Protein AF-A0A7S3ZZT5-F1 (afdb_monomer)

Solvent-accessible surface area (backbone atoms only — not comparable to full-atom values): 34268 Å² total; per-residue (Å²): 136,79,76,76,59,70,71,59,56,53,52,50,50,55,51,52,53,51,51,52,53,51,50,53,51,52,52,48,52,54,51,48,53,50,51,52,53,50,51,51,50,52,51,52,51,52,53,50,54,53,49,53,51,50,51,53,50,50,53,52,49,53,57,46,52,54,50,54,53,52,53,62,70,68,55,78,78,81,82,88,80,75,92,74,93,72,87,63,85,66,54,63,61,50,50,55,54,49,61,65,67,55,72,74,91,80,62,78,71,78,20,50,30,20,62,45,53,37,62,96,58,35,47,70,57,49,55,51,49,42,52,56,36,44,78,70,46,35,43,58,41,50,87,76,75,55,99,51,94,40,81,64,45,54,51,46,45,56,66,25,18,47,30,40,32,40,47,47,34,56,66,28,60,77,33,72,63,46,49,48,52,52,56,48,37,62,66,63,69,44,53,64,47,37,34,28,50,59,48,81,88,44,92,33,37,49,62,65,68,59,53,54,70,55,34,55,82,88,57,43,59,57,64,81,79,31,74,68,42,70,44,43,92,51,68,71,54,39,50,56,45,51,53,50,52,49,64,76,40,44,90,63,62,63,78,88,57,77,79,54,56,68,64,82,79,69,53,56,65,62,53,53,50,59,42,55,76,47,44,40,29,37,43,37,34,42,42,45,78,61,25,33,33,35,33,41,40,32,39,37,80,86,66,44,69,44,63,45,83,58,42,76,43,88,41,44,68,60,54,54,89,82,55,58,70,69,63,51,51,53,52,52,50,50,50,42,50,35,49,48,51,49,49,53,54,52,57,72,66,53,57,98,86,60,54,67,74,78,24,46,77,23,37,41,35,41,31,31,67,61,65,70,73,43,52,73,68,46,38,66,73,35,43,48,60,38,51,53,48,52,49,53,55,49,55,71,74,47,63,91,84,57,45,81,44,79,47,78,44,51,58,34,54,40,22,46,21,23,42,49,27,45,50,59,47,35,63,71,78,32,62,92,63,68,65,57,32,38,40,33,32,51,64,58,28,37,28,32,24,32,75,28,79,94,80,54,63,68,51,39,28,50,21,72,49,38,45,67,61,27,24,55,31,38,72,68,74,34,51,67,59,40,51,50,52,44,48,66,38,36,52,72,54,44,41,66,59,22,58,53,54,71,69,52,64,64,93,82,45,61,52,28,34,36,28,19,64,48,42,31,51,30,34,40,76,30,67,59,45,59,97,83,56,77,79,54,75,37,44,36,62,78,56,38,48,61,36,36,50,50,38,46,72,36,84,87,46,56,38,61,50,25,33,48,26,46,51,49,50,51,53,48,54,58,39,56,41,96,62,46,78,58,31,30,36,28,59,46,60,78,41,64,54,96,81,34,61,37,60,68,31,36,70,47,11,50,49,52,53,49,50,51,55,50,49,58,61,47,63,52,61,76,75,115

Mean predicted aligned error: 19.05 Å

Sequence (624 aa):
MDTPPEDVADALLKLTHRVEIMQRKQEQHHGEQRREMEELRRAVENLTDENHLLRRRLEKADGLVKRTRAQVAAAEPPSPSKPREVPSSQTHHETITQLLKSSPETLKLEHAFFLSHFQREASDICAVIDLQMKIRGYSCWYDQESMHITQLGMLEGIRTSAVFMLILTKGVFERAWCVFEVRAAMRLGKPIQLLHEADAAHASYAPLNDIIASAPADVQAIFDDNESLPFRRKVYEQQALLDRVLVGNADHLSPEDESMQEDVLADRAKAMTVYRAGSTATLYIDLGTGQMAFKLLALGADGSLVYEDLLTCPFNLVDRPARQSSELEEVEANIRQATTTAKERIDATLANGDSFEDRFAGVRCGATQWYRDFSEHEVATKAEPALAWLRNTVMRVLPASAKWNFEVLSGQEEASLEWISVKHAMAIEFAAEPPIAALAGGKGSVQTSMDGAGGHGAHHLSARVALKEGIALVETDEIEGWRTACTASITAPFGPLREQLQKHSRDSSPIRIICSAGFFYVAVAAGVVERKDAPRYLSYETDVRPKIQALVDDEGAKPMDRANGVRFLRCLDFIVSEDASGVALLFAREWKVSGKVYRVTWSTGAFLQYLAGRYYSLAGEDAV

Organism: NCBI:txid35677

Radius of gyration: 31.37 Å; Cα contacts (8 Å, |Δi|>4): 868; chains: 1; bounding box: 71×110×83 Å

Nearest PDB structures (foldseek):
  8ifm-assembly1_F  TM=7.079E-01  e=3.753E-04  Thermoflavifilum thermophilum
  4dcu-assembly1_A  TM=2.802E-01  e=1.792E-03  Bacillus subtilis
  3fni-assembly1_A  TM=4.957E-01  e=1.354E-01  Nostoc sp. PCC 7120 = FACHB-418
  2hjg-assembly1_A  TM=2.826E-01  e=2.185E-02  Bacillus subtilis
  8v9l-assembly1_z  TM=2.720E-01  e=2.164E-01  Mycolicibacterium smegmatis MC2 155

Structure (mmCIF, N/CA/C/O backbone):
data_AF-A0A7S3ZZT5-F1
#
_entry.id   AF-A0A7S3ZZT5-F1
#
loop_
_atom_site.group_PDB
_atom_site.id
_atom_site.type_symbol
_atom_site.label_atom_id
_atom_site.label_alt_id
_atom_site.label_comp_id
_atom_site.label_asym_id
_atom_site.label_entity_id
_atom_site.label_seq_id
_atom_site.pdbx_PDB_ins_code
_atom_site.Cartn_x
_atom_site.Cartn_y
_atom_site.Cartn_z
_atom_site.occupancy
_atom_site.B_iso_or_equiv
_atom_site.auth_seq_id
_atom_site.auth_comp_id
_atom_site.auth_asym_id
_atom_site.auth_atom_id
_atom_site.pdbx_PDB_model_num
ATOM 1 N N . MET A 1 1 ? 1.475 84.120 6.238 1.00 42.84 1 MET A N 1
ATOM 2 C CA . MET A 1 1 ? 2.402 83.007 5.939 1.00 42.84 1 MET A CA 1
ATOM 3 C C . MET A 1 1 ? 2.079 81.986 6.996 1.00 42.84 1 MET A C 1
ATOM 5 O O . MET A 1 1 ? 2.639 82.050 8.081 1.00 42.84 1 MET A O 1
ATOM 9 N N . ASP A 1 2 ? 1.067 81.174 6.722 1.00 45.31 2 ASP A N 1
ATOM 10 C CA . ASP A 1 2 ? 0.450 80.351 7.753 1.00 45.31 2 ASP A CA 1
ATOM 11 C C . ASP A 1 2 ? 1.093 78.976 7.679 1.00 45.31 2 ASP A C 1
ATOM 13 O O . ASP A 1 2 ? 0.983 78.264 6.681 1.00 45.31 2 ASP A O 1
ATOM 17 N N . THR A 1 3 ? 1.865 78.668 8.715 1.00 50.78 3 THR A N 1
ATOM 18 C CA . THR A 1 3 ? 2.439 77.351 8.956 1.00 50.78 3 THR A CA 1
ATOM 19 C C . THR A 1 3 ? 1.318 76.312 8.927 1.00 50.78 3 THR A C 1
ATOM 21 O O . THR A 1 3 ? 0.305 76.510 9.604 1.00 50.78 3 THR A O 1
ATOM 24 N N . PRO A 1 4 ? 1.456 75.227 8.143 1.00 50.81 4 PRO A N 1
ATOM 25 C CA . PRO A 1 4 ? 0.429 74.201 8.091 1.00 50.81 4 PRO A CA 1
ATOM 26 C C . PRO A 1 4 ? 0.250 73.583 9.489 1.00 50.81 4 PRO A C 1
ATOM 28 O O . PRO A 1 4 ? 1.240 73.448 10.214 1.00 50.81 4 PRO A O 1
ATOM 31 N N . PRO A 1 5 ? -0.988 73.236 9.886 1.00 54.50 5 PRO A N 1
ATOM 32 C CA . PRO A 1 5 ? -1.266 72.663 11.199 1.00 54.50 5 PRO A CA 1
ATOM 33 C C . PRO A 1 5 ? -0.413 71.408 11.436 1.00 54.50 5 PRO A C 1
ATOM 35 O O . PRO A 1 5 ? -0.224 70.614 10.513 1.00 54.50 5 PRO A O 1
ATOM 38 N N . GLU A 1 6 ? 0.105 71.252 12.659 1.00 55.28 6 GLU A N 1
ATOM 39 C CA . GLU A 1 6 ? 1.069 70.213 13.081 1.00 55.28 6 GLU A CA 1
ATOM 40 C C . GLU A 1 6 ? 0.705 68.794 12.601 1.00 55.28 6 GLU A C 1
ATOM 42 O O . GLU A 1 6 ? 1.581 68.038 12.178 1.00 55.28 6 GLU A O 1
ATOM 47 N N . ASP A 1 7 ? -0.589 68.469 12.542 1.00 53.66 7 ASP A N 1
ATOM 48 C CA . ASP A 1 7 ? -1.103 67.175 12.073 1.00 53.66 7 ASP A CA 1
ATOM 49 C C . ASP A 1 7 ? -0.854 66.896 10.579 1.00 53.66 7 ASP A C 1
ATOM 51 O O . ASP A 1 7 ? -0.686 65.746 10.168 1.00 53.66 7 ASP A O 1
ATOM 55 N N . VAL A 1 8 ? -0.799 67.933 9.738 1.00 51.59 8 VAL A N 1
ATOM 56 C CA . VAL A 1 8 ? -0.557 67.786 8.292 1.00 51.59 8 VAL A CA 1
ATOM 57 C C . VAL A 1 8 ? 0.933 67.579 8.013 1.00 51.59 8 VAL A C 1
ATOM 59 O O . VAL A 1 8 ? 1.295 66.809 7.120 1.00 51.59 8 VAL A O 1
ATOM 62 N N . ALA A 1 9 ? 1.803 68.218 8.798 1.00 52.84 9 ALA A N 1
ATOM 63 C CA . ALA A 1 9 ? 3.250 68.052 8.695 1.00 52.84 9 ALA A CA 1
ATOM 64 C C . ALA A 1 9 ? 3.695 66.640 9.124 1.00 52.84 9 ALA A C 1
ATOM 66 O O . ALA A 1 9 ? 4.500 66.015 8.431 1.00 52.84 9 ALA A O 1
ATOM 67 N N . ASP A 1 10 ? 3.117 66.100 10.202 1.00 58.84 10 ASP A N 1
ATOM 68 C CA . ASP A 1 10 ? 3.395 64.736 10.670 1.00 58.84 10 ASP A CA 1
ATOM 69 C C . ASP A 1 10 ? 2.852 63.664 9.702 1.00 58.84 10 ASP A C 1
ATOM 71 O O . ASP A 1 10 ? 3.524 62.671 9.400 1.00 58.84 10 ASP A O 1
ATOM 75 N N . ALA A 1 11 ? 1.671 63.894 9.115 1.00 51.97 11 ALA A N 1
ATOM 76 C CA . ALA A 1 11 ? 1.116 63.016 8.085 1.00 51.97 11 ALA A CA 1
ATOM 77 C C . ALA A 1 11 ? 1.982 62.980 6.811 1.00 51.97 11 ALA A C 1
ATOM 79 O O . ALA A 1 11 ? 2.225 61.903 6.257 1.00 51.97 11 ALA A O 1
ATOM 80 N N . LEU A 1 12 ? 2.497 64.133 6.366 1.00 51.03 12 LEU A N 1
ATOM 81 C CA . LEU A 1 12 ? 3.408 64.224 5.220 1.00 51.03 12 LEU A CA 1
ATOM 82 C C . LEU A 1 12 ? 4.753 63.542 5.497 1.00 51.03 12 LEU A C 1
ATOM 84 O O . LEU A 1 12 ? 5.273 62.845 4.621 1.00 51.03 12 LEU A O 1
ATOM 88 N N . LEU A 1 13 ? 5.291 63.663 6.713 1.00 63.47 13 LEU A N 1
ATOM 89 C CA . LEU A 1 13 ? 6.539 63.004 7.107 1.00 63.47 13 LEU A CA 1
ATOM 90 C C . LEU A 1 13 ? 6.391 61.472 7.111 1.00 63.47 13 LEU A C 1
ATOM 92 O O . LEU A 1 13 ? 7.226 60.760 6.548 1.00 63.47 13 LEU A O 1
ATOM 96 N N . LYS A 1 14 ? 5.282 60.956 7.657 1.00 58.16 14 LYS A N 1
ATOM 97 C CA . LYS A 1 14 ? 4.956 59.518 7.650 1.00 58.16 14 LYS A CA 1
ATOM 98 C C . LYS A 1 14 ? 4.740 58.968 6.240 1.00 58.16 14 LYS A C 1
ATOM 100 O O . LYS A 1 14 ? 5.147 57.839 5.955 1.00 58.16 14 LYS A O 1
ATOM 105 N N . LEU A 1 15 ? 4.120 59.745 5.351 1.00 51.12 15 LEU A N 1
ATOM 106 C CA . LEU A 1 15 ? 3.918 59.348 3.957 1.00 51.12 15 LEU A CA 1
ATOM 107 C C . LEU A 1 15 ? 5.249 59.292 3.196 1.00 51.12 15 LEU A C 1
ATOM 109 O O . LEU A 1 15 ? 5.518 58.309 2.510 1.00 51.12 15 LEU A O 1
ATOM 113 N N . THR A 1 16 ? 6.106 60.297 3.387 1.00 56.44 16 THR A N 1
ATOM 114 C CA . THR A 1 16 ? 7.439 60.363 2.766 1.00 56.44 16 THR A CA 1
ATOM 115 C C . THR A 1 16 ? 8.298 59.176 3.204 1.00 56.44 16 THR A C 1
ATOM 117 O O . THR A 1 16 ? 8.862 58.476 2.365 1.00 56.44 16 THR A O 1
ATOM 120 N N . HIS A 1 17 ? 8.281 58.843 4.498 1.00 62.19 17 HIS A N 1
ATOM 121 C CA . HIS A 1 17 ? 8.998 57.683 5.024 1.00 62.19 17 HIS A CA 1
ATOM 122 C C . HIS A 1 17 ? 8.476 56.345 4.463 1.00 62.19 17 HIS A C 1
ATOM 124 O O . HIS A 1 17 ? 9.258 55.449 4.143 1.00 62.19 17 HIS A O 1
ATOM 130 N N . ARG A 1 18 ? 7.154 56.195 4.275 1.00 52.50 18 ARG A N 1
ATOM 131 C CA . ARG A 1 18 ? 6.574 54.995 3.638 1.00 52.50 18 ARG A CA 1
ATOM 132 C C . ARG A 1 18 ? 6.951 54.878 2.162 1.00 52.50 18 ARG A C 1
ATOM 134 O O . ARG A 1 18 ? 7.195 53.764 1.706 1.00 52.50 18 ARG A O 1
ATOM 141 N N . VAL A 1 19 ? 7.011 55.990 1.430 1.00 49.34 19 VAL A N 1
ATOM 142 C CA . VAL A 1 19 ? 7.441 56.007 0.023 1.00 49.34 19 VAL A CA 1
ATOM 143 C C . VAL A 1 19 ? 8.917 55.622 -0.099 1.00 49.34 19 VAL A C 1
ATOM 145 O O . VAL A 1 19 ? 9.238 54.768 -0.920 1.00 49.34 19 VAL A O 1
ATOM 148 N N . GLU A 1 20 ? 9.790 56.131 0.773 1.00 60.22 20 GLU A N 1
ATOM 149 C CA . GLU A 1 20 ? 11.209 55.743 0.807 1.00 60.22 20 GLU A CA 1
ATOM 150 C C . GLU A 1 20 ? 11.406 54.256 1.138 1.00 60.22 20 GLU A C 1
ATOM 152 O O . GLU A 1 20 ? 12.236 53.585 0.525 1.00 60.22 20 GLU A O 1
ATOM 157 N N . ILE A 1 21 ? 10.623 53.703 2.072 1.00 59.56 21 ILE A N 1
ATOM 158 C CA . ILE A 1 21 ? 10.663 52.266 2.389 1.00 59.56 21 ILE A CA 1
ATOM 159 C C . ILE A 1 21 ? 10.200 51.429 1.191 1.00 59.56 21 ILE A C 1
ATOM 161 O O . ILE A 1 21 ? 10.802 50.394 0.903 1.00 59.56 21 ILE A O 1
ATOM 165 N N . MET A 1 22 ? 9.146 51.851 0.486 1.00 48.72 22 MET A N 1
ATOM 166 C CA . MET A 1 22 ? 8.673 51.144 -0.708 1.00 48.72 22 MET A CA 1
ATOM 167 C C . MET A 1 22 ? 9.692 51.212 -1.848 1.00 48.72 22 MET A C 1
ATOM 169 O O . MET A 1 22 ? 9.959 50.184 -2.464 1.00 48.72 22 MET A O 1
ATOM 173 N N . GLN A 1 23 ? 10.319 52.369 -2.072 1.00 51.91 23 GLN A N 1
ATOM 174 C CA . GLN A 1 23 ? 11.377 52.529 -3.073 1.00 51.91 23 GLN A CA 1
ATOM 175 C C . GLN A 1 23 ? 12.600 51.665 -2.744 1.00 51.91 23 GLN A C 1
ATOM 177 O O . GLN A 1 23 ? 13.058 50.923 -3.608 1.00 51.91 23 GLN A O 1
ATOM 182 N N . ARG A 1 24 ? 13.054 51.630 -1.482 1.00 64.31 24 ARG A N 1
ATOM 183 C CA . ARG A 1 24 ? 14.158 50.749 -1.051 1.00 64.31 24 ARG A CA 1
ATOM 184 C C . ARG A 1 24 ? 13.832 49.262 -1.204 1.00 64.31 24 ARG A C 1
ATOM 186 O O . ARG A 1 24 ? 14.702 48.488 -1.593 1.00 64.31 24 ARG A O 1
ATOM 193 N N . LYS A 1 25 ? 12.588 48.851 -0.930 1.00 59.41 25 LYS A N 1
ATOM 194 C CA . LYS A 1 25 ? 12.135 47.466 -1.151 1.00 59.41 25 LYS A CA 1
ATOM 195 C C . LYS A 1 25 ? 12.079 47.111 -2.638 1.00 59.41 25 LYS A C 1
ATOM 197 O O . LYS A 1 25 ? 12.451 46.003 -3.008 1.00 59.41 25 LYS A O 1
ATOM 202 N N . GLN A 1 26 ? 11.655 48.045 -3.486 1.00 53.81 26 GLN A N 1
ATOM 203 C CA . GLN A 1 26 ? 11.609 47.853 -4.934 1.00 53.81 26 GLN A CA 1
ATOM 204 C C . GLN A 1 26 ? 13.021 47.800 -5.546 1.00 53.81 26 GLN A C 1
ATOM 206 O O . GLN A 1 26 ? 13.287 46.973 -6.414 1.00 53.81 26 GLN A O 1
ATOM 211 N N . GLU A 1 27 ? 13.954 48.610 -5.041 1.00 63.62 27 GLU A N 1
ATOM 212 C CA . GLU A 1 27 ? 15.374 48.567 -5.408 1.00 63.62 27 GLU A CA 1
ATOM 213 C C . GLU A 1 27 ? 16.066 47.281 -4.933 1.00 63.62 27 GLU A C 1
ATOM 215 O O . GLU A 1 27 ? 16.831 46.693 -5.698 1.00 63.62 27 GLU A O 1
ATOM 220 N N . GLN A 1 28 ? 15.764 46.794 -3.721 1.00 67.00 28 GLN A N 1
ATOM 221 C CA . GLN A 1 28 ? 16.240 45.487 -3.247 1.00 67.00 28 GLN A CA 1
ATOM 222 C C . GLN A 1 28 ? 15.719 44.346 -4.121 1.00 67.00 28 GLN A C 1
ATOM 224 O O . GLN A 1 28 ? 16.513 43.509 -4.543 1.00 67.00 28 GLN A O 1
ATOM 229 N N . HIS A 1 29 ? 14.429 44.351 -4.463 1.00 60.91 29 HIS A N 1
ATOM 230 C CA . HIS A 1 29 ? 13.834 43.311 -5.301 1.00 60.91 29 HIS A CA 1
ATOM 231 C C . HIS A 1 29 ? 14.417 43.308 -6.723 1.00 60.91 29 HIS A C 1
ATOM 233 O O . HIS A 1 29 ? 14.752 42.256 -7.263 1.00 60.91 29 HIS A O 1
ATOM 239 N N . HIS A 1 30 ? 14.643 44.487 -7.314 1.00 60.47 30 HIS A N 1
ATOM 240 C CA . HIS A 1 30 ? 15.351 44.591 -8.593 1.00 60.47 30 HIS A CA 1
ATOM 241 C C . HIS A 1 30 ? 16.836 44.206 -8.494 1.00 60.47 30 HIS A C 1
ATOM 243 O O . HIS A 1 30 ? 17.403 43.718 -9.473 1.00 60.47 30 HIS A O 1
ATOM 249 N N . GLY A 1 31 ? 17.480 44.416 -7.344 1.00 69.00 31 GLY A N 1
ATOM 250 C CA . GLY A 1 31 ? 18.845 43.963 -7.076 1.00 69.00 31 GLY A CA 1
ATOM 251 C C . GLY A 1 31 ? 18.955 42.439 -6.963 1.00 69.00 31 GLY A C 1
ATOM 252 O O . GLY A 1 31 ? 19.887 41.856 -7.516 1.00 69.00 31 GLY A O 1
ATOM 253 N N . GLU A 1 32 ? 17.989 41.796 -6.305 1.00 60.44 32 GLU A N 1
ATOM 254 C CA . GLU A 1 32 ? 17.879 40.335 -6.204 1.00 60.44 32 GLU A CA 1
ATOM 255 C C . GLU A 1 32 ? 17.601 39.702 -7.568 1.00 60.44 32 GLU A C 1
ATOM 257 O O . GLU A 1 32 ? 18.348 38.817 -7.976 1.00 60.44 32 GLU A O 1
ATOM 262 N N . GLN A 1 33 ? 16.648 40.237 -8.340 1.00 48.59 33 GLN A N 1
ATOM 263 C CA . GLN A 1 33 ? 16.372 39.764 -9.703 1.00 48.59 33 GLN A CA 1
ATOM 264 C C . GLN A 1 33 ? 17.587 39.889 -10.631 1.00 48.59 33 GLN A C 1
ATOM 266 O O . GLN A 1 33 ? 17.819 39.017 -11.464 1.00 48.59 33 GLN A O 1
ATOM 271 N N . ARG A 1 34 ? 18.395 40.953 -10.501 1.00 58.19 34 ARG A N 1
ATOM 272 C CA . ARG A 1 34 ? 19.645 41.070 -11.273 1.00 58.19 34 ARG A CA 1
ATOM 273 C C . ARG A 1 34 ? 20.680 40.034 -10.850 1.00 58.19 34 ARG A C 1
ATOM 275 O O . ARG A 1 34 ? 21.333 39.481 -11.724 1.00 58.19 34 ARG A O 1
ATOM 282 N N . ARG A 1 35 ? 20.827 39.753 -9.549 1.00 62.12 35 ARG A N 1
ATOM 283 C CA . ARG A 1 35 ? 21.736 38.699 -9.062 1.00 62.12 35 ARG A CA 1
ATOM 284 C C . ARG A 1 35 ? 21.306 37.317 -9.544 1.00 62.12 35 ARG A C 1
ATOM 286 O O . ARG A 1 35 ? 22.146 36.580 -10.041 1.00 62.12 35 ARG A O 1
ATOM 293 N N . GLU A 1 36 ? 20.016 37.015 -9.473 1.00 52.34 36 GLU A N 1
ATOM 294 C CA . GLU A 1 36 ? 19.449 35.746 -9.933 1.00 52.34 36 GLU A CA 1
ATOM 295 C C . GLU A 1 36 ? 19.611 35.574 -11.454 1.00 52.34 36 GLU A C 1
ATOM 297 O O . GLU A 1 36 ? 20.016 34.516 -11.930 1.00 52.34 36 GLU A O 1
ATOM 302 N N . MET A 1 37 ? 19.410 36.645 -12.230 1.00 45.31 37 MET A N 1
ATOM 303 C CA . MET A 1 37 ? 19.631 36.644 -13.681 1.00 45.31 37 MET A CA 1
ATOM 304 C C . MET A 1 37 ? 21.119 36.494 -14.054 1.00 45.31 37 MET A C 1
ATOM 306 O O . MET A 1 37 ? 21.443 35.847 -15.049 1.00 45.31 37 MET A O 1
ATOM 310 N N . GLU A 1 38 ? 22.035 37.051 -13.256 1.00 56.03 38 GLU A N 1
ATOM 311 C CA . GLU A 1 38 ? 23.487 36.891 -13.421 1.00 56.03 38 GLU A CA 1
ATOM 312 C C . GLU A 1 38 ? 23.948 35.462 -13.066 1.00 56.03 38 GLU A C 1
ATOM 314 O O . GLU A 1 38 ? 24.792 34.891 -13.759 1.00 56.03 38 GLU A O 1
ATOM 319 N N . GLU A 1 39 ? 23.367 34.852 -12.026 1.00 57.34 39 GLU A N 1
ATOM 320 C CA . GLU A 1 39 ? 23.602 33.451 -11.652 1.00 57.34 39 GLU A CA 1
ATOM 321 C C . GLU A 1 39 ? 23.080 32.483 -12.720 1.00 57.34 39 GLU A C 1
ATOM 323 O O . GLU A 1 39 ? 23.811 31.581 -13.136 1.00 57.34 39 GLU A O 1
ATOM 328 N N . LEU A 1 40 ? 21.874 32.722 -13.245 1.00 46.31 40 LEU A N 1
ATOM 329 C CA . LEU A 1 40 ? 21.320 31.987 -14.386 1.00 46.31 40 LEU A CA 1
ATOM 330 C C . LEU A 1 40 ? 22.203 32.124 -15.630 1.00 46.31 40 LEU A C 1
ATOM 332 O O . LEU A 1 40 ? 22.470 31.132 -16.306 1.00 46.31 40 LEU A O 1
ATOM 336 N N . ARG A 1 41 ? 22.718 33.324 -15.918 1.00 50.56 41 ARG A N 1
ATOM 337 C CA . ARG A 1 41 ? 23.620 33.548 -17.054 1.00 50.56 41 ARG A CA 1
ATOM 338 C C . ARG A 1 41 ? 24.938 32.780 -16.906 1.00 50.56 41 ARG A C 1
ATOM 340 O O . ARG A 1 41 ? 25.372 32.153 -17.869 1.00 50.56 41 ARG A O 1
ATOM 347 N N . ARG A 1 42 ? 25.528 32.752 -15.703 1.00 52.69 42 ARG A N 1
ATOM 348 C CA . ARG A 1 42 ? 26.721 31.933 -15.403 1.00 52.69 42 ARG A CA 1
ATOM 349 C C . ARG A 1 42 ? 26.440 30.434 -15.507 1.00 52.69 42 ARG A C 1
ATOM 351 O O . ARG A 1 42 ? 27.278 29.693 -16.010 1.00 52.69 42 ARG A O 1
ATOM 358 N N . ALA A 1 43 ? 25.267 29.979 -15.065 1.00 43.69 43 ALA A N 1
ATOM 359 C CA . ALA A 1 43 ? 24.861 28.582 -15.204 1.00 43.69 43 ALA A CA 1
ATOM 360 C C . ALA A 1 43 ? 24.705 28.176 -16.683 1.00 43.69 43 ALA A C 1
ATOM 362 O O . ALA A 1 43 ? 25.147 27.097 -17.074 1.00 43.69 43 ALA A O 1
ATOM 363 N N . VAL A 1 44 ? 24.149 29.059 -17.519 1.00 43.22 44 VAL A N 1
ATOM 364 C CA . VAL A 1 44 ? 24.020 28.846 -18.971 1.00 43.22 44 VAL A CA 1
ATOM 365 C C . VAL A 1 44 ? 25.384 28.826 -19.671 1.00 43.22 44 VAL A C 1
ATOM 367 O O . VAL A 1 44 ? 25.607 27.974 -20.533 1.00 43.22 44 VAL A O 1
ATOM 370 N N . GLU A 1 45 ? 26.321 29.701 -19.294 1.00 47.53 45 GLU A N 1
ATOM 371 C CA . GLU A 1 45 ? 27.699 29.669 -19.814 1.00 47.53 45 GLU A CA 1
ATOM 372 C C . GLU A 1 45 ? 28.410 28.356 -19.445 1.00 47.53 45 GLU A C 1
ATOM 374 O O . GLU A 1 45 ? 28.943 27.686 -20.330 1.00 47.53 45 GLU A O 1
ATOM 379 N N . ASN A 1 46 ? 28.297 27.899 -18.191 1.00 51.09 46 ASN A N 1
ATOM 380 C CA . ASN A 1 46 ? 28.869 26.620 -17.752 1.00 51.09 46 ASN A CA 1
ATOM 381 C C . ASN A 1 46 ? 28.293 25.414 -18.523 1.00 51.09 46 ASN A C 1
ATOM 383 O O . ASN A 1 46 ? 29.040 24.530 -18.941 1.00 51.09 46 ASN A O 1
ATOM 387 N N . LEU A 1 47 ? 26.976 25.389 -18.766 1.00 42.25 47 LEU A N 1
ATOM 388 C CA . LEU A 1 47 ? 26.316 24.338 -19.559 1.00 42.25 47 LEU A CA 1
ATOM 389 C C . LEU A 1 47 ? 26.726 24.364 -21.039 1.00 42.25 47 LEU A C 1
ATOM 391 O O . LEU A 1 47 ? 26.732 23.328 -21.713 1.00 42.25 47 LEU A O 1
ATOM 395 N N . THR A 1 48 ? 27.068 25.542 -21.561 1.00 47.72 48 THR A N 1
ATOM 396 C CA . THR A 1 48 ? 27.555 25.712 -22.936 1.00 47.72 48 THR A CA 1
ATOM 397 C C . THR A 1 48 ? 28.983 25.178 -23.070 1.00 47.72 48 THR A C 1
ATOM 399 O O . THR A 1 48 ? 29.283 24.448 -24.020 1.00 47.72 48 THR A O 1
ATOM 402 N N . ASP A 1 49 ? 29.838 25.441 -22.081 1.00 54.88 49 ASP A N 1
ATOM 403 C CA . ASP A 1 49 ? 31.202 24.909 -22.016 1.00 54.88 49 ASP A CA 1
ATOM 404 C C . ASP A 1 49 ? 31.227 23.382 -21.845 1.00 54.88 49 ASP A C 1
ATOM 406 O O . ASP A 1 49 ? 32.000 22.685 -22.515 1.00 54.88 49 ASP A O 1
ATOM 410 N N . GLU A 1 50 ? 30.331 22.834 -21.021 1.00 51.97 50 GLU A N 1
ATOM 411 C CA . GLU A 1 50 ? 30.192 21.389 -20.824 1.00 51.97 50 GLU A CA 1
ATOM 412 C C . GLU A 1 50 ? 29.695 20.685 -22.101 1.00 51.97 50 GLU A C 1
ATOM 414 O O . GLU A 1 50 ? 30.242 19.653 -22.509 1.00 51.97 50 GLU A O 1
ATOM 419 N N . ASN A 1 51 ? 28.753 21.298 -22.828 1.00 45.81 51 ASN A N 1
ATOM 420 C CA . ASN A 1 51 ? 28.331 20.829 -24.151 1.00 45.81 51 ASN A CA 1
ATOM 421 C C . ASN A 1 51 ? 29.466 20.869 -25.186 1.00 45.81 51 ASN A C 1
ATOM 423 O O . ASN A 1 51 ? 29.620 19.935 -25.982 1.00 45.81 51 ASN A O 1
ATOM 427 N N . HIS A 1 52 ? 30.298 21.914 -25.179 1.00 59.22 52 HIS A N 1
ATOM 428 C CA . HIS A 1 52 ? 31.477 21.976 -26.043 1.00 59.22 52 HIS A CA 1
ATOM 429 C C . HIS A 1 52 ? 32.501 20.884 -25.706 1.00 59.22 52 HIS A C 1
ATOM 431 O O . HIS A 1 52 ? 33.118 20.32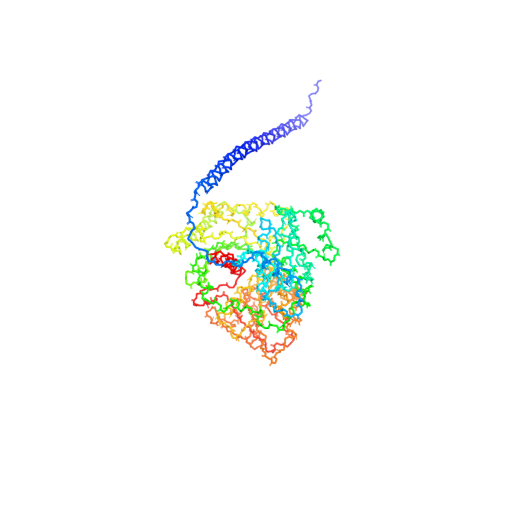1 -26.619 1.00 59.22 52 HIS A O 1
ATOM 437 N N . LEU A 1 53 ? 32.665 20.537 -24.427 1.00 57.50 53 LEU A N 1
ATOM 438 C CA . LEU A 1 53 ? 33.537 19.446 -23.992 1.00 57.50 53 LEU A CA 1
ATOM 439 C C . LEU A 1 53 ? 33.001 18.075 -24.438 1.00 57.50 53 LEU A C 1
ATOM 441 O O . LEU A 1 53 ? 33.774 17.248 -24.934 1.00 57.50 53 LEU A O 1
ATOM 445 N N . LEU A 1 54 ? 31.689 17.851 -24.323 1.00 49.75 54 LEU A N 1
ATOM 446 C CA . LEU A 1 54 ? 31.022 16.630 -24.783 1.00 49.75 54 LEU A CA 1
ATOM 447 C C . LEU A 1 54 ? 31.144 16.447 -26.299 1.00 49.75 54 LEU A C 1
ATOM 449 O O . LEU A 1 54 ? 31.494 15.354 -26.748 1.00 49.75 54 LEU A O 1
ATOM 453 N N . ARG A 1 55 ? 30.973 17.515 -27.092 1.00 53.72 55 ARG A N 1
ATOM 454 C CA . ARG A 1 55 ? 31.181 17.464 -28.552 1.00 53.72 55 ARG A CA 1
ATOM 455 C C . ARG A 1 55 ? 32.612 17.067 -28.923 1.00 53.72 55 ARG A C 1
ATOM 457 O O . ARG A 1 55 ? 32.794 16.173 -29.744 1.00 53.72 55 ARG A O 1
ATOM 464 N N . ARG A 1 56 ? 33.629 17.622 -28.249 1.00 65.75 56 ARG A N 1
ATOM 465 C CA . ARG A 1 56 ? 35.036 17.220 -28.467 1.00 65.75 56 ARG A CA 1
ATOM 466 C C . ARG A 1 56 ? 35.310 15.768 -28.060 1.00 65.75 56 ARG A C 1
ATOM 468 O O . ARG A 1 56 ? 36.153 15.111 -28.671 1.00 65.75 56 ARG A O 1
ATOM 475 N N . ARG A 1 57 ? 34.642 15.256 -27.018 1.00 60.44 57 ARG A N 1
ATOM 476 C CA . ARG A 1 57 ? 34.746 13.842 -26.609 1.00 60.44 57 ARG A CA 1
ATOM 477 C C . ARG A 1 57 ? 34.109 12.916 -27.646 1.00 60.44 57 ARG A C 1
ATOM 479 O O . ARG A 1 57 ? 34.722 11.906 -27.984 1.00 60.44 57 ARG A O 1
ATOM 486 N N . LEU A 1 58 ? 32.955 13.294 -28.197 1.00 55.00 58 LEU A N 1
ATOM 487 C CA . L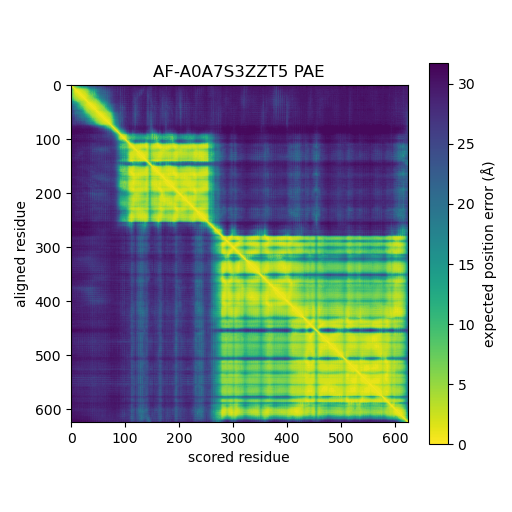EU A 1 58 ? 32.289 12.563 -29.278 1.00 55.00 58 LEU A CA 1
ATOM 488 C C . LEU A 1 58 ? 33.131 12.527 -30.560 1.00 55.00 58 LEU A C 1
ATOM 490 O O . LEU A 1 58 ? 33.300 11.462 -31.143 1.00 55.00 58 LEU A O 1
ATOM 494 N N . GLU A 1 59 ? 33.736 13.648 -30.959 1.00 67.56 59 GLU A N 1
ATOM 495 C CA . GLU A 1 59 ? 34.638 13.701 -32.122 1.00 67.56 59 GLU A CA 1
ATOM 496 C C . GLU A 1 59 ? 35.888 12.829 -31.928 1.00 67.56 59 GLU A C 1
ATOM 498 O O . GLU A 1 59 ? 36.324 12.133 -32.849 1.00 67.56 59 GLU A O 1
ATOM 503 N N . LYS A 1 60 ? 36.454 12.809 -30.712 1.00 67.94 60 LYS A N 1
ATOM 504 C CA . LYS A 1 60 ? 37.564 11.904 -30.375 1.00 67.94 60 LYS A CA 1
ATOM 505 C C . LYS A 1 60 ? 37.148 10.434 -30.427 1.00 67.94 60 LYS A C 1
ATOM 507 O O . LYS A 1 60 ? 37.937 9.622 -30.909 1.00 67.94 60 LYS A O 1
ATOM 512 N N . ALA A 1 61 ? 35.948 10.100 -29.950 1.00 57.47 61 ALA A N 1
ATOM 513 C CA . ALA A 1 61 ? 35.411 8.743 -29.989 1.00 57.47 61 ALA A CA 1
ATOM 514 C C . ALA A 1 61 ? 35.151 8.282 -31.433 1.00 57.47 61 ALA A C 1
ATOM 516 O O . ALA A 1 61 ? 35.595 7.200 -31.809 1.00 57.47 61 ALA A O 1
ATOM 517 N N . ASP A 1 62 ? 34.557 9.130 -32.277 1.00 61.41 62 ASP A N 1
ATOM 518 C CA . ASP A 1 62 ? 34.340 8.838 -33.702 1.00 61.41 62 ASP A CA 1
ATOM 519 C C . ASP A 1 62 ? 35.672 8.662 -34.457 1.00 61.41 62 ASP A C 1
ATOM 521 O O . ASP A 1 62 ? 35.852 7.735 -35.251 1.00 61.41 62 ASP A O 1
ATOM 525 N N . GLY A 1 63 ? 36.677 9.482 -34.132 1.00 72.12 63 GLY A N 1
ATOM 526 C CA . GLY A 1 63 ? 38.041 9.319 -34.637 1.00 72.12 63 GLY A CA 1
ATOM 527 C C . GLY A 1 63 ? 38.752 8.052 -34.139 1.00 72.12 63 GLY A C 1
ATOM 528 O O . GLY A 1 63 ? 39.674 7.567 -34.800 1.00 72.12 63 GLY A O 1
ATOM 529 N N . LEU A 1 64 ? 38.363 7.506 -32.982 1.00 64.62 64 LEU A N 1
ATOM 530 C CA . LEU A 1 64 ? 38.868 6.228 -32.474 1.00 64.62 64 LEU A CA 1
ATOM 531 C C . LEU A 1 64 ? 38.211 5.066 -33.227 1.00 64.62 64 LEU A C 1
ATOM 533 O O . LEU A 1 64 ? 38.918 4.227 -33.775 1.00 64.62 64 LEU A O 1
ATOM 537 N N . VAL A 1 65 ? 36.883 5.097 -33.369 1.00 62.19 65 VAL A N 1
ATOM 538 C CA . VAL A 1 65 ? 36.097 4.097 -34.106 1.00 62.19 65 VAL A CA 1
ATOM 539 C C . VAL A 1 65 ? 36.546 4.003 -35.564 1.00 62.19 65 VAL A C 1
ATOM 541 O O . VAL A 1 65 ? 36.763 2.903 -36.069 1.00 62.19 65 VAL A O 1
ATOM 544 N N . LYS A 1 66 ? 36.774 5.136 -36.242 1.00 72.12 66 LYS A N 1
ATOM 545 C CA . LYS A 1 66 ? 37.295 5.152 -37.621 1.00 72.12 66 LYS A CA 1
ATOM 546 C C . LYS A 1 66 ? 38.689 4.531 -37.734 1.00 72.12 66 LYS A C 1
ATOM 548 O O . LYS A 1 66 ? 38.951 3.815 -38.698 1.00 72.12 66 LYS A O 1
ATOM 553 N N . ARG A 1 67 ? 39.567 4.749 -36.746 1.00 67.81 67 ARG A N 1
ATOM 554 C CA . ARG A 1 67 ? 40.908 4.139 -36.706 1.00 67.81 67 ARG A CA 1
ATOM 555 C C . ARG A 1 67 ? 40.851 2.640 -36.440 1.00 67.81 67 ARG A C 1
ATOM 557 O O . ARG A 1 67 ? 41.520 1.893 -37.145 1.00 67.81 67 ARG A O 1
ATOM 564 N N . THR A 1 68 ? 40.013 2.196 -35.508 1.00 60.19 68 THR A N 1
ATOM 565 C CA . THR A 1 68 ? 39.795 0.770 -35.236 1.00 60.19 68 THR A CA 1
ATOM 566 C C . THR A 1 68 ? 39.214 0.066 -36.461 1.00 60.19 68 THR A C 1
ATOM 568 O O . THR A 1 68 ? 39.692 -0.993 -36.850 1.00 60.19 68 THR A O 1
ATOM 571 N N . ARG A 1 69 ? 38.252 0.690 -37.152 1.00 58.06 69 ARG A N 1
ATOM 572 C CA . ARG A 1 69 ? 37.647 0.140 -38.373 1.00 58.06 69 ARG A CA 1
ATOM 573 C C . ARG A 1 69 ? 38.639 0.061 -39.539 1.00 58.06 69 ARG A C 1
ATOM 575 O O . ARG A 1 69 ? 38.614 -0.912 -40.284 1.00 58.06 69 ARG A O 1
ATOM 582 N N . ALA A 1 70 ? 39.543 1.034 -39.664 1.00 61.41 70 ALA A N 1
ATOM 583 C CA . ALA A 1 70 ? 40.630 1.000 -40.643 1.00 61.41 70 ALA A CA 1
ATOM 584 C C . ALA A 1 70 ? 41.700 -0.057 -40.305 1.00 61.41 70 ALA A C 1
ATOM 586 O O . ALA A 1 70 ? 42.217 -0.704 -41.209 1.00 61.41 70 ALA A O 1
ATOM 587 N N . GLN A 1 71 ? 42.000 -0.279 -39.020 1.00 59.06 71 GLN A N 1
ATOM 588 C CA . GLN A 1 71 ? 42.919 -1.336 -38.575 1.00 59.06 71 GLN A CA 1
ATOM 589 C C . GLN A 1 71 ? 42.344 -2.740 -38.789 1.00 59.06 71 GLN A C 1
ATOM 591 O O . GLN A 1 71 ? 43.071 -3.633 -39.209 1.00 59.06 71 GLN A O 1
ATOM 596 N N . VAL A 1 72 ? 41.039 -2.921 -38.572 1.00 57.56 72 VAL A N 1
ATOM 597 C CA . VAL A 1 72 ? 40.335 -4.181 -38.864 1.00 57.56 72 VAL A CA 1
ATOM 598 C C . VAL A 1 72 ? 40.263 -4.443 -40.373 1.00 57.56 72 VAL A C 1
ATOM 600 O O . VAL A 1 72 ? 40.372 -5.587 -40.794 1.00 57.56 72 VAL A O 1
ATOM 603 N N . ALA A 1 73 ? 40.149 -3.399 -41.200 1.00 53.38 73 ALA A N 1
ATOM 604 C CA . ALA A 1 73 ? 40.161 -3.526 -42.660 1.00 53.38 73 ALA A CA 1
ATOM 605 C C . ALA A 1 73 ? 41.562 -3.774 -43.262 1.00 53.38 73 ALA A C 1
ATOM 607 O O . ALA A 1 73 ? 41.656 -4.251 -44.389 1.00 53.38 73 ALA A O 1
ATOM 608 N N . ALA A 1 74 ? 42.639 -3.449 -42.535 1.00 52.28 74 ALA A N 1
ATOM 609 C CA . ALA A 1 74 ? 44.026 -3.619 -42.980 1.00 52.28 74 ALA A CA 1
ATOM 610 C C . ALA A 1 74 ? 44.673 -4.943 -42.524 1.00 52.28 74 ALA A C 1
ATOM 612 O O . ALA A 1 74 ? 45.803 -5.234 -42.914 1.00 52.28 74 ALA A O 1
ATOM 613 N N . ALA A 1 75 ? 43.986 -5.740 -41.702 1.00 44.25 75 ALA A N 1
ATOM 614 C CA . ALA A 1 75 ? 44.435 -7.078 -41.336 1.00 44.25 75 ALA A CA 1
ATOM 615 C C . ALA A 1 75 ? 44.054 -8.070 -42.450 1.00 44.25 75 ALA A C 1
ATOM 617 O O . ALA A 1 75 ? 42.878 -8.381 -42.636 1.00 44.25 75 ALA A O 1
ATOM 618 N N . GLU A 1 76 ? 45.043 -8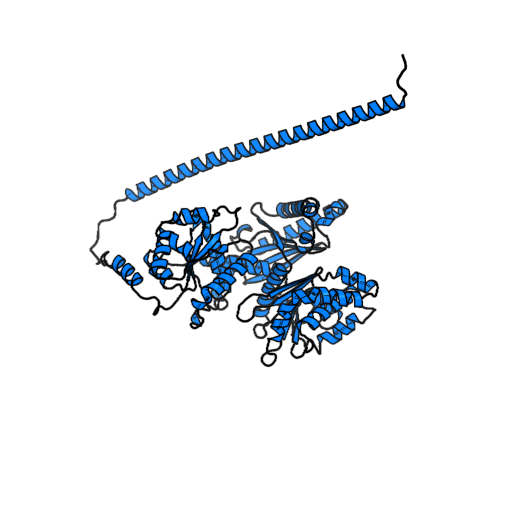.545 -43.212 1.00 41.81 76 GLU A N 1
ATOM 619 C CA . GLU A 1 76 ? 44.839 -9.589 -44.223 1.00 41.81 76 GLU A CA 1
ATOM 620 C C . GLU A 1 76 ? 44.285 -10.880 -43.585 1.00 41.81 76 GLU A C 1
ATOM 622 O O . GLU A 1 76 ? 44.787 -11.322 -42.545 1.00 41.81 76 GLU A O 1
ATOM 627 N N . PRO A 1 77 ? 43.270 -11.520 -44.193 1.00 47.22 77 PRO A N 1
ATOM 628 C CA . PRO A 1 77 ? 42.755 -12.795 -43.716 1.00 47.22 77 PRO A CA 1
ATOM 629 C C . PRO A 1 77 ? 43.747 -13.938 -44.012 1.00 47.22 77 PRO A C 1
ATOM 631 O O . PRO A 1 77 ? 44.365 -13.959 -45.080 1.00 47.22 77 PRO A O 1
ATOM 634 N N . PRO A 1 78 ? 43.887 -14.936 -43.119 1.00 36.38 78 PRO A N 1
ATOM 635 C CA . PRO A 1 78 ? 44.674 -16.130 -43.407 1.00 36.38 78 PRO A CA 1
ATOM 636 C C . PRO A 1 78 ? 44.065 -16.931 -44.573 1.00 36.38 78 PRO A C 1
ATOM 638 O O . PRO A 1 78 ? 42.847 -17.058 -44.702 1.00 36.38 78 PRO A O 1
ATOM 641 N N . SER A 1 79 ? 44.942 -17.472 -45.425 1.00 35.25 79 SER A N 1
ATOM 642 C CA . SER A 1 79 ? 44.606 -18.249 -46.629 1.00 35.25 79 SER A CA 1
ATOM 643 C C . SER A 1 79 ? 43.713 -19.477 -46.360 1.00 35.25 79 SER A C 1
ATOM 645 O O . SER A 1 79 ? 43.794 -20.081 -45.289 1.00 35.25 79 SER A O 1
ATOM 647 N N . PRO A 1 80 ? 42.892 -19.897 -47.346 1.00 37.44 80 PRO A N 1
ATOM 648 C CA . PRO A 1 80 ? 41.789 -20.828 -47.141 1.00 37.44 80 PRO A CA 1
ATOM 649 C C . PRO A 1 80 ? 42.253 -22.289 -47.122 1.00 37.44 80 PRO A C 1
ATOM 651 O O . PRO A 1 80 ? 42.823 -22.799 -48.089 1.00 37.44 80 PRO A O 1
ATOM 654 N N . SER A 1 81 ? 41.934 -23.011 -46.050 1.00 33.97 81 SER A N 1
ATOM 655 C CA . SER A 1 81 ? 41.962 -24.472 -46.019 1.00 33.97 81 SER A CA 1
ATOM 656 C C . SER A 1 81 ? 40.572 -25.026 -46.366 1.00 33.97 81 SER A C 1
ATOM 658 O O . SER A 1 81 ? 39.627 -24.837 -45.619 1.00 33.97 81 SER A O 1
ATOM 660 N N . LYS A 1 82 ? 40.502 -25.689 -47.533 1.00 33.28 82 LYS A N 1
ATOM 661 C CA . LYS A 1 82 ? 39.475 -26.594 -48.109 1.00 33.28 82 LYS A CA 1
ATOM 662 C C . LYS A 1 82 ? 37.970 -26.300 -47.873 1.00 33.28 82 LYS A C 1
ATOM 664 O O . LYS A 1 82 ? 37.525 -26.148 -46.741 1.00 33.28 82 LYS A O 1
ATOM 669 N N . PRO A 1 83 ? 37.137 -26.368 -48.933 1.00 34.62 83 PRO A N 1
ATOM 670 C CA . PRO A 1 83 ? 35.714 -26.088 -48.822 1.00 34.62 83 PRO A CA 1
ATOM 671 C C . PRO A 1 83 ? 35.014 -27.191 -48.026 1.00 34.62 83 PRO A C 1
ATOM 673 O O . PRO A 1 83 ? 35.031 -28.360 -48.410 1.00 34.62 83 PRO A O 1
ATOM 676 N N . ARG A 1 84 ? 34.384 -26.794 -46.921 1.00 34.50 84 ARG A N 1
ATOM 677 C CA . ARG A 1 84 ? 33.291 -27.534 -46.297 1.00 34.50 84 ARG A CA 1
ATOM 678 C C . ARG A 1 84 ? 32.010 -26.880 -46.807 1.00 34.50 84 ARG A C 1
ATOM 680 O O . ARG A 1 84 ? 31.866 -25.667 -46.694 1.00 34.50 84 ARG A O 1
ATOM 687 N N . GLU A 1 85 ? 31.164 -27.667 -47.458 1.00 32.47 85 GLU A N 1
ATOM 688 C CA . GLU A 1 85 ? 29.924 -27.222 -48.095 1.00 32.47 85 GLU A CA 1
ATOM 689 C C . GLU A 1 85 ? 29.060 -26.401 -47.125 1.00 32.47 85 GLU A C 1
ATOM 691 O O . GLU A 1 85 ? 28.711 -26.869 -46.041 1.00 32.47 85 GLU A O 1
ATOM 696 N N . VAL A 1 86 ? 28.726 -25.171 -47.524 1.00 33.75 86 VAL A N 1
ATOM 697 C CA . VAL A 1 86 ? 27.722 -24.320 -46.874 1.00 33.75 86 VAL A CA 1
ATOM 698 C C . VAL A 1 86 ? 26.521 -24.243 -47.824 1.00 33.75 86 VAL A C 1
ATOM 700 O O . VAL A 1 86 ? 26.730 -23.948 -49.005 1.00 33.75 86 VAL A O 1
ATOM 703 N N . PRO A 1 87 ? 25.282 -24.505 -47.367 1.00 32.47 87 PRO A N 1
ATOM 704 C CA . PRO A 1 87 ? 24.097 -24.401 -48.212 1.00 32.47 87 PRO A CA 1
ATOM 705 C C . PRO A 1 87 ? 23.878 -22.961 -48.698 1.00 32.47 87 PRO A C 1
ATOM 707 O O . PRO A 1 87 ? 24.067 -21.995 -47.962 1.00 32.47 87 PRO A O 1
ATOM 710 N N . SER A 1 88 ? 23.477 -22.842 -49.961 1.00 34.72 88 SER A N 1
ATOM 711 C CA . SER A 1 88 ? 23.286 -21.614 -50.736 1.00 34.72 88 SER A CA 1
ATOM 712 C C . SER A 1 88 ? 22.299 -20.609 -50.129 1.00 34.72 88 SER A C 1
ATOM 714 O O . SER A 1 88 ? 21.232 -20.991 -49.656 1.00 34.72 88 SER A O 1
ATOM 716 N N . SER A 1 89 ? 22.573 -19.315 -50.320 1.00 39.03 89 SER A N 1
ATOM 717 C CA . SER A 1 89 ? 21.725 -18.144 -50.014 1.00 39.03 89 SER A CA 1
ATOM 718 C C . SER A 1 89 ? 20.302 -18.144 -50.610 1.00 39.03 89 SER A C 1
ATOM 720 O O . SER A 1 89 ? 19.525 -17.237 -50.320 1.00 39.03 89 SER A O 1
ATOM 722 N N . GLN A 1 90 ? 19.933 -19.151 -51.408 1.00 37.03 90 GLN A N 1
ATOM 723 C CA . GLN A 1 90 ? 18.565 -19.373 -51.888 1.00 37.03 90 GLN A CA 1
ATOM 724 C C . GLN A 1 90 ? 17.614 -19.849 -50.773 1.00 37.03 90 GLN A C 1
ATOM 726 O O . GLN A 1 90 ? 16.446 -19.468 -50.779 1.00 37.03 90 GLN A O 1
ATOM 731 N N . THR A 1 91 ? 18.110 -20.559 -49.752 1.00 44.72 91 THR A N 1
ATOM 732 C CA . THR A 1 91 ? 17.262 -21.145 -48.697 1.00 44.72 91 THR A CA 1
ATOM 733 C C . THR A 1 91 ? 16.631 -20.101 -47.770 1.00 44.72 91 THR A C 1
ATOM 735 O O . THR A 1 91 ? 15.476 -20.241 -47.396 1.00 44.72 91 THR A O 1
ATOM 738 N N . HIS A 1 92 ? 17.325 -19.007 -47.431 1.00 40.00 92 HIS A N 1
ATOM 739 C CA . HIS A 1 92 ? 16.796 -17.992 -46.502 1.00 40.00 92 HIS A CA 1
ATOM 740 C C . HIS A 1 92 ? 15.573 -17.238 -47.048 1.00 40.00 92 HIS A C 1
ATOM 742 O O . HIS A 1 92 ? 14.617 -16.991 -46.312 1.00 40.00 92 HIS A O 1
ATOM 748 N N . HIS A 1 93 ? 15.585 -16.861 -48.330 1.00 43.84 93 HIS A N 1
ATOM 749 C CA . HIS A 1 93 ? 14.463 -16.143 -48.943 1.00 43.84 93 HIS A CA 1
ATOM 750 C C . HIS A 1 93 ? 13.255 -17.065 -49.163 1.00 43.84 93 HIS A C 1
ATOM 752 O O . HIS A 1 93 ? 12.110 -16.643 -48.980 1.00 43.84 93 HIS A O 1
ATOM 758 N N . GLU A 1 94 ? 13.508 -18.333 -49.494 1.00 44.50 94 GLU A N 1
ATOM 759 C CA . GLU A 1 94 ? 12.481 -19.370 -49.604 1.00 44.50 94 GLU A CA 1
ATOM 760 C C . GLU A 1 94 ? 11.830 -19.659 -48.245 1.00 44.50 94 GLU A C 1
ATOM 762 O O . GLU A 1 94 ? 10.603 -19.660 -48.172 1.00 44.50 94 GLU A O 1
ATOM 767 N N . THR A 1 95 ? 12.607 -19.764 -47.158 1.00 47.25 95 THR A N 1
ATOM 768 C CA . THR A 1 95 ? 12.087 -19.958 -45.791 1.00 47.25 95 THR A CA 1
ATOM 769 C C . THR A 1 95 ? 11.216 -18.788 -45.325 1.00 47.25 95 THR A C 1
ATOM 771 O O . THR A 1 95 ? 10.110 -19.010 -44.840 1.00 47.25 95 THR A O 1
ATOM 774 N N . ILE A 1 96 ? 11.647 -17.534 -45.529 1.00 42.47 96 ILE A N 1
ATOM 775 C CA . ILE A 1 96 ? 10.829 -16.343 -45.209 1.00 42.47 96 ILE A CA 1
ATOM 776 C C . ILE A 1 96 ? 9.524 -16.353 -46.015 1.00 42.47 96 ILE A C 1
ATOM 778 O O . ILE A 1 96 ? 8.446 -16.089 -45.484 1.00 42.47 96 ILE A O 1
ATOM 782 N N . THR A 1 97 ? 9.611 -16.684 -47.305 1.00 52.00 97 THR A N 1
ATOM 783 C CA . THR A 1 97 ? 8.442 -16.756 -48.189 1.00 52.00 97 THR A CA 1
ATOM 784 C C . THR A 1 97 ? 7.493 -17.885 -47.786 1.00 52.00 97 THR A C 1
ATOM 786 O O . THR A 1 97 ? 6.283 -17.744 -47.935 1.00 52.00 97 THR A O 1
ATOM 789 N N . GLN A 1 98 ? 8.017 -19.000 -47.280 1.00 56.41 98 GLN A N 1
ATOM 790 C CA . GLN A 1 98 ? 7.235 -20.142 -46.819 1.00 56.41 98 GLN A CA 1
ATOM 791 C C . GLN A 1 98 ? 6.526 -19.848 -45.489 1.00 56.41 98 GLN A C 1
ATOM 793 O O . GLN A 1 98 ? 5.344 -20.161 -45.368 1.00 56.41 98 GLN A O 1
ATOM 798 N N . LEU A 1 99 ? 7.192 -19.167 -44.547 1.00 53.09 99 LEU A N 1
ATOM 799 C CA . LEU A 1 99 ? 6.599 -18.718 -43.277 1.00 53.09 99 LEU A CA 1
ATOM 800 C C . LEU A 1 99 ? 5.463 -17.708 -43.486 1.00 53.09 99 LEU A C 1
ATOM 802 O O . LEU A 1 99 ? 4.430 -17.796 -42.832 1.00 53.09 99 LEU A O 1
ATOM 806 N N . LEU A 1 100 ? 5.609 -16.794 -44.451 1.00 51.84 100 LEU A N 1
ATOM 807 C CA . LEU A 1 100 ? 4.551 -15.845 -44.826 1.00 51.84 100 LEU A CA 1
ATOM 808 C C . LEU A 1 100 ? 3.369 -16.495 -45.570 1.00 51.84 100 LEU A C 1
ATOM 810 O O . LEU A 1 100 ? 2.329 -15.860 -45.714 1.00 51.84 100 LEU A O 1
ATOM 814 N N . LYS A 1 101 ? 3.524 -17.725 -46.082 1.00 50.06 101 LYS A N 1
ATOM 815 C CA . LYS A 1 101 ? 2.487 -18.457 -46.835 1.00 50.06 101 LYS A CA 1
ATOM 816 C C . LYS A 1 101 ? 1.735 -19.501 -46.000 1.00 50.06 101 LYS A C 1
ATOM 818 O O . LYS A 1 101 ? 0.712 -19.996 -46.468 1.00 50.06 101 LYS A O 1
ATOM 823 N N . SER A 1 102 ? 2.225 -19.875 -44.816 1.00 53.28 102 SER A N 1
ATOM 824 C CA . SER A 1 102 ? 1.547 -20.833 -43.930 1.00 53.28 102 SER A CA 1
ATOM 825 C C . SER A 1 102 ? 0.393 -20.172 -43.167 1.00 53.28 102 SER A C 1
ATOM 827 O O . SER A 1 102 ? 0.592 -19.111 -42.582 1.00 53.28 102 SER A O 1
ATOM 829 N N . SER A 1 103 ? -0.789 -20.801 -43.159 1.00 49.47 103 SER A N 1
ATOM 830 C CA . SER A 1 103 ? -1.987 -20.286 -42.473 1.00 49.47 103 SER A CA 1
ATOM 831 C C . SER A 1 103 ? -1.818 -20.289 -40.939 1.00 49.47 103 SER A C 1
ATOM 833 O O . SER A 1 103 ? -1.262 -21.258 -40.412 1.00 49.47 103 SER A O 1
ATOM 835 N N . PRO A 1 104 ? -2.302 -19.263 -40.208 1.00 51.47 104 PRO A N 1
ATOM 836 C CA . PRO A 1 104 ? -2.205 -19.181 -38.745 1.00 51.47 104 PRO A CA 1
ATOM 837 C C . PRO A 1 104 ? -3.005 -20.254 -37.980 1.00 51.47 104 PRO A 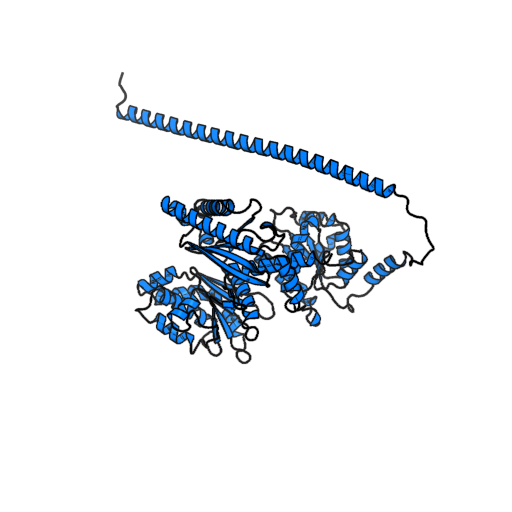C 1
ATOM 839 O O . PRO A 1 104 ? -2.727 -20.488 -36.811 1.00 51.47 104 PRO A O 1
ATOM 842 N N . GLU A 1 105 ? -3.950 -20.947 -38.621 1.00 47.34 105 GLU A N 1
ATOM 843 C CA . GLU A 1 105 ? -4.916 -21.849 -37.961 1.00 47.34 105 GLU A CA 1
ATOM 844 C C . GLU A 1 105 ? -4.335 -23.181 -37.432 1.00 47.34 105 GLU A C 1
ATOM 846 O O . GLU A 1 105 ? -5.020 -23.906 -36.718 1.00 47.34 105 GLU A O 1
ATOM 851 N N . THR A 1 106 ? -3.083 -23.529 -37.753 1.00 43.84 106 THR A N 1
ATOM 852 C CA . THR A 1 106 ? -2.436 -24.790 -37.312 1.00 43.84 106 THR A CA 1
ATOM 853 C C . THR A 1 106 ? -1.193 -24.572 -36.444 1.00 43.84 106 THR A C 1
ATOM 855 O O . THR A 1 106 ? -0.344 -25.458 -36.337 1.00 43.84 106 THR A O 1
ATOM 858 N N . LEU A 1 107 ? -1.028 -23.372 -35.888 1.00 54.91 107 LEU A N 1
ATOM 859 C CA . LEU A 1 107 ? 0.184 -22.951 -35.192 1.00 54.91 107 LEU A CA 1
ATOM 860 C C . LEU A 1 107 ? 0.031 -23.020 -33.676 1.00 54.91 107 LEU A C 1
ATOM 862 O O . LEU A 1 107 ? -0.896 -22.446 -33.117 1.00 54.91 107 LEU A O 1
ATOM 866 N N . LYS A 1 108 ? 0.985 -23.686 -33.018 1.00 66.25 108 LYS A N 1
ATOM 867 C CA . LYS A 1 108 ? 1.120 -23.628 -31.565 1.00 66.25 108 LYS A CA 1
ATOM 868 C C . LYS A 1 108 ? 1.580 -22.221 -31.184 1.00 66.25 108 LYS A C 1
ATOM 870 O O . LYS A 1 108 ? 2.641 -21.788 -31.632 1.00 66.25 108 LYS A O 1
ATOM 875 N N . LEU A 1 109 ? 0.763 -21.515 -30.412 1.00 76.00 109 LEU A N 1
ATOM 876 C CA . LEU A 1 109 ? 1.099 -20.193 -29.897 1.00 76.00 109 LEU A CA 1
ATOM 877 C C . LEU A 1 109 ? 2.089 -20.351 -28.739 1.00 76.00 109 LEU A C 1
ATOM 879 O O . LEU A 1 109 ? 1.894 -21.179 -27.854 1.00 76.00 109 LEU A O 1
ATOM 883 N N . GLU A 1 110 ? 3.168 -19.576 -28.768 1.00 76.56 110 GLU A N 1
ATOM 884 C CA . GLU A 1 110 ? 4.196 -19.576 -27.714 1.00 76.56 110 GLU A CA 1
ATOM 885 C C . GLU A 1 110 ? 4.094 -18.319 -26.843 1.00 76.56 110 GLU A C 1
ATOM 887 O O . GLU A 1 110 ? 4.413 -18.345 -25.653 1.00 76.56 110 GLU A O 1
ATOM 892 N N . HIS A 1 111 ? 3.591 -17.226 -27.425 1.00 80.06 111 HIS A N 1
ATOM 893 C CA . HIS A 1 111 ? 3.480 -15.933 -26.765 1.00 80.06 111 HIS A CA 1
ATOM 894 C C . HIS A 1 111 ? 2.082 -15.340 -26.936 1.00 80.06 111 HIS A C 1
ATOM 896 O O . HIS A 1 111 ? 1.473 -15.433 -28.000 1.00 80.06 111 HIS A O 1
ATOM 902 N N . ALA A 1 112 ? 1.580 -14.669 -25.906 1.00 84.25 112 ALA A N 1
ATOM 903 C CA . ALA A 1 112 ? 0.347 -13.894 -25.989 1.00 84.25 112 ALA A CA 1
ATOM 904 C C . ALA A 1 112 ? 0.541 -12.634 -26.848 1.00 84.25 112 ALA A C 1
ATOM 906 O O . ALA A 1 112 ? -0.268 -12.347 -27.728 1.00 84.25 112 ALA A O 1
ATOM 907 N N . PHE A 1 113 ? 1.647 -11.913 -26.649 1.00 90.88 113 PHE A N 1
ATOM 908 C CA . PHE A 1 113 ? 1.919 -10.656 -27.351 1.00 90.88 113 PHE A CA 1
ATOM 909 C C . PHE A 1 113 ? 3.302 -10.638 -28.000 1.00 90.88 113 PHE A C 1
ATOM 911 O O . PHE A 1 113 ? 4.250 -11.168 -27.435 1.00 90.88 113 PHE A O 1
ATOM 918 N N . PHE A 1 114 ? 3.437 -9.982 -29.151 1.00 92.12 114 PHE A N 1
ATOM 919 C CA . PHE A 1 114 ? 4.717 -9.548 -29.719 1.00 92.12 114 PHE A CA 1
ATOM 920 C C . PHE A 1 114 ? 4.889 -8.048 -29.471 1.00 92.12 114 PHE A C 1
ATOM 922 O O . PHE A 1 114 ? 4.017 -7.283 -29.879 1.00 92.12 114 PHE A O 1
ATOM 929 N N . LEU A 1 115 ? 5.981 -7.607 -28.839 1.00 92.50 115 LEU A N 1
ATOM 930 C CA . LEU A 1 115 ? 6.197 -6.190 -28.510 1.00 92.50 115 LEU A CA 1
ATOM 931 C C . LEU A 1 115 ? 7.109 -5.487 -29.534 1.00 92.50 115 LEU A C 1
ATOM 933 O O . LEU A 1 115 ? 8.334 -5.462 -29.391 1.00 92.50 115 LEU A O 1
ATOM 937 N N . SER A 1 116 ? 6.508 -4.853 -30.544 1.00 91.00 116 SER A N 1
ATOM 938 C CA . SER A 1 116 ? 7.222 -4.026 -31.528 1.00 91.00 116 SER A CA 1
ATOM 939 C C . SER A 1 116 ? 7.400 -2.596 -31.019 1.00 91.00 116 SER A C 1
ATOM 941 O O . SER A 1 116 ? 6.432 -1.922 -30.652 1.00 91.00 116 SER A O 1
ATOM 943 N N . HIS A 1 117 ? 8.643 -2.112 -30.984 1.00 88.81 117 HIS A N 1
ATOM 944 C CA . HIS A 1 117 ? 8.955 -0.811 -30.395 1.00 88.81 117 HIS A CA 1
ATOM 945 C C . HIS A 1 117 ? 10.253 -0.200 -30.928 1.00 88.81 117 HIS A C 1
ATOM 947 O O . HIS A 1 117 ? 11.165 -0.889 -31.386 1.00 88.81 117 HIS A O 1
ATOM 953 N N . PHE A 1 118 ? 10.380 1.124 -30.804 1.00 82.75 118 PHE A N 1
ATOM 954 C CA . PHE A 1 118 ? 11.659 1.789 -31.021 1.00 82.75 118 PHE A CA 1
ATOM 955 C C . PHE A 1 118 ? 12.511 1.725 -29.749 1.00 82.75 118 PHE A C 1
ATOM 957 O O . PHE A 1 118 ? 12.323 2.512 -28.824 1.00 82.75 118 PHE A O 1
ATOM 964 N N . GLN A 1 119 ? 13.491 0.819 -29.741 1.00 69.69 119 GLN A N 1
ATOM 965 C CA . GLN A 1 119 ? 14.351 0.502 -28.594 1.00 69.69 119 GLN A CA 1
ATOM 966 C C . GLN A 1 119 ? 14.822 1.725 -27.791 1.00 69.69 119 GLN A C 1
ATOM 968 O O . GLN A 1 119 ? 14.624 1.794 -26.582 1.00 69.69 119 GLN A O 1
ATOM 973 N N . ARG A 1 120 ? 15.384 2.747 -28.443 1.00 71.00 120 ARG A N 1
ATOM 974 C CA . ARG A 1 120 ? 15.906 3.934 -27.743 1.00 71.00 120 ARG A CA 1
ATOM 975 C C . ARG A 1 120 ? 14.841 4.699 -26.943 1.00 71.00 120 ARG A C 1
ATOM 977 O O . ARG A 1 120 ? 15.180 5.312 -25.939 1.00 71.00 120 ARG A O 1
ATOM 984 N N . GLU A 1 121 ? 13.600 4.702 -27.410 1.00 74.38 121 GLU A N 1
ATOM 985 C CA . GLU A 1 121 ? 12.545 5.599 -26.926 1.00 74.38 121 GLU A CA 1
ATOM 986 C C . GLU A 1 121 ? 11.434 4.861 -26.154 1.00 74.38 121 GLU A C 1
ATOM 988 O O . GLU A 1 121 ? 10.601 5.511 -25.526 1.00 74.38 121 GLU A O 1
ATOM 993 N N . ALA A 1 122 ? 11.391 3.523 -26.223 1.00 77.69 122 ALA A N 1
ATOM 994 C CA . ALA A 1 122 ? 10.290 2.713 -25.692 1.00 77.69 122 ALA A CA 1
ATOM 995 C C . ALA A 1 122 ? 10.710 1.392 -25.011 1.00 77.69 122 ALA A C 1
ATOM 997 O O . ALA A 1 122 ? 9.833 0.592 -24.680 1.00 77.69 122 ALA A O 1
ATOM 998 N N . SER A 1 123 ? 12.011 1.132 -24.801 1.00 70.31 123 SER A N 1
ATOM 999 C CA . SER A 1 123 ? 12.456 -0.091 -24.091 1.00 70.31 123 SER A CA 1
ATOM 1000 C C . SER A 1 123 ? 11.895 -0.165 -22.668 1.00 70.31 123 SER A C 1
ATOM 1002 O O . SER A 1 123 ? 11.498 -1.226 -22.201 1.00 70.31 123 SER A O 1
ATOM 1004 N N . ASP A 1 124 ? 11.826 0.975 -21.981 1.00 71.81 124 ASP A N 1
ATOM 1005 C CA . ASP A 1 124 ? 11.269 1.091 -20.633 1.00 71.81 124 ASP A CA 1
ATOM 1006 C C . ASP A 1 124 ? 9.765 0.776 -20.602 1.00 71.81 124 ASP A C 1
ATOM 1008 O O . ASP A 1 124 ? 9.303 0.056 -19.719 1.00 71.81 124 ASP A O 1
ATOM 1012 N N . ILE A 1 125 ? 9.011 1.261 -21.594 1.00 80.62 125 ILE A N 1
ATOM 1013 C CA . ILE A 1 125 ? 7.582 0.963 -21.758 1.00 80.62 125 ILE A CA 1
ATOM 1014 C C . ILE A 1 125 ? 7.381 -0.539 -21.989 1.00 80.62 125 ILE A C 1
ATOM 1016 O O . ILE A 1 125 ? 6.542 -1.151 -21.330 1.00 80.62 125 ILE A O 1
ATOM 1020 N N . CYS A 1 126 ? 8.169 -1.148 -22.879 1.00 79.12 126 CYS A N 1
ATOM 1021 C CA . CYS A 1 126 ? 8.051 -2.574 -23.194 1.00 79.12 126 CYS A CA 1
ATOM 1022 C C . CYS A 1 126 ? 8.379 -3.463 -21.997 1.00 79.12 126 CYS A C 1
ATOM 1024 O O . CYS A 1 126 ? 7.630 -4.396 -21.729 1.00 79.12 126 CYS A O 1
ATOM 1026 N N . ALA A 1 127 ? 9.423 -3.132 -21.232 1.00 69.56 127 ALA A N 1
ATOM 1027 C CA . ALA A 1 127 ? 9.766 -3.854 -20.010 1.00 69.56 127 ALA A CA 1
ATOM 1028 C C . ALA A 1 127 ? 8.636 -3.798 -18.966 1.00 69.56 127 ALA A C 1
ATOM 1030 O O . ALA A 1 127 ? 8.341 -4.792 -18.304 1.00 69.56 127 ALA A O 1
ATOM 1031 N N . VAL A 1 128 ? 7.962 -2.648 -18.832 1.00 73.06 128 VAL A N 1
ATOM 1032 C CA . VAL A 1 128 ? 6.801 -2.511 -17.937 1.00 73.06 128 VAL A CA 1
ATOM 1033 C C . VAL A 1 128 ? 5.618 -3.345 -18.429 1.00 73.06 128 VAL A C 1
ATOM 1035 O O . VAL A 1 128 ? 4.973 -4.009 -17.619 1.00 73.06 128 VAL A O 1
ATOM 1038 N N . ILE A 1 129 ? 5.322 -3.319 -19.729 1.00 78.38 129 ILE A N 1
ATOM 1039 C CA . ILE A 1 129 ? 4.212 -4.083 -20.312 1.00 78.38 129 ILE A CA 1
ATOM 1040 C C . ILE A 1 129 ? 4.460 -5.585 -20.166 1.00 78.38 129 ILE A C 1
ATOM 1042 O O . ILE A 1 129 ? 3.586 -6.284 -19.662 1.00 78.38 129 ILE A O 1
ATOM 1046 N N . ASP A 1 130 ? 5.644 -6.065 -20.545 1.00 78.69 130 ASP A N 1
ATOM 1047 C CA . ASP A 1 130 ? 6.033 -7.470 -20.420 1.00 78.69 130 ASP A CA 1
ATOM 1048 C C . ASP A 1 130 ? 5.887 -7.966 -18.976 1.00 78.69 130 ASP A C 1
ATOM 1050 O O . ASP A 1 130 ? 5.177 -8.937 -18.715 1.00 78.69 130 ASP A O 1
ATOM 1054 N N . LEU A 1 131 ? 6.432 -7.216 -18.013 1.00 61.47 131 LEU A N 1
ATOM 1055 C CA . LEU A 1 131 ? 6.287 -7.507 -16.589 1.00 61.47 131 LEU A CA 1
ATOM 1056 C C . LEU A 1 131 ? 4.819 -7.621 -16.160 1.00 61.47 131 LEU A C 1
ATOM 1058 O O . LEU A 1 131 ? 4.420 -8.556 -15.466 1.00 61.47 131 LEU A O 1
ATOM 1062 N N . GLN A 1 132 ? 4.007 -6.637 -16.532 1.00 62.19 132 GLN A N 1
ATOM 1063 C CA . GLN A 1 132 ? 2.614 -6.573 -16.110 1.00 62.19 132 GLN A CA 1
ATOM 1064 C C . GLN A 1 132 ? 1.753 -7.658 -16.767 1.00 62.19 132 GLN A C 1
ATOM 1066 O O . GLN A 1 132 ? 0.802 -8.121 -16.131 1.00 62.19 132 GLN A O 1
ATOM 1071 N N . MET A 1 133 ? 2.080 -8.077 -17.991 1.00 72.31 133 MET A N 1
ATOM 1072 C CA . MET A 1 133 ? 1.436 -9.206 -18.664 1.00 72.31 133 MET A CA 1
ATOM 1073 C C . MET A 1 133 ? 1.866 -10.543 -18.043 1.00 72.31 133 MET A C 1
ATOM 1075 O O . MET A 1 133 ? 0.996 -11.355 -17.730 1.00 72.31 133 MET A O 1
ATOM 1079 N N . LYS A 1 134 ? 3.156 -10.723 -17.720 1.00 67.69 134 LYS A N 1
ATOM 1080 C CA . LYS A 1 134 ? 3.679 -11.909 -17.012 1.00 67.69 134 LYS A CA 1
ATOM 1081 C C . LYS A 1 134 ? 3.039 -12.086 -15.632 1.00 67.69 134 LYS A C 1
ATOM 1083 O O . LYS A 1 134 ? 2.603 -13.180 -15.291 1.00 67.69 134 LYS A O 1
ATOM 1088 N N . ILE A 1 135 ? 2.869 -11.002 -14.862 1.00 53.34 135 ILE A N 1
ATOM 1089 C CA . ILE A 1 135 ? 2.131 -11.019 -13.577 1.00 53.34 135 ILE A CA 1
ATOM 1090 C C . ILE A 1 135 ? 0.683 -11.509 -13.750 1.00 53.34 135 ILE A C 1
ATOM 1092 O O . ILE A 1 135 ? 0.112 -12.088 -12.828 1.00 53.34 135 ILE A O 1
ATOM 1096 N N . ARG A 1 136 ? 0.088 -11.273 -14.921 1.00 59.91 136 ARG A N 1
ATOM 1097 C CA . ARG A 1 136 ? -1.271 -11.701 -15.275 1.00 59.91 136 ARG A CA 1
ATOM 1098 C C . ARG A 1 136 ? -1.312 -13.087 -15.935 1.00 59.91 136 ARG A C 1
ATOM 1100 O O . ARG A 1 136 ? -2.384 -13.503 -16.357 1.00 59.91 136 ARG A O 1
ATOM 1107 N N . GLY A 1 137 ? -0.180 -13.792 -16.006 1.00 60.38 137 GLY A N 1
ATOM 1108 C CA . GLY A 1 137 ? -0.073 -15.134 -16.582 1.00 60.38 137 GLY A CA 1
ATOM 1109 C C . GLY A 1 137 ? 0.067 -15.173 -18.106 1.00 60.38 137 GLY A C 1
ATOM 1110 O O . GLY A 1 137 ? -0.172 -16.221 -18.693 1.00 60.38 137 GLY A O 1
ATOM 1111 N N . TYR A 1 138 ? 0.435 -14.061 -18.750 1.00 71.81 138 TYR A N 1
ATOM 1112 C CA . TYR A 1 138 ? 0.641 -13.984 -20.199 1.00 71.81 138 TYR A CA 1
ATOM 1113 C C . TYR A 1 138 ? 2.122 -13.797 -20.537 1.00 71.81 138 TYR A C 1
ATOM 1115 O O . TYR A 1 138 ? 2.790 -12.934 -19.968 1.00 71.81 138 TYR A O 1
ATOM 1123 N N . SER A 1 139 ? 2.629 -14.561 -21.503 1.00 79.44 139 SER A N 1
ATOM 1124 C CA . SER A 1 139 ? 3.987 -14.408 -22.032 1.00 79.44 139 SER A CA 1
ATOM 1125 C C . SER A 1 139 ? 4.029 -13.390 -23.179 1.00 79.44 139 SER A C 1
ATOM 1127 O O . SER A 1 139 ? 3.161 -13.383 -24.053 1.00 79.44 139 SER A O 1
ATOM 1129 N N . CYS A 1 140 ? 5.058 -12.547 -23.229 1.00 81.88 140 CYS A N 1
ATOM 1130 C CA . CYS A 1 140 ? 5.324 -11.683 -24.379 1.00 81.88 140 CYS A CA 1
ATOM 1131 C C . CYS A 1 140 ? 6.614 -12.116 -25.082 1.00 81.88 140 CYS A C 1
ATOM 1133 O O . CYS A 1 140 ? 7.538 -12.622 -24.452 1.00 81.88 140 CYS A O 1
ATOM 1135 N N . TRP A 1 141 ? 6.676 -11.910 -26.393 1.00 80.81 141 TRP A N 1
ATOM 1136 C CA . TRP A 1 141 ? 7.902 -11.964 -27.174 1.00 80.81 141 TRP A CA 1
ATOM 1137 C C . TRP A 1 141 ? 8.504 -10.558 -27.214 1.00 80.81 141 TRP A C 1
ATOM 1139 O O . TRP A 1 141 ? 7.853 -9.606 -27.664 1.00 80.81 141 TRP A O 1
ATOM 1149 N N . TYR A 1 142 ? 9.735 -10.427 -26.723 1.00 74.25 142 TYR A N 1
ATOM 1150 C CA . TYR A 1 142 ? 10.444 -9.159 -26.583 1.00 74.25 142 TYR A CA 1
ATOM 1151 C C . TYR A 1 142 ? 11.918 -9.320 -26.987 1.00 74.25 142 TYR A C 1
ATOM 1153 O O . TYR A 1 142 ? 12.598 -10.261 -26.579 1.00 74.25 142 TYR A O 1
ATOM 1161 N N . ASP A 1 143 ? 12.418 -8.387 -27.801 1.00 59.62 143 ASP A N 1
ATOM 1162 C CA . ASP A 1 143 ? 13.694 -8.482 -28.536 1.00 59.62 143 ASP A CA 1
ATOM 1163 C C . ASP A 1 143 ? 14.957 -8.529 -27.638 1.00 59.62 143 ASP A C 1
ATOM 1165 O O . ASP A 1 143 ? 16.053 -8.801 -28.118 1.00 59.62 143 ASP A O 1
ATOM 1169 N N . GLN A 1 144 ? 14.833 -8.328 -26.319 1.00 50.59 144 GLN A N 1
ATOM 1170 C CA . GLN A 1 144 ? 15.950 -8.512 -25.375 1.00 50.59 144 GLN A CA 1
ATOM 1171 C C . GLN A 1 144 ? 16.111 -9.957 -24.863 1.00 50.59 144 GLN A C 1
ATOM 1173 O O . GLN A 1 144 ? 17.123 -10.249 -24.237 1.00 50.59 144 GLN A O 1
ATOM 1178 N N . GLU A 1 145 ? 15.169 -10.867 -25.145 1.00 40.22 145 GLU A N 1
ATOM 1179 C CA . GLU A 1 145 ? 15.167 -12.244 -24.611 1.00 40.22 145 GLU A CA 1
ATOM 1180 C C . GLU A 1 145 ? 15.480 -13.331 -25.670 1.00 40.22 145 GLU A C 1
ATOM 1182 O O . GLU A 1 145 ? 15.546 -14.517 -25.343 1.00 40.22 145 GLU A O 1
ATOM 1187 N N . SER A 1 146 ? 15.696 -12.976 -26.948 1.00 37.84 146 SER A N 1
ATOM 1188 C CA . SER A 1 146 ? 15.847 -13.962 -28.033 1.00 37.84 146 SER A CA 1
ATOM 1189 C C . SER A 1 146 ? 17.310 -14.186 -28.461 1.00 37.84 146 SER A C 1
ATOM 1191 O O . SER A 1 146 ? 17.993 -13.284 -28.941 1.00 37.84 146 SER A O 1
ATOM 1193 N N . MET A 1 147 ? 17.801 -15.432 -28.354 1.00 31.53 147 MET A N 1
ATOM 1194 C CA . MET A 1 147 ? 19.191 -15.829 -28.684 1.00 31.53 147 MET A CA 1
ATOM 1195 C C . MET A 1 147 ? 19.602 -15.566 -30.154 1.00 31.53 147 MET A C 1
ATOM 1197 O O . MET A 1 147 ? 20.774 -15.717 -30.513 1.00 31.53 147 MET A O 1
ATOM 1201 N N . HIS A 1 148 ? 18.662 -15.172 -31.024 1.00 35.66 148 HIS A N 1
ATOM 1202 C CA . HIS A 1 148 ? 18.863 -14.950 -32.456 1.00 35.66 148 HIS A CA 1
ATOM 1203 C C . HIS A 1 148 ? 18.045 -13.751 -32.980 1.00 35.66 148 HIS A C 1
ATOM 1205 O O . HIS A 1 148 ? 17.038 -13.949 -33.664 1.00 35.66 148 HIS A O 1
ATOM 1211 N N . ILE A 1 149 ? 18.523 -12.516 -32.758 1.00 50.94 149 ILE A N 1
ATOM 1212 C CA . ILE A 1 149 ? 18.008 -11.270 -33.378 1.00 50.94 149 ILE A CA 1
ATOM 1213 C C . ILE A 1 149 ? 18.340 -11.257 -34.883 1.00 50.94 149 ILE A C 1
ATOM 1215 O O . ILE A 1 149 ? 19.167 -10.504 -35.400 1.00 50.94 149 ILE A O 1
ATOM 1219 N N . THR A 1 150 ? 17.744 -12.192 -35.608 1.00 53.69 150 THR A N 1
ATOM 1220 C CA . THR A 1 150 ? 17.799 -12.298 -37.061 1.00 53.69 150 THR A CA 1
ATOM 1221 C C . THR A 1 150 ? 16.413 -11.989 -37.604 1.00 53.69 150 THR A C 1
ATOM 1223 O O . THR A 1 150 ? 15.407 -12.210 -36.936 1.00 53.69 150 THR A O 1
ATOM 1226 N N . GLN A 1 151 ? 16.338 -11.529 -38.850 1.00 51.22 151 GLN A N 1
ATOM 1227 C CA . GLN A 1 151 ? 15.062 -11.262 -39.520 1.00 51.22 151 GLN A CA 1
ATOM 1228 C C . GLN A 1 151 ? 14.113 -12.482 -39.519 1.00 51.22 151 GLN A C 1
ATOM 1230 O O . GLN A 1 151 ? 12.897 -12.317 -39.531 1.00 51.22 151 GLN A O 1
ATOM 1235 N N . LEU A 1 152 ? 14.671 -13.700 -39.485 1.00 51.97 152 LEU A N 1
ATOM 1236 C CA . LEU A 1 152 ? 13.928 -14.954 -39.340 1.00 51.97 152 LEU A CA 1
ATOM 1237 C C . LEU A 1 152 ? 13.379 -15.148 -37.919 1.00 51.97 152 LEU A C 1
ATOM 1239 O O . LEU A 1 152 ? 12.226 -15.535 -37.782 1.00 51.97 152 LEU A O 1
ATOM 1243 N N . GLY A 1 153 ? 14.170 -14.844 -36.885 1.00 61.03 153 GLY A N 1
ATOM 1244 C CA . GLY A 1 153 ? 13.745 -14.934 -35.484 1.00 61.03 153 GLY A CA 1
ATOM 1245 C C . GLY A 1 153 ? 12.606 -13.971 -35.146 1.00 61.03 153 GLY A C 1
ATOM 1246 O O . GLY A 1 153 ? 11.628 -14.383 -34.535 1.00 61.03 153 GLY A O 1
ATOM 1247 N N . MET A 1 154 ? 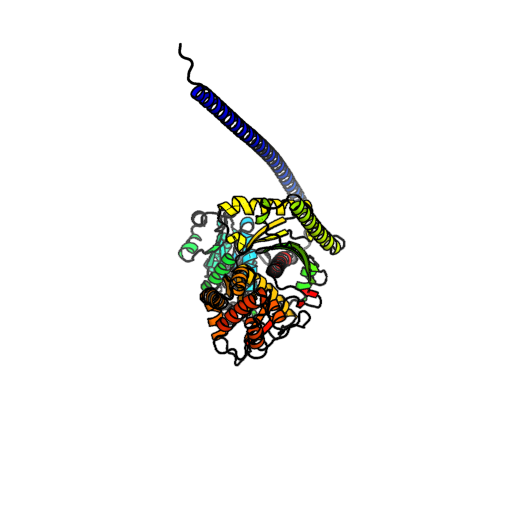12.673 -12.723 -35.627 1.00 65.19 154 MET A N 1
ATOM 1248 C CA . MET A 1 154 ? 11.577 -11.755 -35.459 1.00 65.19 154 MET A CA 1
ATOM 1249 C C . MET A 1 154 ? 10.305 -12.211 -36.176 1.00 65.19 154 MET A C 1
ATOM 1251 O O . MET A 1 154 ? 9.215 -12.132 -35.621 1.00 65.19 154 MET A O 1
ATOM 1255 N N . LEU A 1 155 ? 10.430 -12.702 -37.416 1.00 66.31 155 LEU A N 1
ATOM 1256 C CA . LEU A 1 155 ? 9.277 -13.181 -38.177 1.00 66.31 155 LEU A CA 1
ATOM 1257 C C . LEU A 1 155 ? 8.622 -14.389 -37.500 1.00 66.31 155 LEU A C 1
ATOM 1259 O O . LEU A 1 155 ? 7.397 -14.481 -37.486 1.00 66.31 155 LEU A O 1
ATOM 1263 N N . GLU A 1 156 ? 9.430 -15.286 -36.936 1.00 70.94 156 GLU A N 1
ATOM 1264 C CA . GLU A 1 156 ? 8.938 -16.418 -36.160 1.00 70.94 156 GLU A CA 1
ATOM 1265 C C . GLU A 1 156 ? 8.249 -15.959 -34.873 1.00 70.94 156 GLU A C 1
ATOM 1267 O O . GLU A 1 156 ? 7.141 -16.409 -34.617 1.00 70.94 156 GLU A O 1
ATOM 1272 N N . GLY A 1 157 ? 8.813 -14.990 -34.143 1.00 75.19 157 GLY A N 1
ATOM 1273 C CA . GLY A 1 157 ? 8.163 -14.386 -32.975 1.00 75.19 157 GLY A CA 1
ATOM 1274 C C . GLY A 1 157 ? 6.801 -13.777 -33.312 1.00 75.19 157 GLY A C 1
ATOM 1275 O O . GLY A 1 157 ? 5.809 -14.069 -32.656 1.00 75.19 157 GLY A O 1
ATOM 1276 N N . ILE A 1 158 ? 6.699 -13.009 -34.403 1.00 80.06 158 ILE A N 1
ATOM 1277 C CA . ILE A 1 158 ? 5.406 -12.469 -34.868 1.00 80.06 158 ILE A CA 1
ATOM 1278 C C . ILE A 1 158 ? 4.435 -13.609 -35.204 1.00 80.06 158 ILE A C 1
ATOM 1280 O O . ILE A 1 158 ? 3.232 -13.507 -34.960 1.00 80.06 158 ILE A O 1
ATOM 1284 N N . ARG A 1 159 ? 4.942 -14.702 -35.782 1.00 78.00 159 ARG A N 1
ATOM 1285 C CA . ARG A 1 159 ? 4.141 -15.861 -36.180 1.00 78.00 159 ARG A CA 1
ATOM 1286 C C . ARG A 1 159 ? 3.623 -16.648 -34.974 1.00 78.00 159 ARG A C 1
ATOM 1288 O O . ARG A 1 159 ? 2.460 -17.055 -35.017 1.00 78.00 159 ARG A O 1
ATOM 1295 N N . THR A 1 160 ? 4.434 -16.834 -33.934 1.00 79.94 160 THR A N 1
ATOM 1296 C CA . THR A 1 160 ? 4.094 -17.600 -32.721 1.00 79.94 160 THR A CA 1
ATOM 1297 C C . THR A 1 160 ? 3.409 -16.768 -31.637 1.00 79.94 160 THR A C 1
ATOM 1299 O O . THR A 1 160 ? 2.883 -17.342 -30.682 1.00 79.94 160 THR A O 1
ATOM 1302 N N . SER A 1 161 ? 3.338 -15.442 -31.792 1.00 86.31 161 SER A N 1
ATOM 1303 C CA . SER A 1 161 ? 2.525 -14.569 -30.942 1.00 86.31 161 SER A CA 1
ATOM 1304 C C . SER A 1 161 ? 1.051 -14.533 -31.358 1.00 86.31 161 SER A C 1
ATOM 1306 O O . SER A 1 161 ? 0.731 -14.501 -32.551 1.00 86.31 161 SER A O 1
ATOM 1308 N N . ALA A 1 162 ? 0.143 -14.489 -30.381 1.00 84.38 162 ALA A N 1
ATOM 1309 C CA . ALA A 1 162 ? -1.295 -14.368 -30.628 1.00 84.38 162 ALA A CA 1
ATOM 1310 C C . ALA A 1 162 ? -1.672 -12.967 -31.139 1.00 84.38 162 ALA A C 1
ATOM 1312 O O . ALA A 1 162 ? -2.370 -12.837 -32.145 1.00 84.38 162 ALA A O 1
ATOM 1313 N N . VAL A 1 163 ? -1.143 -11.926 -30.492 1.00 90.38 163 VAL A N 1
ATOM 1314 C CA . VAL A 1 163 ? -1.417 -10.514 -30.795 1.00 90.38 163 VAL A CA 1
ATOM 1315 C C . VAL A 1 163 ? -0.114 -9.772 -31.090 1.00 90.38 163 VAL A C 1
ATOM 1317 O O . VAL A 1 163 ? 0.891 -9.952 -30.403 1.00 90.38 163 VAL A O 1
ATOM 1320 N N . PHE A 1 164 ? -0.122 -8.895 -32.090 1.00 94.31 164 PHE A N 1
ATOM 1321 C CA . PHE A 1 164 ? 0.985 -7.987 -32.377 1.00 94.31 164 PHE A CA 1
ATOM 1322 C C . PHE A 1 164 ? 0.738 -6.633 -31.706 1.00 94.31 164 PHE A C 1
ATOM 1324 O O . PHE A 1 164 ? -0.228 -5.949 -32.027 1.00 94.31 164 PHE A O 1
ATOM 1331 N N . MET A 1 165 ? 1.602 -6.218 -30.783 1.00 95.88 165 MET A N 1
ATOM 1332 C CA . MET A 1 165 ? 1.480 -4.948 -30.070 1.00 95.88 165 MET A CA 1
ATOM 1333 C C . MET A 1 165 ? 2.541 -3.955 -30.548 1.00 95.88 165 MET A C 1
ATOM 1335 O O . MET A 1 165 ? 3.737 -4.223 -30.453 1.00 95.88 165 MET A O 1
ATOM 1339 N N . LEU A 1 166 ? 2.108 -2.789 -31.033 1.00 95.81 166 LEU A N 1
ATOM 1340 C CA . LEU A 1 166 ? 2.988 -1.717 -31.500 1.00 95.81 166 LEU A CA 1
ATOM 1341 C C . LEU A 1 166 ? 2.987 -0.539 -30.523 1.00 95.81 166 LEU A C 1
ATOM 1343 O O . LEU A 1 166 ? 1.944 0.071 -30.271 1.00 95.81 166 LEU A O 1
ATOM 1347 N N . ILE A 1 167 ? 4.176 -0.177 -30.035 1.00 94.88 167 ILE A N 1
ATOM 1348 C CA . ILE A 1 167 ? 4.381 0.978 -29.157 1.00 94.88 167 ILE A CA 1
ATOM 1349 C C . ILE A 1 167 ? 4.769 2.210 -29.982 1.00 94.88 167 ILE A C 1
ATOM 1351 O O . ILE A 1 167 ? 5.853 2.297 -30.562 1.00 94.88 167 ILE A O 1
ATOM 1355 N N . LEU A 1 168 ? 3.868 3.184 -30.010 1.00 94.94 168 LEU A N 1
ATOM 1356 C CA . LEU A 1 168 ? 3.955 4.426 -30.762 1.00 94.94 168 LEU A CA 1
ATOM 1357 C C . LEU A 1 168 ? 4.650 5.501 -29.921 1.00 94.94 168 LEU A C 1
ATOM 1359 O O . LEU A 1 168 ? 4.045 6.160 -29.072 1.00 94.94 168 LEU A O 1
ATOM 1363 N N . THR A 1 169 ? 5.937 5.686 -30.190 1.00 92.25 169 THR A N 1
ATOM 1364 C CA . THR A 1 169 ? 6.756 6.783 -29.666 1.00 92.25 169 THR A CA 1
ATOM 1365 C C . THR A 1 169 ? 7.348 7.608 -30.801 1.00 92.25 169 THR A C 1
ATOM 1367 O O . THR A 1 169 ? 7.261 7.261 -31.986 1.00 92.25 169 THR A O 1
ATOM 1370 N N . LYS A 1 170 ? 7.963 8.736 -30.445 1.00 90.12 170 LYS A N 1
ATOM 1371 C CA . LYS A 1 170 ? 8.657 9.612 -31.384 1.00 90.12 170 LYS A CA 1
ATOM 1372 C C . LYS A 1 170 ? 9.662 8.835 -32.246 1.00 90.12 170 LYS A C 1
ATOM 1374 O O . LYS A 1 170 ? 10.612 8.247 -31.739 1.00 90.12 170 LYS A O 1
ATOM 1379 N N . GLY A 1 171 ? 9.481 8.894 -33.566 1.00 85.75 171 GLY A N 1
ATOM 1380 C CA . GLY A 1 171 ? 10.408 8.311 -34.541 1.00 85.75 171 GLY A CA 1
ATOM 1381 C C . GLY A 1 171 ? 10.284 6.795 -34.735 1.00 85.75 171 GLY A C 1
ATOM 1382 O O . GLY A 1 171 ? 11.167 6.200 -35.351 1.00 85.75 171 GLY A O 1
ATOM 1383 N N . VAL A 1 172 ? 9.209 6.152 -34.253 1.00 88.44 172 VAL A N 1
ATOM 1384 C CA . VAL A 1 172 ? 9.015 4.695 -34.406 1.00 88.44 172 VAL A CA 1
ATOM 1385 C C . VAL A 1 172 ? 9.081 4.230 -35.869 1.00 88.44 172 VAL A C 1
ATOM 1387 O O . VAL A 1 172 ? 9.746 3.244 -36.179 1.00 88.44 172 VAL A O 1
ATOM 1390 N N . PHE A 1 173 ? 8.502 4.992 -36.801 1.00 88.00 173 PHE A N 1
ATOM 1391 C CA . PHE A 1 173 ? 8.499 4.655 -38.229 1.00 88.00 173 PHE A CA 1
ATOM 1392 C C . PHE A 1 173 ? 9.766 5.070 -38.989 1.00 88.00 173 PHE A C 1
ATOM 1394 O O . PHE A 1 173 ? 9.950 4.680 -40.141 1.00 88.00 173 PHE A O 1
ATOM 1401 N N . GLU A 1 174 ? 10.693 5.783 -38.345 1.00 82.31 174 GLU A N 1
ATOM 1402 C CA . GLU A 1 174 ? 12.025 6.044 -38.909 1.00 82.31 174 GLU A CA 1
ATOM 1403 C C . GLU A 1 174 ? 12.917 4.789 -38.846 1.00 82.31 174 GLU A C 1
ATOM 1405 O O . GLU A 1 174 ? 14.008 4.745 -39.424 1.00 82.31 174 GLU A O 1
ATOM 1410 N N . ARG A 1 175 ? 12.465 3.744 -38.139 1.00 75.25 175 ARG A N 1
ATOM 1411 C CA . ARG A 1 175 ? 13.181 2.481 -37.970 1.00 75.25 175 ARG A CA 1
ATOM 1412 C C . ARG A 1 175 ? 12.681 1.433 -38.949 1.00 75.25 175 ARG A C 1
ATOM 1414 O O . ARG A 1 175 ? 11.558 0.947 -38.866 1.00 75.25 175 ARG A O 1
ATOM 1421 N N . ALA A 1 176 ? 13.584 1.025 -39.840 1.00 68.00 176 ALA A N 1
ATOM 1422 C CA . ALA A 1 176 ? 13.320 -0.002 -40.844 1.00 68.00 176 ALA A CA 1
ATOM 1423 C C . ALA A 1 176 ? 12.831 -1.332 -40.238 1.00 68.00 176 ALA A C 1
ATOM 1425 O O . ALA A 1 176 ? 12.032 -2.015 -40.872 1.00 68.00 176 ALA A O 1
ATOM 1426 N N . TRP A 1 177 ? 13.272 -1.671 -39.020 1.00 69.38 177 TRP A N 1
ATOM 1427 C CA . TRP A 1 177 ? 12.851 -2.879 -38.306 1.00 69.38 177 TRP A CA 1
ATOM 1428 C C . TRP A 1 177 ? 11.396 -2.813 -37.839 1.00 69.38 177 TRP A C 1
ATOM 1430 O O . TRP A 1 177 ? 10.622 -3.679 -38.227 1.00 69.38 177 TRP A O 1
ATOM 1440 N N . CYS A 1 178 ? 10.975 -1.745 -37.155 1.00 77.69 178 CYS A N 1
ATOM 1441 C CA . CYS A 1 178 ? 9.575 -1.575 -36.748 1.00 77.69 178 CYS A CA 1
ATOM 1442 C C . CYS A 1 178 ? 8.633 -1.579 -37.965 1.00 77.69 178 CYS A C 1
ATOM 1444 O O . CYS A 1 178 ? 7.595 -2.232 -37.967 1.00 77.69 178 CYS A O 1
ATOM 1446 N N . VAL A 1 179 ? 9.028 -0.919 -39.061 1.00 78.38 179 VAL A N 1
ATOM 1447 C CA . VAL A 1 179 ? 8.258 -0.941 -40.318 1.00 78.38 179 VAL A CA 1
ATOM 1448 C C . VAL A 1 179 ? 8.192 -2.353 -40.920 1.00 78.38 179 VAL A C 1
ATOM 1450 O O . VAL A 1 179 ? 7.158 -2.752 -41.456 1.00 78.38 179 VAL A O 1
ATOM 1453 N N . PHE A 1 180 ? 9.284 -3.119 -40.860 1.00 75.62 180 PHE A N 1
ATOM 1454 C CA . PHE A 1 180 ? 9.311 -4.507 -41.321 1.00 75.62 180 PHE A CA 1
ATOM 1455 C C . PHE A 1 180 ? 8.375 -5.401 -40.496 1.00 75.62 180 PHE A C 1
ATOM 1457 O O . PHE A 1 180 ? 7.601 -6.153 -41.088 1.00 75.62 180 PHE A O 1
ATOM 1464 N N . GLU A 1 181 ? 8.418 -5.290 -39.170 1.00 83.62 181 GLU A N 1
ATOM 1465 C CA . GLU A 1 181 ? 7.592 -6.065 -38.238 1.00 83.62 181 GLU A CA 1
ATOM 1466 C C . GLU A 1 181 ? 6.102 -5.799 -38.456 1.00 83.62 181 GLU A C 1
ATOM 1468 O O . GLU A 1 181 ? 5.328 -6.737 -38.634 1.00 83.62 181 GLU A O 1
ATOM 1473 N N . VAL A 1 182 ? 5.710 -4.528 -38.576 1.00 85.88 182 VAL A N 1
ATOM 1474 C CA . VAL A 1 182 ? 4.319 -4.152 -38.862 1.00 85.88 182 VAL A CA 1
ATOM 1475 C C . VAL A 1 182 ? 3.853 -4.742 -40.196 1.00 85.88 182 VAL A C 1
ATOM 1477 O O . VAL A 1 182 ? 2.800 -5.372 -40.273 1.00 85.88 182 VAL A O 1
ATOM 1480 N N . ARG A 1 183 ? 4.669 -4.641 -41.254 1.00 82.94 183 ARG A N 1
ATOM 1481 C CA . ARG A 1 183 ? 4.361 -5.250 -42.563 1.00 82.94 183 ARG A CA 1
ATOM 1482 C C . ARG A 1 183 ? 4.286 -6.775 -42.517 1.00 82.94 183 ARG A C 1
ATOM 1484 O O . ARG A 1 183 ? 3.650 -7.378 -43.383 1.00 82.94 183 ARG A O 1
ATOM 1491 N N . ALA A 1 184 ? 5.010 -7.417 -41.605 1.00 75.44 184 ALA A N 1
ATOM 1492 C CA . ALA A 1 184 ? 4.945 -8.859 -41.411 1.00 75.44 184 ALA A CA 1
ATOM 1493 C C . ALA A 1 184 ? 3.650 -9.246 -40.685 1.00 75.44 184 ALA A C 1
ATOM 1495 O O . ALA A 1 184 ? 2.937 -10.118 -41.176 1.00 75.44 184 ALA A O 1
ATOM 1496 N N . ALA A 1 185 ? 3.294 -8.539 -39.609 1.00 86.12 185 ALA A N 1
ATOM 1497 C CA . ALA A 1 185 ? 2.043 -8.732 -38.878 1.00 86.12 185 ALA A CA 1
ATOM 1498 C C . ALA A 1 185 ? 0.810 -8.546 -39.779 1.00 86.12 185 ALA A C 1
ATOM 1500 O O . ALA A 1 185 ? -0.057 -9.418 -39.814 1.00 86.12 185 ALA A O 1
ATOM 1501 N N . MET A 1 186 ? 0.786 -7.483 -40.597 1.00 85.44 186 MET A N 1
ATOM 1502 C CA . MET A 1 186 ? -0.281 -7.240 -41.578 1.00 85.44 186 MET A CA 1
ATOM 1503 C C . MET A 1 186 ? -0.405 -8.379 -42.599 1.00 85.44 186 MET A C 1
ATOM 1505 O O . MET A 1 186 ? -1.507 -8.807 -42.926 1.00 85.44 186 MET A O 1
ATOM 1509 N N . ARG A 1 187 ? 0.723 -8.901 -43.103 1.00 83.38 187 ARG A N 1
ATOM 1510 C CA . ARG A 1 187 ? 0.720 -10.011 -44.073 1.00 83.38 187 ARG A CA 1
ATOM 1511 C C . ARG A 1 187 ? 0.275 -11.336 -43.466 1.00 83.38 187 ARG A C 1
ATOM 1513 O O . ARG A 1 187 ? -0.320 -12.141 -44.173 1.00 83.38 187 ARG A O 1
ATOM 1520 N N . LEU A 1 188 ? 0.568 -11.551 -42.187 1.00 79.44 188 LEU A N 1
ATOM 1521 C CA . LEU A 1 188 ? 0.145 -12.727 -41.430 1.00 79.44 188 LEU A CA 1
ATOM 1522 C C . LEU A 1 188 ? -1.286 -12.599 -40.881 1.00 79.44 188 LEU A C 1
ATOM 1524 O O . LEU A 1 188 ? -1.767 -13.541 -40.255 1.00 79.44 188 LEU A O 1
ATOM 1528 N N . GLY A 1 189 ? -1.958 -11.460 -41.098 1.00 83.38 189 GLY A N 1
ATOM 1529 C CA . GLY A 1 189 ? -3.310 -11.206 -40.599 1.00 83.38 189 GLY A CA 1
ATOM 1530 C C . GLY A 1 189 ? -3.400 -11.201 -39.072 1.00 83.38 189 GLY A C 1
ATOM 1531 O O . GLY A 1 189 ? -4.426 -11.594 -38.523 1.00 83.38 189 GLY A O 1
ATOM 1532 N N . LYS A 1 190 ? -2.318 -10.823 -38.379 1.00 85.69 190 LYS A N 1
ATOM 1533 C CA . LYS A 1 190 ? -2.284 -10.800 -36.913 1.00 85.69 190 LYS A CA 1
ATOM 1534 C C . LYS A 1 190 ? -3.136 -9.644 -36.374 1.00 85.69 190 LYS A C 1
ATOM 1536 O O . LYS A 1 190 ? -3.056 -8.554 -36.941 1.00 85.69 190 LYS A O 1
ATOM 1541 N N . PRO A 1 191 ? -3.888 -9.837 -35.274 1.00 90.31 191 PRO A N 1
ATOM 1542 C CA . PRO A 1 191 ? -4.512 -8.732 -34.546 1.00 90.31 191 PRO A CA 1
ATOM 1543 C C . PRO A 1 191 ? -3.453 -7.707 -34.118 1.00 90.31 191 PRO A C 1
ATOM 1545 O O . PRO A 1 191 ? -2.411 -8.100 -33.586 1.00 90.31 191 PRO A O 1
ATOM 1548 N N . ILE A 1 192 ? -3.697 -6.413 -34.365 1.00 94.12 192 ILE A N 1
ATOM 1549 C CA . ILE A 1 192 ? -2.747 -5.328 -34.071 1.00 94.12 192 ILE A CA 1
ATOM 1550 C C . ILE A 1 192 ? -3.280 -4.457 -32.928 1.00 94.12 192 ILE A C 1
ATOM 1552 O O . ILE A 1 192 ? -4.239 -3.712 -33.094 1.00 94.12 192 ILE A O 1
ATOM 1556 N N . GLN A 1 193 ? -2.606 -4.479 -31.779 1.00 95.56 193 GLN A N 1
ATOM 1557 C CA . GLN A 1 193 ? -2.877 -3.568 -30.668 1.00 95.56 193 GLN A CA 1
ATOM 1558 C C . GLN A 1 193 ? -1.927 -2.369 -30.717 1.00 95.56 193 GLN A C 1
ATOM 1560 O O . GLN A 1 193 ? -0.711 -2.517 -30.607 1.00 95.56 193 GLN A O 1
ATOM 1565 N N . LEU A 1 194 ? -2.480 -1.161 -30.814 1.00 95.94 194 LEU A N 1
ATOM 1566 C CA . LEU A 1 194 ? -1.707 0.080 -30.807 1.00 95.94 194 LEU A CA 1
ATOM 1567 C C . LEU A 1 194 ? -1.695 0.707 -29.407 1.00 95.94 194 LEU A C 1
ATOM 1569 O O . LEU A 1 194 ? -2.752 0.852 -28.789 1.00 95.94 194 LEU A O 1
ATOM 1573 N N . LEU A 1 195 ? -0.517 1.110 -28.925 1.00 94.81 195 LEU A N 1
ATOM 1574 C CA . LEU A 1 195 ? -0.336 1.892 -27.695 1.00 94.81 195 LEU A CA 1
ATOM 1575 C C . LEU A 1 195 ? 0.496 3.141 -27.994 1.00 94.81 195 LEU A C 1
ATOM 1577 O O . LEU A 1 195 ? 1.474 3.030 -28.719 1.00 94.81 195 LEU A O 1
ATOM 1581 N N . HIS A 1 196 ? 0.176 4.308 -27.430 1.00 94.69 196 HIS A N 1
ATOM 1582 C CA . HIS A 1 196 ? 0.975 5.531 -27.624 1.00 94.69 196 HIS A CA 1
ATOM 1583 C C . HIS A 1 196 ? 1.418 6.181 -26.315 1.00 94.69 196 HIS A C 1
ATOM 1585 O O . HIS A 1 196 ? 0.646 6.230 -25.363 1.00 94.69 196 HIS A O 1
ATOM 1591 N N . GLU A 1 197 ? 2.641 6.720 -26.272 1.00 91.69 197 GLU A N 1
ATOM 1592 C CA . GLU A 1 197 ? 3.110 7.530 -25.136 1.00 91.69 197 GLU A CA 1
ATOM 1593 C C . GLU A 1 197 ? 2.246 8.792 -25.015 1.00 91.69 197 GLU A C 1
ATOM 1595 O O . GLU A 1 197 ? 2.217 9.623 -25.923 1.00 91.69 197 GLU A O 1
ATOM 1600 N N . ALA A 1 198 ? 1.519 8.919 -23.904 1.00 89.25 198 ALA A N 1
ATOM 1601 C CA . ALA A 1 198 ? 0.574 10.009 -23.676 1.00 89.25 198 ALA A CA 1
ATOM 1602 C C . ALA A 1 198 ? 1.128 11.110 -22.754 1.00 89.25 198 ALA A C 1
ATOM 1604 O O . ALA A 1 198 ? 0.483 12.151 -22.597 1.00 89.25 198 ALA A O 1
ATOM 1605 N N . ASP A 1 199 ? 2.294 10.907 -22.134 1.00 86.94 199 ASP A N 1
ATOM 1606 C CA . ASP A 1 199 ? 2.912 11.904 -21.261 1.00 86.94 199 ASP A CA 1
ATOM 1607 C C . ASP A 1 199 ? 3.724 12.933 -22.061 1.00 86.94 199 ASP A C 1
ATOM 1609 O O . ASP A 1 199 ? 4.878 12.706 -22.420 1.00 86.94 199 ASP A O 1
ATOM 1613 N N . ALA A 1 200 ? 3.132 14.109 -22.291 1.00 84.75 200 ALA A N 1
ATOM 1614 C CA . ALA A 1 200 ? 3.765 15.218 -23.007 1.00 84.75 200 ALA A CA 1
ATOM 1615 C C . ALA A 1 200 ? 5.062 15.748 -22.365 1.00 84.75 200 ALA A C 1
ATOM 1617 O O . ALA A 1 200 ? 5.831 16.435 -23.041 1.00 84.75 200 ALA A O 1
ATOM 1618 N N . ALA A 1 201 ? 5.319 15.457 -21.085 1.00 80.06 201 ALA A N 1
ATOM 1619 C CA . ALA A 1 201 ? 6.572 15.820 -20.427 1.00 80.06 201 ALA A CA 1
ATOM 1620 C C . ALA A 1 201 ? 7.714 14.834 -20.737 1.00 80.06 201 ALA A C 1
ATOM 1622 O O . ALA A 1 201 ? 8.875 15.125 -20.438 1.00 80.06 201 ALA A O 1
ATOM 1623 N N . HIS A 1 202 ? 7.409 13.674 -21.324 1.00 80.44 202 HIS A N 1
ATOM 1624 C CA . HIS A 1 202 ? 8.386 12.630 -21.592 1.00 80.44 202 HIS A CA 1
ATOM 1625 C C . HIS A 1 202 ? 9.147 12.858 -22.907 1.00 80.44 202 HIS A C 1
ATOM 1627 O O . HIS A 1 202 ? 8.599 13.322 -23.904 1.00 80.44 202 HIS A O 1
ATOM 1633 N N . ALA A 1 203 ? 10.432 12.489 -22.942 1.00 77.50 203 ALA A N 1
ATOM 1634 C CA . ALA A 1 203 ? 11.296 12.730 -24.102 1.00 77.50 203 ALA A CA 1
ATOM 1635 C C . ALA A 1 203 ? 10.873 11.950 -25.364 1.00 77.50 203 ALA A C 1
ATOM 1637 O O . ALA A 1 203 ? 11.100 12.425 -26.481 1.00 77.50 203 ALA A O 1
ATOM 1638 N N . SER A 1 204 ? 10.244 10.785 -25.178 1.00 81.44 204 SER A N 1
ATOM 1639 C CA . SER A 1 204 ? 9.756 9.919 -26.259 1.00 81.44 204 SER A CA 1
ATOM 1640 C C . SER A 1 204 ? 8.351 10.271 -26.758 1.00 81.44 204 SER A C 1
ATOM 1642 O O . SER A 1 204 ? 7.867 9.646 -27.707 1.00 81.44 204 SER A O 1
ATOM 1644 N N . TYR A 1 205 ? 7.705 11.283 -26.167 1.00 90.12 205 TYR A N 1
ATOM 1645 C CA . TYR A 1 205 ? 6.401 11.766 -26.603 1.00 90.12 205 TYR A CA 1
ATOM 1646 C C . TYR A 1 205 ? 6.472 12.440 -27.977 1.00 90.12 205 TYR A C 1
ATOM 1648 O O . TYR A 1 205 ? 7.371 13.234 -28.278 1.00 90.12 205 TYR A O 1
ATOM 1656 N N . ALA A 1 206 ? 5.464 12.160 -28.797 1.00 86.94 206 ALA A N 1
ATOM 1657 C CA . ALA A 1 206 ? 5.110 12.951 -29.963 1.00 86.94 206 ALA A CA 1
ATOM 1658 C C . ALA A 1 206 ? 3.581 12.953 -30.115 1.00 86.94 206 ALA A C 1
ATOM 1660 O O . ALA A 1 206 ? 2.943 11.950 -29.782 1.00 86.94 206 ALA A O 1
ATOM 1661 N N . PRO A 1 207 ? 2.975 14.042 -30.625 1.00 90.50 207 PRO A N 1
ATOM 1662 C CA . PRO A 1 207 ? 1.555 14.048 -30.952 1.00 90.50 207 PRO A CA 1
ATOM 1663 C C . PRO A 1 207 ? 1.200 12.871 -31.866 1.00 90.50 207 PRO A C 1
ATOM 1665 O O . PRO A 1 207 ? 1.874 12.634 -32.868 1.00 90.50 207 PRO A O 1
ATOM 1668 N N . LEU A 1 208 ? 0.122 12.147 -31.548 1.00 89.00 208 LEU A N 1
ATOM 1669 C CA . LEU A 1 208 ? -0.263 10.937 -32.285 1.00 89.00 208 LEU A CA 1
ATOM 1670 C C . LEU A 1 208 ? -0.435 11.197 -33.792 1.00 89.00 208 LEU A C 1
ATOM 1672 O O . LEU A 1 208 ? 0.002 10.389 -34.605 1.00 89.00 208 LEU A O 1
ATOM 1676 N N . ASN A 1 209 ? -0.983 12.356 -34.169 1.00 90.75 209 ASN A N 1
ATOM 1677 C CA . ASN A 1 209 ? -1.130 12.755 -35.572 1.00 90.75 209 ASN A CA 1
ATOM 1678 C C . ASN A 1 209 ? 0.214 12.856 -36.309 1.00 90.75 209 ASN A C 1
ATOM 1680 O O . ASN A 1 209 ? 0.289 12.500 -37.483 1.00 90.75 209 ASN A O 1
ATOM 1684 N N . ASP A 1 210 ? 1.275 13.297 -35.630 1.00 90.88 210 ASP A N 1
ATOM 1685 C CA . ASP A 1 210 ? 2.612 13.394 -36.220 1.00 90.88 210 ASP A CA 1
ATOM 1686 C C . ASP A 1 210 ? 3.203 11.995 -36.429 1.00 90.88 210 ASP A C 1
ATOM 1688 O O . ASP A 1 210 ? 3.834 11.722 -37.451 1.00 90.88 210 ASP A O 1
ATOM 1692 N N . ILE A 1 211 ? 2.946 11.079 -35.488 1.00 90.69 211 ILE A N 1
ATOM 1693 C CA . ILE A 1 211 ? 3.348 9.674 -35.604 1.00 90.69 211 ILE A CA 1
ATOM 1694 C C . ILE A 1 211 ? 2.620 9.013 -36.783 1.00 90.69 211 ILE A C 1
ATOM 1696 O O . ILE A 1 211 ? 3.278 8.396 -37.621 1.00 90.69 211 ILE A O 1
ATOM 1700 N N . ILE A 1 212 ? 1.300 9.199 -36.904 1.00 90.56 212 ILE A N 1
ATOM 1701 C CA . ILE A 1 212 ? 0.498 8.685 -38.028 1.00 90.56 212 ILE A CA 1
ATOM 1702 C C . ILE A 1 212 ? 1.016 9.244 -39.360 1.00 90.56 212 ILE A C 1
ATOM 1704 O O . ILE A 1 212 ? 1.243 8.486 -40.301 1.00 90.56 212 ILE A O 1
ATOM 1708 N N . ALA A 1 213 ? 1.281 10.551 -39.434 1.00 89.75 213 ALA A N 1
ATOM 1709 C CA . ALA A 1 213 ? 1.802 11.191 -40.641 1.00 89.75 213 ALA A CA 1
ATOM 1710 C C . ALA A 1 213 ? 3.206 10.692 -41.031 1.00 89.75 213 ALA A C 1
ATOM 1712 O O . ALA A 1 213 ? 3.551 10.685 -42.213 1.00 89.75 213 ALA A O 1
ATOM 1713 N N . SER A 1 214 ? 4.013 10.265 -40.054 1.00 90.06 214 SER A N 1
ATOM 1714 C CA . SER A 1 214 ? 5.341 9.683 -40.291 1.00 90.06 214 SER A CA 1
ATOM 1715 C C . SER A 1 214 ? 5.305 8.225 -40.766 1.00 90.06 214 SER A C 1
ATOM 1717 O O . SER A 1 214 ? 6.323 7.715 -41.241 1.00 90.06 214 SER A O 1
ATOM 1719 N N . ALA A 1 215 ? 4.157 7.546 -40.660 1.00 89.56 215 ALA A N 1
ATOM 1720 C CA . ALA A 1 215 ? 4.018 6.162 -41.086 1.00 89.56 215 ALA A CA 1
ATOM 1721 C C . ALA A 1 215 ? 4.060 6.044 -42.624 1.00 89.56 215 ALA A C 1
ATOM 1723 O O . ALA A 1 215 ? 3.432 6.846 -43.326 1.00 89.56 215 ALA A O 1
ATOM 1724 N N . PRO A 1 216 ? 4.753 5.031 -43.182 1.00 90.06 216 PRO A N 1
ATOM 1725 C CA . PRO A 1 216 ? 4.688 4.720 -44.607 1.00 90.06 216 PRO A CA 1
ATOM 1726 C C . PRO A 1 216 ? 3.245 4.517 -45.082 1.00 90.06 216 PRO A C 1
ATOM 1728 O O . PRO A 1 216 ? 2.430 3.960 -44.351 1.00 90.06 216 PRO A O 1
ATOM 1731 N N . ALA A 1 217 ? 2.933 4.921 -46.317 1.00 88.00 217 ALA A N 1
ATOM 1732 C CA . ALA A 1 217 ? 1.566 4.891 -46.853 1.00 88.00 217 ALA A CA 1
ATOM 1733 C C . ALA A 1 217 ? 0.900 3.505 -46.778 1.00 88.00 217 ALA A C 1
ATOM 1735 O O . ALA A 1 217 ? -0.303 3.407 -46.577 1.00 88.00 217 ALA A O 1
ATOM 1736 N N . ASP A 1 218 ? 1.682 2.433 -46.910 1.00 84.25 218 ASP A N 1
ATOM 1737 C CA . ASP A 1 218 ? 1.199 1.056 -46.805 1.00 84.25 218 ASP A CA 1
ATOM 1738 C C . ASP A 1 218 ? 0.942 0.598 -45.361 1.00 84.25 218 ASP A C 1
ATOM 1740 O O . ASP A 1 218 ? 0.199 -0.352 -45.150 1.00 84.25 218 ASP A O 1
ATOM 1744 N N . VAL A 1 219 ? 1.530 1.277 -44.374 1.00 88.94 219 VAL A N 1
ATOM 1745 C CA . VAL A 1 219 ? 1.351 1.012 -42.940 1.00 88.94 219 VAL A CA 1
ATOM 1746 C C . VAL A 1 219 ? 0.243 1.879 -42.338 1.00 88.94 219 VAL A C 1
ATOM 1748 O O . VAL A 1 219 ? -0.358 1.478 -41.350 1.00 88.94 219 VAL A O 1
ATOM 1751 N N . GLN A 1 220 ? -0.081 3.034 -42.932 1.00 87.81 220 GLN A N 1
ATOM 1752 C CA . GLN A 1 220 ? -1.111 3.943 -42.406 1.00 87.81 220 GLN A CA 1
ATOM 1753 C C . GLN A 1 220 ? -2.479 3.275 -42.200 1.00 87.81 220 GLN A C 1
ATOM 1755 O O . GLN A 1 220 ? -3.179 3.632 -41.258 1.00 87.81 220 GLN A O 1
ATOM 1760 N N . ALA A 1 221 ? -2.807 2.255 -42.999 1.00 87.69 221 ALA A N 1
ATOM 1761 C CA . ALA A 1 221 ? -4.053 1.498 -42.883 1.00 87.69 221 ALA A CA 1
ATOM 1762 C C . ALA A 1 221 ? -4.281 0.883 -41.486 1.00 87.69 221 ALA A C 1
ATOM 1764 O O . ALA A 1 221 ? -5.423 0.724 -41.071 1.00 87.69 221 ALA A O 1
ATOM 1765 N N . ILE A 1 222 ? -3.223 0.591 -40.710 1.00 90.62 222 ILE A N 1
ATOM 1766 C CA . ILE A 1 222 ? -3.398 0.038 -39.355 1.00 90.62 222 ILE A CA 1
ATOM 1767 C C . ILE A 1 222 ? -4.120 1.009 -38.411 1.00 90.62 222 ILE A C 1
ATOM 1769 O O . ILE A 1 222 ? -4.710 0.561 -37.435 1.00 90.62 222 ILE A O 1
ATOM 1773 N N . PHE A 1 223 ? -4.065 2.319 -38.669 1.00 90.50 223 PHE A N 1
ATOM 1774 C CA . PHE A 1 223 ? -4.708 3.331 -37.827 1.00 90.50 223 PHE A CA 1
ATOM 1775 C C . PHE A 1 223 ? -6.196 3.511 -38.133 1.00 90.50 223 PHE A C 1
ATOM 1777 O O . PHE A 1 223 ? -6.917 4.039 -37.290 1.00 90.50 223 PHE A O 1
ATOM 1784 N N . ASP A 1 224 ? -6.647 3.076 -39.310 1.00 85.88 224 ASP A N 1
ATOM 1785 C CA . ASP A 1 224 ? -8.063 3.109 -39.680 1.00 85.88 224 ASP A CA 1
ATOM 1786 C C . ASP A 1 224 ? -8.827 1.965 -38.995 1.00 85.88 224 ASP A C 1
ATOM 1788 O O . ASP A 1 224 ? -9.960 2.146 -38.547 1.00 85.88 224 ASP A O 1
ATOM 1792 N N . ASP A 1 225 ? -8.172 0.808 -38.864 1.00 81.00 225 ASP A N 1
ATOM 1793 C CA . ASP A 1 225 ? -8.788 -0.426 -38.373 1.00 81.00 225 ASP A CA 1
ATOM 1794 C C . ASP A 1 225 ? -8.557 -0.687 -36.871 1.00 81.00 225 ASP A C 1
ATOM 1796 O O . ASP A 1 225 ? -9.242 -1.528 -36.290 1.00 81.00 225 ASP A O 1
ATOM 1800 N N . ASN A 1 226 ? -7.610 0.007 -36.220 1.00 88.00 226 ASN A N 1
ATOM 1801 C CA . ASN A 1 226 ? -7.218 -0.278 -34.833 1.00 88.00 226 ASN A CA 1
ATOM 1802 C C . ASN A 1 226 ? -7.191 0.985 -33.956 1.00 88.00 226 ASN A C 1
ATOM 1804 O O . ASN A 1 226 ? -6.553 1.988 -34.282 1.00 88.00 226 ASN A O 1
ATOM 1808 N N . GLU A 1 227 ? -7.833 0.917 -32.785 1.00 88.62 227 GLU A N 1
ATOM 1809 C CA . GLU A 1 227 ? -7.785 1.989 -31.785 1.00 88.62 227 GLU A CA 1
ATOM 1810 C C . GLU A 1 227 ? -6.408 2.032 -31.099 1.00 88.62 227 GLU A C 1
ATOM 1812 O O . GLU A 1 227 ? -5.910 1.025 -30.590 1.00 88.62 227 GLU A O 1
ATOM 1817 N N . SER A 1 228 ? -5.810 3.225 -31.029 1.00 92.00 228 SER A N 1
ATOM 1818 C CA . SER A 1 228 ? -4.598 3.465 -30.243 1.00 92.00 228 SER A CA 1
ATOM 1819 C C . SER A 1 228 ? -4.932 3.870 -28.814 1.00 92.00 228 SER A C 1
ATOM 1821 O O . SER A 1 228 ? -5.549 4.911 -28.582 1.00 92.00 228 SER A O 1
ATOM 1823 N N . LEU A 1 229 ? -4.484 3.073 -27.843 1.00 93.38 229 LEU A N 1
ATOM 1824 C CA . LEU A 1 229 ? -4.736 3.338 -26.431 1.00 93.38 229 LEU A CA 1
ATOM 1825 C C . LEU A 1 229 ? -3.597 4.166 -25.800 1.00 93.38 229 LEU A C 1
ATOM 1827 O O . LEU A 1 229 ? -2.420 3.911 -26.072 1.00 93.38 229 LEU A O 1
ATOM 1831 N N . PRO A 1 230 ? -3.911 5.152 -24.941 1.00 92.81 230 PRO A N 1
ATOM 1832 C CA . PRO A 1 230 ? -2.904 6.006 -24.319 1.00 92.81 230 PRO A CA 1
ATOM 1833 C C . PRO A 1 230 ? -2.154 5.269 -23.204 1.00 92.81 230 PRO A C 1
ATOM 1835 O O . PRO A 1 230 ? -2.723 4.963 -22.154 1.00 92.81 230 PRO A O 1
ATOM 1838 N N . PHE A 1 231 ? -0.855 5.052 -23.395 1.00 89.25 231 PHE A N 1
ATOM 1839 C CA . PHE A 1 231 ? 0.059 4.624 -22.345 1.00 89.25 231 PHE A CA 1
ATOM 1840 C C . PHE A 1 231 ? 0.391 5.800 -21.433 1.00 89.25 231 PHE A C 1
ATOM 1842 O O . PHE A 1 231 ? 0.984 6.793 -21.852 1.00 89.25 231 PHE A O 1
ATOM 1849 N N . ARG A 1 232 ? 0.002 5.679 -20.164 1.00 83.31 232 ARG A N 1
ATOM 1850 C CA . ARG A 1 232 ? 0.323 6.647 -19.114 1.00 83.31 232 ARG A CA 1
ATOM 1851 C C . ARG A 1 232 ? 1.224 6.003 -18.084 1.00 83.31 232 ARG A C 1
ATOM 1853 O O . ARG A 1 232 ? 1.078 4.828 -17.782 1.00 83.31 232 ARG A O 1
ATOM 1860 N N . ARG A 1 233 ? 2.155 6.774 -17.525 1.00 75.19 233 ARG A N 1
ATOM 1861 C CA . ARG A 1 233 ? 3.235 6.242 -16.677 1.00 75.19 233 ARG A CA 1
ATOM 1862 C C . ARG A 1 233 ? 2.841 5.980 -15.219 1.00 75.19 233 ARG A C 1
ATOM 1864 O O . ARG A 1 233 ? 3.624 5.395 -14.476 1.00 75.19 233 ARG A O 1
ATOM 1871 N N . LYS A 1 234 ? 1.644 6.391 -14.793 1.00 70.88 234 LYS A N 1
ATOM 1872 C CA . LYS A 1 234 ? 1.135 6.106 -13.444 1.00 70.88 234 LYS A CA 1
ATOM 1873 C C . LYS A 1 234 ? 0.617 4.673 -13.371 1.00 70.88 234 LYS A C 1
ATOM 1875 O O . LYS A 1 234 ? -0.174 4.261 -14.213 1.00 70.88 234 LYS A O 1
ATOM 1880 N N . VAL A 1 235 ? 1.009 3.939 -12.332 1.00 56.22 235 VAL A N 1
ATOM 1881 C CA . VAL A 1 235 ? 0.776 2.487 -12.215 1.00 56.22 235 VAL A CA 1
ATOM 1882 C C . VAL A 1 235 ? -0.701 2.098 -12.348 1.00 56.22 235 VAL A C 1
ATOM 1884 O O . VAL A 1 235 ? -1.012 1.145 -13.052 1.00 56.22 235 VAL A O 1
ATOM 1887 N N . TYR A 1 236 ? -1.629 2.835 -11.733 1.00 54.94 236 TYR A N 1
ATOM 1888 C CA . TYR A 1 236 ? -3.060 2.517 -11.836 1.00 54.94 236 TYR A CA 1
ATOM 1889 C C . TYR A 1 236 ? -3.616 2.734 -13.256 1.00 54.94 236 TYR A C 1
ATOM 1891 O O . TYR A 1 236 ? -4.486 1.986 -13.698 1.00 54.94 236 TYR A O 1
ATOM 1899 N N . GLU A 1 237 ? -3.096 3.719 -13.997 1.00 64.06 237 GLU A N 1
ATOM 1900 C CA . GLU A 1 237 ? -3.473 3.949 -15.397 1.00 64.06 237 GLU A CA 1
ATOM 1901 C C . GLU A 1 237 ? -2.868 2.868 -16.300 1.00 64.06 237 GLU A C 1
ATOM 1903 O O . GLU A 1 237 ? -3.543 2.399 -17.211 1.00 64.06 237 GLU A O 1
ATOM 1908 N N . GLN A 1 238 ? -1.642 2.415 -16.006 1.00 73.88 238 GLN A N 1
ATOM 1909 C CA . GLN A 1 238 ? -1.018 1.271 -16.682 1.00 73.88 238 GLN A CA 1
ATOM 1910 C C . GLN A 1 238 ? -1.827 -0.006 -16.469 1.00 73.88 238 GLN A C 1
ATOM 1912 O O . GLN A 1 238 ? -2.089 -0.730 -17.422 1.00 73.88 238 GLN A O 1
ATOM 1917 N N . GLN A 1 239 ? -2.252 -0.283 -15.235 1.00 61.06 239 GLN A N 1
ATOM 1918 C CA . GLN A 1 239 ? -3.057 -1.466 -14.936 1.00 61.06 239 GLN A CA 1
ATOM 1919 C C . GLN A 1 239 ? -4.394 -1.432 -15.679 1.00 61.06 239 GLN A C 1
ATOM 1921 O O . GLN A 1 239 ? -4.710 -2.386 -16.382 1.00 61.06 239 GLN A O 1
ATOM 1926 N N . ALA A 1 240 ? -5.129 -0.318 -15.604 1.00 67.38 240 ALA A N 1
ATOM 1927 C CA . ALA A 1 240 ? -6.404 -0.169 -16.304 1.00 67.38 240 ALA A CA 1
ATOM 1928 C C . ALA A 1 240 ? -6.256 -0.276 -17.833 1.00 67.38 240 ALA A C 1
ATOM 1930 O O . ALA A 1 240 ? -7.103 -0.866 -18.503 1.00 67.38 240 ALA A O 1
ATOM 1931 N N . LEU A 1 241 ? -5.173 0.276 -18.388 1.00 83.44 241 LEU A N 1
ATOM 1932 C CA . LEU A 1 241 ? -4.841 0.149 -19.803 1.00 83.44 241 LEU A CA 1
ATOM 1933 C C . LEU A 1 241 ? -4.623 -1.310 -20.202 1.00 83.44 241 LEU A C 1
ATOM 1935 O O . LEU A 1 241 ? -5.194 -1.761 -21.189 1.00 83.44 241 LEU A O 1
ATOM 1939 N N . LEU A 1 242 ? -3.796 -2.039 -19.455 1.00 79.25 242 LEU A N 1
ATOM 1940 C CA . LEU A 1 242 ? -3.459 -3.423 -19.782 1.00 79.25 242 LEU A CA 1
ATOM 1941 C C . LEU A 1 242 ? -4.655 -4.354 -19.599 1.00 79.25 242 LEU A C 1
ATOM 1943 O O . LEU A 1 242 ? -4.860 -5.245 -20.417 1.00 79.25 242 LEU A O 1
ATOM 1947 N N . ASP A 1 243 ? -5.501 -4.096 -18.606 1.00 72.12 243 ASP A N 1
ATOM 1948 C CA . ASP A 1 243 ? -6.759 -4.820 -18.448 1.00 72.12 243 ASP A CA 1
ATOM 1949 C C . ASP A 1 243 ? -7.683 -4.570 -19.658 1.00 72.12 243 ASP A C 1
ATOM 1951 O O . ASP A 1 243 ? -8.279 -5.509 -20.185 1.00 72.12 243 ASP A O 1
ATOM 1955 N N . ARG A 1 244 ? -7.741 -3.332 -20.179 1.00 78.94 244 ARG A N 1
ATOM 1956 C CA . ARG A 1 244 ? -8.466 -3.022 -21.425 1.00 78.94 244 ARG A CA 1
ATOM 1957 C C . ARG A 1 244 ? -7.857 -3.719 -22.644 1.00 78.94 244 ARG A C 1
ATOM 1959 O O . ARG A 1 244 ? -8.615 -4.196 -23.484 1.00 78.94 244 ARG A O 1
ATOM 1966 N N . VAL A 1 245 ? -6.529 -3.800 -22.739 1.00 84.69 245 VAL A N 1
ATOM 1967 C CA . VAL A 1 245 ? -5.836 -4.548 -23.803 1.00 84.69 245 VAL A CA 1
ATOM 1968 C C . VAL A 1 245 ? -6.229 -6.023 -23.763 1.00 84.69 245 VAL A C 1
ATOM 1970 O O . VAL A 1 245 ? -6.566 -6.585 -24.800 1.00 84.69 245 VAL A O 1
ATOM 1973 N N . LEU A 1 246 ? -6.241 -6.647 -22.584 1.00 78.25 246 LEU A N 1
ATOM 1974 C CA . LEU A 1 246 ? -6.627 -8.052 -22.441 1.00 78.25 246 LEU A CA 1
ATOM 1975 C C . LEU A 1 246 ? -8.089 -8.287 -22.824 1.00 78.25 246 LEU A C 1
ATOM 1977 O O . LEU A 1 246 ? -8.374 -9.203 -23.586 1.00 78.25 246 LEU A O 1
ATOM 1981 N N . VAL A 1 247 ? -9.006 -7.434 -22.358 1.00 72.06 247 VAL A N 1
ATOM 1982 C CA . VAL A 1 247 ? -10.430 -7.527 -22.721 1.00 72.06 247 VAL A CA 1
ATOM 1983 C C . VAL A 1 247 ? -10.630 -7.349 -24.226 1.00 72.06 247 VAL A C 1
ATOM 1985 O O . VAL A 1 247 ? -11.370 -8.113 -24.836 1.00 72.06 247 VAL A O 1
ATOM 1988 N N . GLY A 1 248 ? -9.952 -6.372 -24.835 1.00 75.94 248 GLY A N 1
ATOM 1989 C CA . GLY A 1 248 ? -10.050 -6.104 -26.270 1.00 75.94 248 GLY A CA 1
ATOM 1990 C C . GLY A 1 248 ? -9.493 -7.221 -27.154 1.00 75.94 248 GLY A C 1
ATOM 1991 O O . GLY A 1 248 ? -9.854 -7.296 -28.322 1.00 75.94 248 GLY A O 1
ATOM 1992 N N . ASN A 1 249 ? -8.649 -8.096 -26.601 1.00 81.38 249 ASN A N 1
ATOM 1993 C CA . ASN A 1 249 ? -8.006 -9.188 -27.330 1.00 81.38 249 ASN A CA 1
ATOM 1994 C C . ASN A 1 249 ? -8.406 -10.581 -26.810 1.00 81.38 249 ASN A C 1
ATOM 1996 O O . ASN A 1 249 ? -7.787 -11.571 -27.193 1.00 81.38 249 ASN A O 1
ATOM 2000 N N . ALA A 1 250 ? -9.430 -10.686 -25.956 1.00 72.88 250 ALA A N 1
ATOM 2001 C CA . ALA A 1 250 ? -9.797 -11.933 -25.280 1.00 72.88 250 ALA A CA 1
ATOM 2002 C C . ALA A 1 250 ? -10.098 -13.089 -26.255 1.00 72.88 250 ALA A C 1
ATOM 2004 O O . ALA A 1 250 ? -9.690 -14.223 -26.007 1.00 72.88 250 ALA A O 1
ATOM 2005 N N . ASP A 1 251 ? -10.727 -12.793 -27.397 1.00 74.62 251 ASP A N 1
ATOM 2006 C CA . ASP A 1 251 ? -11.053 -13.779 -28.438 1.00 74.62 251 ASP A CA 1
ATOM 2007 C C . ASP A 1 251 ? -9.805 -14.417 -29.075 1.00 74.62 251 ASP A C 1
ATOM 2009 O O . ASP A 1 251 ? -9.871 -15.523 -29.606 1.00 74.62 251 ASP A O 1
ATOM 2013 N N . HIS A 1 252 ? -8.657 -13.739 -29.001 1.00 79.56 252 HIS A N 1
ATOM 2014 C CA . HIS A 1 252 ? -7.378 -14.200 -29.547 1.00 79.56 252 HIS A CA 1
ATOM 2015 C C . HIS A 1 252 ? -6.484 -14.877 -28.499 1.00 79.56 252 HIS A C 1
ATOM 2017 O O . HIS A 1 252 ? -5.476 -15.479 -28.857 1.00 79.56 252 HIS A O 1
ATOM 2023 N N . LEU A 1 253 ? -6.843 -14.777 -27.217 1.00 70.88 253 LEU A N 1
ATOM 2024 C CA . LEU A 1 253 ? -6.047 -15.221 -26.069 1.00 70.88 253 LEU A CA 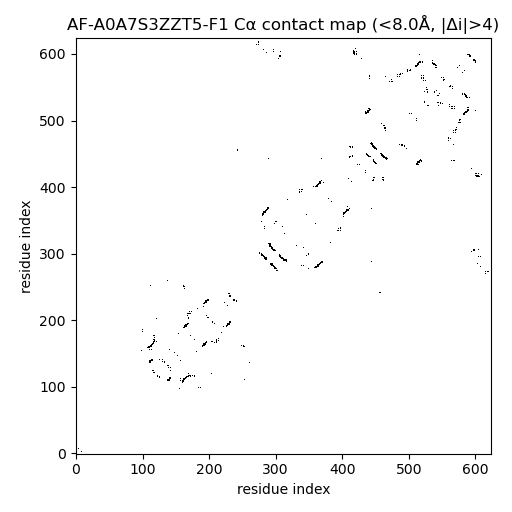1
ATOM 2025 C C . LEU A 1 253 ? -6.649 -16.469 -25.387 1.00 70.88 253 LEU A C 1
ATOM 2027 O O . LEU A 1 253 ? -6.462 -16.662 -24.188 1.00 70.88 253 LEU A O 1
ATOM 2031 N N . SER A 1 254 ? -7.420 -17.282 -26.119 1.00 55.78 254 SER A N 1
ATOM 2032 C CA . SER A 1 254 ? -8.294 -18.333 -25.572 1.00 55.78 254 SER A CA 1
ATOM 2033 C C . SER A 1 254 ? -7.583 -19.326 -24.622 1.00 55.78 254 SER A C 1
ATOM 2035 O O . SER A 1 254 ? -6.423 -19.663 -24.849 1.00 55.78 254 SER A O 1
ATOM 2037 N N . PRO A 1 255 ? -8.276 -19.881 -23.603 1.00 41.97 255 PRO A N 1
ATOM 2038 C CA . PRO A 1 255 ? -7.659 -20.556 -22.453 1.00 41.97 255 PRO A CA 1
ATOM 2039 C C . PRO A 1 255 ? -7.330 -22.047 -22.658 1.00 41.97 255 PRO A C 1
ATOM 2041 O O . PRO A 1 255 ? -7.064 -22.739 -21.679 1.00 41.97 255 PRO A O 1
ATOM 2044 N N . GLU A 1 256 ? -7.409 -22.586 -23.878 1.00 38.41 256 GLU A N 1
ATOM 2045 C CA . GLU A 1 256 ? -7.337 -24.046 -24.086 1.00 38.41 256 GLU A CA 1
ATOM 2046 C C . GLU A 1 256 ? -5.938 -24.650 -23.873 1.00 38.41 256 GLU A C 1
ATOM 2048 O O . GLU A 1 256 ? -5.825 -25.861 -23.694 1.00 38.41 256 GLU A O 1
ATOM 2053 N N . ASP A 1 257 ? -4.885 -23.832 -23.795 1.00 41.44 257 ASP A N 1
ATOM 2054 C CA . ASP A 1 257 ? -3.539 -24.292 -23.459 1.00 41.44 257 ASP A CA 1
ATOM 2055 C C . ASP A 1 257 ? -3.176 -23.923 -22.009 1.00 41.44 257 ASP A C 1
ATOM 2057 O O . ASP A 1 257 ? -2.515 -22.917 -21.740 1.00 41.44 257 ASP A O 1
ATOM 2061 N N . GLU A 1 258 ? -3.515 -24.811 -21.064 1.00 38.72 258 GLU A N 1
ATOM 2062 C CA . GLU A 1 258 ? -3.033 -24.792 -19.664 1.00 38.72 258 GLU A CA 1
ATOM 2063 C C . GLU A 1 258 ? -1.492 -24.697 -19.557 1.00 38.72 258 GLU A C 1
ATOM 2065 O O . GLU A 1 258 ? -0.954 -24.388 -18.498 1.00 38.72 258 GLU A O 1
ATOM 2070 N N . SER A 1 259 ? -0.759 -24.915 -20.658 1.00 39.00 259 SER A N 1
ATOM 2071 C CA . SER A 1 259 ? 0.697 -24.753 -20.728 1.00 39.00 259 SER A CA 1
ATOM 2072 C C . SER A 1 259 ? 1.200 -23.304 -20.760 1.00 39.00 259 SER A C 1
ATOM 2074 O O . SER A 1 259 ? 2.401 -23.104 -20.599 1.00 39.00 259 SER A O 1
ATOM 2076 N N . MET A 1 260 ? 0.333 -22.304 -20.980 1.00 40.56 260 MET A N 1
ATOM 2077 C CA . MET A 1 260 ? 0.761 -20.896 -21.077 1.00 40.56 260 MET A CA 1
ATOM 2078 C C . MET A 1 260 ? 0.863 -20.181 -19.721 1.00 40.56 260 MET A C 1
ATOM 2080 O O . MET A 1 260 ? 1.447 -19.101 -19.644 1.00 40.56 260 MET A O 1
ATOM 2084 N N . GLN A 1 261 ? 0.350 -20.783 -18.643 1.00 39.97 261 GLN A N 1
ATOM 2085 C CA . GLN A 1 261 ? 0.557 -20.297 -17.279 1.00 39.97 261 GLN A CA 1
ATOM 2086 C C . GLN A 1 261 ? 1.902 -20.810 -16.761 1.00 39.97 261 GLN A C 1
ATOM 2088 O O . GLN A 1 261 ? 1.983 -21.831 -16.080 1.00 39.97 261 GLN A O 1
ATOM 2093 N N . GLU A 1 262 ? 2.983 -20.119 -17.115 1.00 39.03 262 GLU A N 1
ATOM 2094 C CA . GLU A 1 262 ? 4.281 -20.401 -16.512 1.00 39.03 262 GLU A CA 1
ATOM 2095 C C . GLU A 1 262 ? 4.204 -20.066 -15.015 1.00 39.03 262 GLU A C 1
ATOM 2097 O O . GLU A 1 262 ? 3.941 -18.929 -14.620 1.00 39.03 262 GLU A O 1
ATOM 2102 N N . ASP A 1 263 ? 4.373 -21.081 -14.168 1.00 39.53 263 ASP A N 1
ATOM 2103 C CA . ASP A 1 263 ? 4.308 -20.953 -12.716 1.00 39.53 263 ASP A CA 1
ATOM 2104 C C . ASP A 1 263 ? 5.564 -20.209 -12.227 1.00 39.53 263 ASP A C 1
ATOM 2106 O O . ASP A 1 263 ? 6.582 -20.798 -11.861 1.00 39.53 263 ASP A O 1
ATOM 2110 N N . VAL A 1 264 ? 5.511 -18.874 -12.274 1.00 36.84 264 VAL A N 1
ATOM 2111 C CA . VAL A 1 264 ? 6.597 -17.940 -11.911 1.00 36.84 264 VAL A CA 1
ATOM 2112 C C . VAL A 1 264 ? 7.134 -18.190 -10.490 1.00 36.84 264 VAL A C 1
ATOM 2114 O O . VAL A 1 264 ? 8.261 -17.817 -10.163 1.00 36.84 264 VAL A O 1
ATOM 2117 N N . LEU A 1 265 ? 6.362 -18.862 -9.631 1.00 35.19 265 LEU A N 1
ATOM 2118 C CA . LEU A 1 265 ? 6.753 -19.222 -8.266 1.00 35.19 265 LEU A CA 1
ATOM 2119 C C . LEU A 1 265 ? 7.530 -20.551 -8.168 1.00 35.19 265 LEU A C 1
ATOM 2121 O O . LEU A 1 265 ? 8.105 -20.836 -7.111 1.00 35.19 265 LEU A O 1
ATOM 2125 N N . ALA A 1 266 ? 7.581 -21.355 -9.234 1.00 36.53 266 ALA A N 1
ATOM 2126 C CA . ALA A 1 266 ? 8.167 -22.694 -9.213 1.00 36.53 266 ALA A CA 1
ATOM 2127 C C . ALA A 1 266 ? 9.691 -22.711 -9.424 1.00 36.53 266 ALA A C 1
ATOM 2129 O O . ALA A 1 266 ? 10.366 -23.582 -8.865 1.00 36.53 266 ALA A O 1
ATOM 2130 N N . ASP A 1 267 ? 10.279 -21.732 -10.127 1.00 38.19 267 ASP A N 1
ATOM 2131 C CA . ASP A 1 267 ? 11.743 -21.645 -10.280 1.00 38.19 267 ASP A CA 1
ATOM 2132 C C . ASP A 1 267 ? 12.402 -20.921 -9.094 1.00 38.19 267 ASP A C 1
ATOM 2134 O O . ASP A 1 267 ? 13.064 -19.881 -9.179 1.00 38.19 267 ASP A O 1
ATOM 2138 N N . ARG A 1 268 ? 12.206 -21.531 -7.926 1.00 36.72 268 ARG A N 1
ATOM 2139 C CA . ARG A 1 268 ? 12.739 -21.099 -6.633 1.00 36.72 268 ARG A CA 1
ATOM 2140 C C . ARG A 1 268 ? 14.273 -21.022 -6.638 1.00 36.72 268 ARG A C 1
ATOM 2142 O O . ARG A 1 268 ? 14.842 -20.312 -5.815 1.00 36.72 268 ARG A O 1
ATOM 2149 N N . ALA A 1 269 ? 14.949 -21.729 -7.549 1.00 35.94 269 ALA A N 1
ATOM 2150 C CA . ALA A 1 269 ? 16.406 -21.754 -7.666 1.00 35.94 269 ALA A CA 1
ATOM 2151 C C . ALA A 1 269 ? 16.954 -20.573 -8.488 1.00 35.94 269 ALA A C 1
ATOM 2153 O O . ALA A 1 269 ? 17.920 -19.943 -8.045 1.00 35.94 269 ALA A O 1
ATOM 2154 N N . LYS A 1 270 ? 16.332 -20.208 -9.622 1.00 37.34 270 LYS A N 1
ATOM 2155 C CA . LYS A 1 270 ? 16.695 -18.981 -10.360 1.00 37.34 270 LYS A CA 1
ATOM 2156 C C . LYS A 1 270 ? 16.303 -17.713 -9.613 1.00 37.34 270 LYS A C 1
ATOM 2158 O O . LYS A 1 270 ? 17.144 -16.820 -9.496 1.00 37.34 270 LYS A O 1
ATOM 2163 N N . ALA A 1 271 ? 15.112 -17.676 -9.004 1.00 38.25 271 ALA A N 1
ATOM 2164 C CA . ALA A 1 271 ? 14.712 -16.591 -8.108 1.00 38.25 271 ALA A CA 1
ATOM 2165 C C . ALA A 1 271 ? 15.767 -16.387 -7.007 1.00 38.25 271 ALA A C 1
ATOM 2167 O O . ALA A 1 271 ? 16.336 -15.310 -6.875 1.00 38.25 271 ALA A O 1
ATOM 2168 N N . MET A 1 272 ? 16.170 -17.448 -6.306 1.00 36.12 272 MET A N 1
ATOM 2169 C CA . MET A 1 272 ? 17.210 -17.357 -5.272 1.00 36.12 272 MET A CA 1
ATOM 2170 C C . MET A 1 272 ? 18.596 -16.943 -5.790 1.00 36.12 272 MET A C 1
ATOM 2172 O O . MET A 1 272 ? 19.394 -16.428 -5.010 1.00 36.12 272 MET A O 1
ATOM 2176 N N . THR A 1 273 ? 18.911 -17.149 -7.071 1.00 35.12 273 THR A N 1
ATOM 2177 C CA . THR A 1 273 ? 20.225 -16.801 -7.642 1.00 35.12 273 THR A CA 1
ATOM 2178 C C . THR A 1 273 ? 20.298 -15.321 -8.036 1.00 35.12 273 THR A C 1
ATOM 2180 O O . THR A 1 273 ? 21.282 -14.663 -7.709 1.00 35.12 273 THR A O 1
ATOM 2183 N N . VAL A 1 274 ? 19.223 -14.748 -8.589 1.00 37.94 274 VAL A N 1
ATOM 2184 C CA . VAL A 1 274 ? 19.117 -13.294 -8.848 1.00 37.94 274 VAL A CA 1
ATOM 2185 C C . VAL A 1 274 ? 18.964 -12.505 -7.540 1.00 37.94 274 VAL A C 1
ATOM 2187 O O . VAL A 1 274 ? 19.565 -11.445 -7.372 1.00 37.94 274 VAL A O 1
ATOM 2190 N N . TYR A 1 275 ? 18.265 -13.063 -6.545 1.00 40.59 275 TYR A N 1
ATOM 2191 C CA . TYR A 1 275 ? 18.205 -12.499 -5.190 1.00 40.59 275 TYR A CA 1
ATOM 2192 C C . TYR A 1 275 ? 19.586 -12.485 -4.494 1.00 40.59 275 TYR A C 1
ATOM 2194 O O . TYR A 1 275 ? 19.826 -11.646 -3.626 1.00 40.59 275 TYR A O 1
ATOM 2202 N N . ARG A 1 276 ? 20.521 -13.359 -4.901 1.00 41.19 276 ARG A N 1
ATOM 2203 C CA . ARG A 1 276 ? 21.918 -13.384 -4.420 1.00 41.19 276 ARG A CA 1
ATOM 2204 C C . ARG A 1 276 ? 22.843 -12.403 -5.148 1.00 41.19 276 ARG A C 1
ATOM 2206 O O . ARG A 1 276 ? 23.857 -12.018 -4.569 1.00 41.19 276 ARG A O 1
ATOM 2213 N N . ALA A 1 277 ? 22.500 -11.954 -6.356 1.00 38.22 277 ALA A N 1
ATOM 2214 C CA . ALA A 1 277 ? 23.304 -10.982 -7.105 1.00 38.22 277 ALA A CA 1
ATOM 2215 C C . ALA A 1 277 ? 23.158 -9.538 -6.569 1.00 38.22 277 ALA A C 1
ATOM 2217 O O . ALA A 1 277 ? 24.002 -8.684 -6.823 1.00 38.22 277 ALA A O 1
ATOM 2218 N N . GLY A 1 278 ? 22.140 -9.252 -5.746 1.00 49.81 278 GLY A N 1
ATOM 2219 C CA . GLY A 1 278 ? 21.734 -7.882 -5.430 1.00 49.81 278 GLY A CA 1
ATOM 2220 C C . GLY A 1 278 ? 20.974 -7.700 -4.109 1.00 49.81 278 GLY A C 1
ATOM 2221 O O . GLY A 1 278 ? 19.809 -7.326 -4.197 1.00 49.81 278 GLY A O 1
ATOM 2222 N N . SER A 1 279 ? 21.560 -7.913 -2.917 1.00 56.88 279 SER A N 1
ATOM 2223 C CA . SER A 1 279 ? 21.002 -7.510 -1.606 1.00 56.88 279 SER A CA 1
ATOM 2224 C C . SER A 1 279 ? 20.547 -6.047 -1.650 1.00 56.88 279 SER A C 1
ATOM 2226 O O . SER A 1 279 ? 21.317 -5.112 -1.464 1.00 56.88 279 SER A O 1
ATOM 2228 N N . THR A 1 280 ? 19.291 -5.818 -2.002 1.00 73.19 280 THR A N 1
ATOM 2229 C CA . THR A 1 280 ? 18.789 -4.479 -2.286 1.00 73.19 280 THR A CA 1
ATOM 2230 C C . THR A 1 280 ? 18.205 -3.904 -1.010 1.00 73.19 280 THR A C 1
ATOM 2232 O O . THR A 1 280 ? 17.489 -4.606 -0.306 1.00 73.19 280 THR A O 1
ATOM 2235 N N . ALA A 1 281 ? 18.490 -2.644 -0.707 1.00 85.69 281 ALA A N 1
ATOM 2236 C CA . ALA A 1 281 ? 17.967 -1.940 0.452 1.00 85.69 281 ALA A CA 1
ATOM 2237 C C . ALA A 1 281 ? 17.322 -0.612 0.054 1.00 85.69 281 ALA A C 1
ATOM 2239 O O . ALA A 1 281 ? 17.690 0.019 -0.936 1.00 85.69 281 ALA A O 1
ATOM 2240 N N . THR A 1 282 ? 16.331 -0.176 0.818 1.00 88.81 282 THR A N 1
ATOM 2241 C CA . THR A 1 282 ? 15.624 1.092 0.629 1.00 88.81 282 THR A CA 1
ATOM 2242 C C . THR A 1 282 ? 15.285 1.684 1.986 1.00 88.81 282 THR A C 1
ATOM 2244 O O . THR A 1 282 ? 14.828 0.981 2.890 1.00 88.81 282 THR A O 1
ATOM 2247 N N . LEU A 1 283 ? 15.480 2.996 2.116 1.00 92.06 283 LEU A N 1
ATOM 2248 C CA . LEU A 1 283 ? 14.979 3.753 3.255 1.00 92.06 283 LEU A CA 1
ATOM 2249 C C . LEU A 1 283 ? 13.597 4.298 2.894 1.00 92.06 283 LEU A C 1
ATOM 2251 O O . LEU A 1 283 ? 13.477 5.184 2.048 1.00 92.06 283 LEU A O 1
ATOM 2255 N N . TYR A 1 284 ? 12.558 3.765 3.524 1.00 92.50 284 TYR A N 1
ATOM 2256 C CA . TYR A 1 284 ? 11.199 4.271 3.390 1.00 92.50 284 TYR A CA 1
ATOM 2257 C C . TYR A 1 284 ? 10.903 5.307 4.469 1.00 92.50 284 TYR A C 1
ATOM 2259 O O . TYR A 1 284 ? 11.174 5.089 5.650 1.00 92.50 284 TYR A O 1
ATOM 2267 N N . ILE A 1 285 ? 10.305 6.418 4.057 1.00 92.31 285 ILE A N 1
ATOM 2268 C CA . ILE A 1 285 ? 9.785 7.460 4.931 1.00 92.31 285 ILE A CA 1
ATOM 2269 C C . ILE A 1 285 ? 8.274 7.521 4.726 1.00 92.31 285 ILE A C 1
ATOM 2271 O O . ILE A 1 285 ? 7.779 7.910 3.670 1.00 92.31 285 ILE A O 1
ATOM 2275 N N . ASP A 1 286 ? 7.545 7.094 5.744 1.00 89.06 286 ASP A N 1
ATOM 2276 C CA . ASP A 1 286 ? 6.091 7.067 5.777 1.00 89.06 286 ASP A CA 1
ATOM 2277 C C . ASP A 1 286 ? 5.582 8.361 6.411 1.00 89.06 286 ASP A C 1
ATOM 2279 O O . ASP A 1 286 ? 5.715 8.566 7.622 1.00 89.06 286 ASP A O 1
ATOM 2283 N N . LEU A 1 287 ? 5.033 9.250 5.582 1.00 86.50 287 LEU A N 1
ATOM 2284 C CA . LEU A 1 287 ? 4.370 10.478 6.006 1.00 86.50 287 LEU A CA 1
ATOM 2285 C C . LEU A 1 287 ? 2.880 10.188 6.201 1.00 86.50 287 LEU A C 1
ATOM 2287 O O . LEU A 1 287 ? 2.019 10.630 5.433 1.00 86.50 287 LEU A O 1
ATOM 2291 N N . GLY A 1 288 ? 2.573 9.406 7.229 1.00 73.50 288 GLY A N 1
ATOM 2292 C CA . GLY A 1 288 ? 1.208 9.104 7.638 1.00 73.50 288 GLY A CA 1
ATOM 2293 C C . GLY A 1 288 ? 0.505 10.302 8.284 1.00 73.50 288 GLY A C 1
ATOM 2294 O O . GLY A 1 288 ? 1.120 11.277 8.716 1.00 73.50 288 GLY A O 1
ATOM 2295 N N . THR A 1 289 ? -0.820 10.228 8.417 1.00 66.94 289 THR A N 1
ATOM 2296 C CA . THR A 1 289 ? -1.588 11.256 9.136 1.00 66.94 289 THR A CA 1
ATOM 2297 C C . THR A 1 289 ? -1.179 11.301 10.615 1.00 66.94 289 THR A C 1
ATOM 2299 O O . THR A 1 289 ? -1.499 10.401 11.399 1.00 66.94 289 THR A O 1
ATOM 2302 N N . GLY A 1 290 ? -0.478 12.371 11.000 1.00 66.50 290 GLY A N 1
ATOM 2303 C CA . GLY A 1 290 ? -0.080 12.653 12.383 1.00 66.50 290 GLY A CA 1
ATOM 2304 C C . GLY A 1 290 ? 1.164 11.908 12.879 1.00 66.50 290 GLY A C 1
ATOM 2305 O O . GLY A 1 290 ? 1.401 11.889 14.085 1.00 66.50 290 GLY A O 1
ATOM 2306 N N . GLN A 1 291 ? 1.934 11.267 11.998 1.00 79.12 291 GLN A N 1
ATOM 2307 C CA . GLN A 1 291 ? 3.239 10.698 12.346 1.00 79.12 291 GLN A CA 1
ATOM 2308 C C . GLN A 1 291 ? 4.134 10.585 11.113 1.00 79.12 291 GLN A C 1
ATOM 2310 O O . GLN A 1 291 ? 3.647 10.336 10.014 1.00 79.12 291 GLN A O 1
ATOM 2315 N N . MET A 1 292 ? 5.441 10.677 11.328 1.00 87.56 292 MET A N 1
ATOM 2316 C CA . MET A 1 292 ? 6.458 10.367 10.330 1.00 87.56 292 MET A CA 1
ATOM 2317 C C . MET A 1 292 ? 7.265 9.164 10.812 1.00 87.56 292 MET A C 1
ATOM 2319 O O . MET A 1 292 ? 7.741 9.170 11.947 1.00 87.56 292 MET A O 1
ATOM 2323 N N . ALA A 1 293 ? 7.432 8.140 9.977 1.00 89.75 293 ALA A N 1
ATOM 2324 C CA . ALA A 1 293 ? 8.198 6.946 10.335 1.00 89.75 293 ALA A CA 1
ATOM 2325 C C . ALA A 1 293 ? 9.281 6.621 9.303 1.00 89.75 293 ALA A C 1
ATOM 2327 O O . ALA A 1 293 ? 9.029 6.673 8.104 1.00 89.75 293 ALA A O 1
ATOM 2328 N N . PHE A 1 294 ? 10.470 6.254 9.777 1.00 93.00 294 PHE A N 1
ATOM 2329 C CA . PHE A 1 294 ? 11.599 5.806 8.965 1.00 93.00 294 PHE A CA 1
ATOM 2330 C C . PHE A 1 294 ? 11.737 4.300 9.105 1.00 93.00 294 PHE A C 1
ATOM 2332 O O . PHE A 1 294 ? 11.831 3.779 10.220 1.00 93.00 294 PHE A O 1
ATOM 2339 N N . LYS A 1 295 ? 11.765 3.614 7.970 1.00 92.25 295 LYS A N 1
ATOM 2340 C CA . LYS A 1 295 ? 11.768 2.159 7.881 1.00 92.25 295 LYS A CA 1
ATOM 2341 C C . LYS A 1 295 ? 12.886 1.727 6.947 1.00 92.25 295 LYS A C 1
ATOM 2343 O O . LYS A 1 295 ? 12.952 2.194 5.811 1.00 92.25 295 LYS A O 1
ATOM 2348 N N . LEU A 1 296 ? 13.749 0.833 7.408 1.00 91.00 296 LEU A N 1
ATOM 2349 C CA . LEU A 1 296 ? 14.702 0.155 6.541 1.00 91.00 296 LEU A CA 1
ATOM 2350 C C . LEU A 1 296 ? 14.064 -1.134 6.038 1.00 91.00 296 LEU A C 1
ATOM 2352 O O . LEU A 1 296 ? 13.662 -1.983 6.834 1.00 91.00 296 LEU A O 1
ATOM 2356 N N . LEU A 1 297 ? 13.995 -1.269 4.717 1.00 88.81 297 LEU A N 1
ATOM 2357 C CA . LEU A 1 297 ? 13.650 -2.519 4.060 1.00 88.81 297 LEU A CA 1
ATOM 2358 C C . LEU A 1 297 ? 14.850 -2.987 3.259 1.00 88.81 297 LEU A C 1
ATOM 2360 O O . LEU A 1 297 ? 15.396 -2.225 2.464 1.00 88.81 297 LEU A O 1
ATOM 2364 N N . ALA A 1 298 ? 15.276 -4.221 3.494 1.00 84.25 298 ALA A N 1
ATOM 2365 C CA . ALA A 1 298 ? 16.405 -4.801 2.794 1.00 84.25 298 ALA A CA 1
ATOM 2366 C C . ALA A 1 298 ? 16.170 -6.275 2.494 1.00 84.25 298 ALA A C 1
ATOM 2368 O O . ALA A 1 298 ? 15.465 -6.971 3.221 1.00 84.25 298 ALA A O 1
ATOM 2369 N N . LEU A 1 299 ? 16.782 -6.753 1.423 1.00 75.88 299 LEU A N 1
ATOM 2370 C CA . LEU A 1 299 ? 16.862 -8.167 1.120 1.00 75.88 299 LEU A CA 1
ATOM 2371 C C . LEU A 1 299 ? 18.196 -8.708 1.643 1.00 75.88 299 LEU A C 1
ATOM 2373 O O . LEU A 1 299 ? 19.258 -8.256 1.219 1.00 75.88 299 LEU A O 1
ATOM 2377 N N . GLY A 1 300 ? 18.140 -9.650 2.580 1.00 67.06 300 GLY A N 1
ATOM 2378 C CA . GLY A 1 300 ? 19.317 -10.330 3.108 1.00 67.06 300 GLY A CA 1
ATOM 2379 C C . GLY A 1 300 ? 19.920 -11.310 2.099 1.00 67.06 300 GLY A C 1
ATOM 2380 O O . GLY A 1 300 ? 19.227 -11.831 1.229 1.00 67.06 300 GLY A O 1
ATOM 2381 N N . ALA A 1 301 ? 21.209 -11.623 2.258 1.00 61.69 301 ALA A N 1
ATOM 2382 C CA . ALA A 1 301 ? 21.932 -12.570 1.397 1.00 61.69 301 ALA A CA 1
ATOM 2383 C C . ALA A 1 301 ? 21.349 -14.003 1.410 1.00 61.69 301 ALA A C 1
ATOM 2385 O O . ALA A 1 301 ? 21.565 -14.788 0.488 1.00 61.69 301 ALA A O 1
ATOM 2386 N N . ASP A 1 302 ? 20.601 -14.350 2.458 1.00 60.59 302 ASP A N 1
ATOM 2387 C CA . ASP A 1 302 ? 19.848 -15.600 2.597 1.00 60.59 302 ASP A CA 1
ATOM 2388 C C . ASP A 1 302 ? 18.475 -15.563 1.894 1.00 60.59 302 ASP A C 1
ATOM 2390 O O . ASP A 1 302 ? 17.707 -16.516 2.010 1.00 60.59 302 ASP A O 1
ATOM 2394 N N . GLY A 1 303 ? 18.160 -14.481 1.172 1.00 61.44 303 GLY A N 1
ATOM 2395 C CA . GLY A 1 303 ? 16.869 -14.245 0.524 1.00 61.44 303 GLY A CA 1
ATOM 2396 C C . GLY A 1 303 ? 15.778 -13.766 1.482 1.00 61.44 303 GLY A C 1
ATOM 2397 O O . GLY A 1 303 ? 14.635 -13.580 1.069 1.00 61.44 303 GLY A O 1
ATOM 2398 N N . SER A 1 304 ? 16.098 -13.564 2.761 1.00 68.31 304 SER A N 1
ATOM 2399 C CA . SER A 1 304 ? 15.113 -13.103 3.734 1.00 68.31 304 SER A CA 1
ATOM 2400 C C . SER A 1 304 ? 14.811 -11.615 3.590 1.00 68.31 304 SER A C 1
ATOM 2402 O O . SER A 1 304 ? 15.688 -10.806 3.283 1.00 68.31 304 SER A O 1
ATOM 2404 N N . LEU A 1 305 ? 13.568 -11.239 3.880 1.00 76.62 305 LEU A N 1
ATOM 2405 C CA . LEU A 1 305 ? 13.192 -9.840 3.977 1.00 76.62 305 LEU A CA 1
ATOM 2406 C C . LEU A 1 305 ? 13.541 -9.293 5.365 1.00 76.62 305 LEU A C 1
ATOM 2408 O O . LEU A 1 305 ? 13.089 -9.814 6.385 1.00 76.62 305 LEU A O 1
ATOM 2412 N N . VAL A 1 306 ? 14.330 -8.227 5.396 1.00 79.00 306 VAL A N 1
ATOM 2413 C CA . VAL A 1 306 ? 14.652 -7.456 6.593 1.00 79.00 306 VAL A CA 1
ATOM 2414 C C . VAL A 1 306 ? 13.742 -6.237 6.637 1.00 79.00 306 VAL A C 1
ATOM 2416 O O . VAL A 1 306 ? 13.681 -5.462 5.684 1.00 79.00 306 VAL A O 1
ATOM 2419 N N . TYR A 1 307 ? 13.055 -6.070 7.763 1.00 85.56 307 TYR A N 1
ATOM 2420 C CA . TYR A 1 307 ? 12.252 -4.899 8.089 1.00 85.56 307 TYR A CA 1
ATOM 2421 C C . TYR A 1 307 ? 12.704 -4.366 9.455 1.00 85.56 307 TYR A C 1
ATOM 2423 O O . TYR A 1 307 ? 12.665 -5.102 10.443 1.00 85.56 307 TYR A O 1
ATOM 2431 N N . GLU A 1 308 ? 13.104 -3.096 9.531 1.00 87.31 308 GLU A N 1
ATOM 2432 C CA . GLU A 1 308 ? 13.495 -2.428 10.782 1.00 87.31 308 GLU A CA 1
ATOM 2433 C C . GLU A 1 308 ? 12.840 -1.040 10.873 1.00 87.31 308 GLU A C 1
ATOM 2435 O O . GLU A 1 308 ? 12.976 -0.215 9.968 1.00 87.31 308 GLU A O 1
ATOM 2440 N N . ASP A 1 309 ? 12.128 -0.769 11.974 1.00 89.25 309 ASP A N 1
ATOM 2441 C CA . ASP A 1 309 ? 11.657 0.583 12.296 1.00 89.25 309 ASP A CA 1
ATOM 2442 C C . ASP A 1 309 ? 12.819 1.365 12.922 1.00 89.25 309 ASP A C 1
ATOM 2444 O O . ASP A 1 309 ? 13.249 1.063 14.034 1.00 89.25 309 ASP A O 1
ATOM 2448 N N . LEU A 1 310 ? 13.320 2.381 12.222 1.00 91.69 310 LEU A N 1
ATOM 2449 C CA . LEU A 1 310 ? 14.476 3.165 12.666 1.00 91.69 310 LEU A CA 1
ATOM 2450 C C . LEU A 1 310 ? 14.077 4.380 13.502 1.00 91.69 310 LEU A C 1
ATOM 2452 O O . LEU A 1 310 ? 14.796 4.782 14.413 1.00 91.69 310 LEU A O 1
ATOM 2456 N N . LEU A 1 311 ? 12.938 4.990 13.173 1.00 91.69 311 LEU A N 1
ATOM 2457 C CA . LEU A 1 311 ? 12.424 6.166 13.863 1.00 91.69 311 LEU A CA 1
ATOM 2458 C C . LEU A 1 311 ? 10.915 6.253 13.681 1.00 91.69 311 LEU A C 1
ATOM 2460 O O . LEU A 1 311 ? 10.402 6.062 12.583 1.00 91.69 311 LEU A O 1
ATOM 2464 N N . THR A 1 312 ? 10.198 6.590 14.747 1.00 88.06 312 THR A N 1
ATOM 2465 C CA . THR A 1 312 ? 8.809 7.047 14.664 1.00 88.06 312 THR A CA 1
ATOM 2466 C C . THR A 1 312 ? 8.718 8.381 15.377 1.00 88.06 312 THR A C 1
ATOM 2468 O O . THR A 1 312 ? 8.852 8.455 16.595 1.00 88.06 312 THR A O 1
ATOM 2471 N N . CYS A 1 313 ? 8.487 9.440 14.615 1.00 81.88 313 CYS A N 1
ATOM 2472 C CA . CYS A 1 313 ? 8.225 10.760 15.149 1.00 81.88 313 CYS A CA 1
ATOM 2473 C C . CYS A 1 313 ? 6.705 10.957 15.240 1.00 81.88 313 CYS A C 1
ATOM 2475 O O . CYS A 1 313 ? 6.031 10.893 14.206 1.00 81.88 313 CYS A O 1
ATOM 2477 N N . PRO A 1 314 ? 6.141 11.272 16.422 1.00 69.25 314 PRO A N 1
ATOM 2478 C CA . PRO A 1 314 ? 4.751 11.718 16.572 1.00 69.25 314 PRO A CA 1
ATOM 2479 C C . PRO A 1 314 ? 4.606 13.174 16.090 1.00 69.25 314 PRO A C 1
ATOM 2481 O O . PRO A 1 314 ? 4.064 14.043 16.766 1.00 69.25 314 PRO A O 1
ATOM 2484 N N . PHE A 1 315 ? 5.190 13.451 14.933 1.00 66.81 315 PHE A N 1
ATOM 2485 C CA . PHE A 1 315 ? 5.373 14.757 14.344 1.00 66.81 315 PHE A CA 1
ATOM 2486 C C . PHE A 1 315 ? 4.682 14.742 12.991 1.00 66.81 315 PHE A C 1
ATOM 2488 O O . PHE A 1 315 ? 4.973 13.891 12.149 1.00 66.81 315 PHE A O 1
ATOM 2495 N N . ASN A 1 316 ? 3.760 15.678 12.792 1.00 69.19 316 ASN A N 1
ATOM 2496 C CA . ASN A 1 316 ? 3.238 15.947 11.470 1.00 69.19 316 ASN A CA 1
ATOM 2497 C C . ASN A 1 316 ? 4.186 16.921 10.771 1.00 69.19 316 ASN A C 1
ATOM 2499 O O . ASN A 1 316 ? 4.460 18.002 11.292 1.00 69.19 316 ASN A O 1
ATOM 2503 N N . LEU A 1 317 ? 4.676 16.538 9.592 1.00 71.19 317 LEU A N 1
ATOM 2504 C CA . LEU A 1 317 ? 5.706 17.282 8.868 1.00 71.19 317 LEU A CA 1
ATOM 2505 C C . LEU A 1 317 ? 5.299 18.746 8.611 1.00 71.19 317 LEU A C 1
ATOM 2507 O O . LEU A 1 317 ? 6.135 19.646 8.640 1.00 71.19 317 LEU A O 1
ATOM 2511 N N . VAL A 1 318 ? 4.001 18.987 8.433 1.00 68.44 318 VAL A N 1
ATOM 2512 C CA . VAL A 1 318 ? 3.412 20.303 8.138 1.00 68.44 318 VAL A CA 1
ATOM 2513 C C . VAL A 1 318 ? 3.243 21.218 9.349 1.00 68.44 318 VAL A C 1
ATOM 2515 O O . VAL A 1 318 ? 3.099 22.423 9.166 1.00 68.44 318 VAL A O 1
ATOM 2518 N N . ASP A 1 319 ? 3.322 20.692 10.575 1.00 69.81 319 ASP A N 1
ATOM 2519 C CA . ASP A 1 319 ? 3.216 21.501 11.800 1.00 69.81 319 ASP A CA 1
ATOM 2520 C C . ASP A 1 319 ? 4.550 22.181 12.155 1.00 69.81 319 ASP A C 1
ATOM 2522 O O . ASP A 1 319 ? 4.648 22.907 13.146 1.00 69.81 319 ASP A O 1
ATOM 2526 N N . ARG A 1 320 ? 5.589 21.980 11.331 1.00 68.25 320 ARG A N 1
ATOM 2527 C CA . ARG A 1 320 ? 6.927 22.561 11.491 1.00 68.25 320 ARG A CA 1
ATOM 2528 C C . ARG A 1 320 ? 6.927 24.071 11.784 1.00 68.25 320 ARG A C 1
ATOM 2530 O O . ARG A 1 320 ? 7.666 24.464 12.683 1.00 68.25 320 ARG A O 1
ATOM 2537 N N . PRO A 1 321 ? 6.144 24.928 11.094 1.00 60.94 321 PRO A N 1
ATOM 2538 C CA . PRO A 1 321 ? 6.186 26.371 11.338 1.00 60.94 321 PRO A CA 1
ATOM 2539 C C . PRO A 1 321 ? 5.704 26.781 12.737 1.00 60.94 321 PRO A C 1
ATOM 2541 O O . PRO A 1 321 ? 6.025 27.873 13.191 1.00 60.94 321 PRO A O 1
ATOM 2544 N N . ALA A 1 322 ? 4.936 25.925 13.420 1.0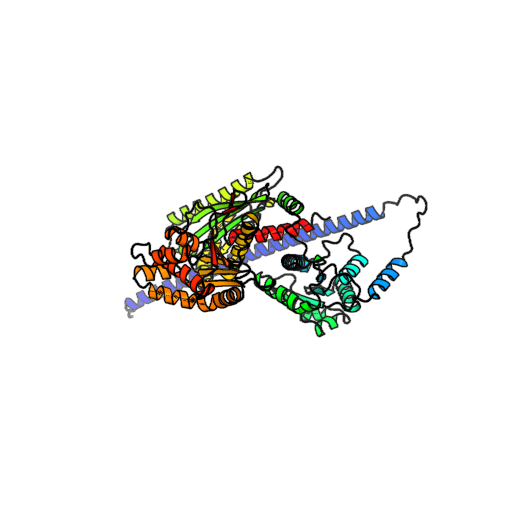0 60.31 322 ALA A N 1
ATOM 2545 C CA . ALA A 1 322 ? 4.367 26.204 14.737 1.00 60.31 322 ALA A CA 1
ATOM 2546 C C . ALA A 1 322 ? 5.264 25.748 15.906 1.00 60.31 322 ALA A C 1
ATOM 2548 O O . ALA A 1 322 ? 4.865 25.865 17.065 1.00 60.31 322 ALA A O 1
ATOM 2549 N N . ARG A 1 323 ? 6.452 25.195 15.623 1.00 63.59 323 ARG A N 1
ATOM 2550 C CA . ARG A 1 323 ? 7.321 24.538 16.613 1.00 63.59 323 ARG A CA 1
ATOM 2551 C C . ARG A 1 323 ? 8.468 25.432 17.073 1.00 63.59 323 ARG A C 1
ATOM 2553 O O . ARG A 1 323 ? 8.969 26.264 16.321 1.00 63.59 323 ARG A O 1
ATOM 2560 N N . GLN A 1 324 ? 8.895 25.234 18.320 1.00 71.06 324 GLN A N 1
ATOM 2561 C CA . GLN A 1 324 ? 10.060 25.927 18.876 1.00 71.06 324 GLN A CA 1
ATOM 2562 C C . GLN A 1 324 ? 11.354 25.415 18.224 1.00 71.06 324 GLN A C 1
ATOM 2564 O O . GLN A 1 324 ? 11.435 24.259 17.808 1.00 71.06 324 GLN A O 1
ATOM 2569 N N . SER A 1 325 ? 12.383 26.263 18.149 1.00 72.88 325 SER A N 1
ATOM 2570 C CA . SER A 1 325 ? 13.650 25.930 17.480 1.00 72.88 325 SER A CA 1
ATOM 2571 C C . SER A 1 325 ? 14.357 24.715 18.089 1.00 72.88 325 SER A C 1
ATOM 2573 O O . SER A 1 325 ? 14.872 23.886 17.347 1.00 72.88 325 SER A O 1
ATOM 2575 N N . SER A 1 326 ? 14.317 24.561 19.416 1.00 75.00 326 SER A N 1
ATOM 2576 C CA . SER A 1 326 ? 14.920 23.429 20.133 1.00 75.00 326 SER A CA 1
ATOM 2577 C C . SER A 1 326 ? 14.258 22.085 19.810 1.00 75.00 326 SER A C 1
ATOM 2579 O O . SER A 1 326 ? 14.954 21.088 19.644 1.00 75.00 326 SER A O 1
ATOM 2581 N N . GLU A 1 327 ? 12.927 22.048 19.661 1.00 77.88 327 GLU A N 1
ATOM 2582 C CA . GLU A 1 327 ? 12.201 20.830 19.264 1.00 77.88 327 GLU A CA 1
ATOM 2583 C C . GLU A 1 327 ? 12.583 20.403 17.838 1.00 77.88 327 GLU A C 1
ATOM 2585 O O . GLU A 1 327 ? 12.715 19.217 17.544 1.00 77.88 327 GLU A O 1
ATOM 2590 N N . LEU A 1 328 ? 12.790 21.370 16.938 1.00 79.31 328 LEU A N 1
ATOM 2591 C CA . LEU A 1 328 ? 13.189 21.094 15.558 1.00 79.31 328 LEU A CA 1
ATOM 2592 C C . LEU A 1 328 ? 14.630 20.582 15.454 1.00 79.31 328 LEU A C 1
ATOM 2594 O O . LEU A 1 328 ? 14.893 19.710 14.627 1.00 79.31 328 LEU A O 1
ATOM 2598 N N . GLU A 1 329 ? 15.540 21.084 16.289 1.00 84.88 329 GLU A N 1
ATOM 2599 C CA . GLU A 1 329 ? 16.922 20.594 16.372 1.00 84.88 329 GLU A CA 1
ATOM 2600 C C . GLU A 1 329 ? 16.978 19.134 16.840 1.00 84.88 329 GLU A C 1
ATOM 2602 O O . GLU A 1 329 ? 17.685 18.324 16.238 1.00 84.88 329 GLU A O 1
ATOM 2607 N N . GLU A 1 330 ? 16.190 18.772 17.857 1.00 86.00 330 GLU A N 1
ATOM 2608 C CA . GLU A 1 330 ? 16.091 17.390 18.337 1.00 86.00 330 GLU A CA 1
ATOM 2609 C C . GLU A 1 330 ? 15.529 16.456 17.256 1.00 86.00 330 GLU A C 1
ATOM 2611 O O . GLU A 1 330 ? 16.081 15.384 16.995 1.00 86.00 330 GLU A O 1
ATOM 2616 N N . VAL A 1 331 ? 14.459 16.872 16.568 1.00 85.38 331 VAL A N 1
ATOM 2617 C CA . VAL A 1 331 ? 13.890 16.098 15.456 1.00 85.38 331 VAL A CA 1
ATOM 2618 C C . VAL A 1 331 ? 14.909 15.943 14.324 1.00 85.38 331 VAL A C 1
ATOM 2620 O O . VAL A 1 331 ? 15.051 14.846 13.783 1.00 85.38 331 VAL A O 1
ATOM 2623 N N . GLU A 1 332 ? 15.653 16.997 13.976 1.00 89.31 332 GLU A N 1
ATOM 2624 C CA . GLU A 1 332 ? 16.698 16.925 12.951 1.00 89.31 332 GLU A CA 1
ATOM 2625 C C . GLU A 1 332 ? 17.813 15.943 13.343 1.00 89.31 332 GLU A C 1
ATOM 2627 O O . GLU A 1 332 ? 18.230 15.125 12.518 1.00 89.31 332 GLU A O 1
ATOM 2632 N N . ALA A 1 333 ? 18.264 15.982 14.599 1.00 89.44 333 ALA A N 1
ATOM 2633 C CA . ALA A 1 333 ? 19.261 15.055 15.124 1.00 89.44 333 ALA A CA 1
ATOM 2634 C C . ALA A 1 333 ? 18.772 13.600 15.054 1.00 89.44 333 ALA A C 1
ATOM 2636 O O . ALA A 1 333 ? 19.502 12.730 14.577 1.00 89.44 333 ALA A O 1
ATOM 2637 N N . ASN A 1 334 ? 17.516 13.347 15.430 1.00 91.19 334 ASN A N 1
ATOM 2638 C CA . ASN A 1 334 ? 16.907 12.019 15.364 1.00 91.19 334 ASN A CA 1
ATOM 2639 C C . ASN A 1 334 ? 16.791 11.500 13.923 1.00 91.19 334 ASN A C 1
ATOM 2641 O O . ASN A 1 334 ? 17.113 10.340 13.663 1.00 91.19 334 ASN A O 1
ATOM 2645 N N . ILE A 1 335 ? 16.394 12.348 12.966 1.00 93.06 335 ILE A N 1
ATOM 2646 C CA . ILE A 1 335 ? 16.341 11.983 11.539 1.00 93.06 335 ILE A CA 1
ATOM 2647 C C . ILE A 1 335 ? 17.736 11.625 11.022 1.00 93.06 335 ILE A C 1
ATOM 2649 O O . ILE A 1 335 ? 17.905 10.622 10.322 1.00 93.06 335 ILE A O 1
ATOM 2653 N N . ARG A 1 336 ? 18.747 12.434 11.361 1.00 93.31 336 ARG A N 1
ATOM 2654 C CA . ARG A 1 336 ? 20.135 12.170 10.964 1.00 93.31 336 ARG A CA 1
ATOM 2655 C C . ARG A 1 336 ? 20.626 10.861 11.557 1.00 93.31 336 ARG A C 1
ATOM 2657 O O . ARG A 1 336 ? 21.155 10.048 10.812 1.00 93.31 336 ARG A O 1
ATOM 2664 N N . GLN A 1 337 ? 20.381 10.625 12.845 1.00 93.69 337 GLN A N 1
ATOM 2665 C CA . GLN A 1 337 ? 20.749 9.379 13.507 1.00 93.69 337 GLN A CA 1
ATOM 2666 C C . GLN A 1 337 ? 20.078 8.173 12.846 1.00 93.69 337 GLN A C 1
ATOM 2668 O O . GLN A 1 337 ? 20.761 7.207 12.530 1.00 93.69 337 GLN A O 1
ATOM 2673 N N . ALA A 1 338 ? 18.773 8.236 12.572 1.00 92.81 338 ALA A N 1
ATOM 2674 C CA . ALA A 1 338 ? 18.054 7.159 11.896 1.00 92.81 338 ALA A CA 1
ATOM 2675 C C . ALA A 1 338 ? 18.613 6.886 10.491 1.00 92.81 338 ALA A C 1
ATOM 2677 O O . ALA A 1 338 ? 18.790 5.732 10.107 1.00 92.81 338 ALA A O 1
ATOM 2678 N N . THR A 1 339 ? 18.944 7.941 9.743 1.00 93.44 339 THR A N 1
ATOM 2679 C CA . THR A 1 339 ? 19.540 7.821 8.404 1.00 93.44 339 THR A CA 1
ATOM 2680 C C . THR A 1 339 ? 20.952 7.227 8.468 1.00 93.44 339 THR A C 1
ATOM 2682 O O . THR A 1 339 ? 21.289 6.367 7.656 1.00 93.44 339 THR A O 1
ATOM 2685 N N . THR A 1 340 ? 21.761 7.626 9.455 1.00 93.38 340 THR A N 1
ATOM 2686 C CA . THR A 1 340 ? 23.088 7.047 9.708 1.00 93.38 340 THR A CA 1
ATOM 2687 C C . THR A 1 340 ? 22.975 5.570 10.064 1.00 93.38 340 THR A C 1
ATOM 2689 O O . THR A 1 340 ? 23.643 4.753 9.441 1.00 93.38 340 THR A O 1
ATOM 2692 N N . THR A 1 341 ? 22.073 5.206 10.980 1.00 92.12 341 THR A N 1
ATOM 2693 C CA . THR A 1 341 ? 21.816 3.805 11.334 1.00 92.12 341 THR A CA 1
ATOM 2694 C C . THR A 1 341 ? 21.397 3.002 10.102 1.00 92.12 341 THR A C 1
ATOM 2696 O O . THR A 1 341 ? 21.919 1.914 9.884 1.00 92.12 341 THR A O 1
ATOM 2699 N N . ALA A 1 342 ? 20.506 3.533 9.252 1.00 89.88 342 ALA A N 1
ATOM 2700 C CA . ALA A 1 342 ? 20.121 2.873 8.003 1.00 89.88 342 ALA A CA 1
ATOM 2701 C C . ALA A 1 342 ? 21.343 2.580 7.125 1.00 89.88 342 ALA A C 1
ATOM 2703 O O . ALA A 1 342 ? 21.510 1.461 6.643 1.00 89.88 342 ALA A O 1
ATOM 2704 N N . LYS A 1 343 ? 22.212 3.581 6.951 1.00 88.44 343 LYS A N 1
ATOM 2705 C CA . LYS A 1 343 ? 23.441 3.455 6.171 1.00 88.44 343 LYS A CA 1
ATOM 2706 C C . L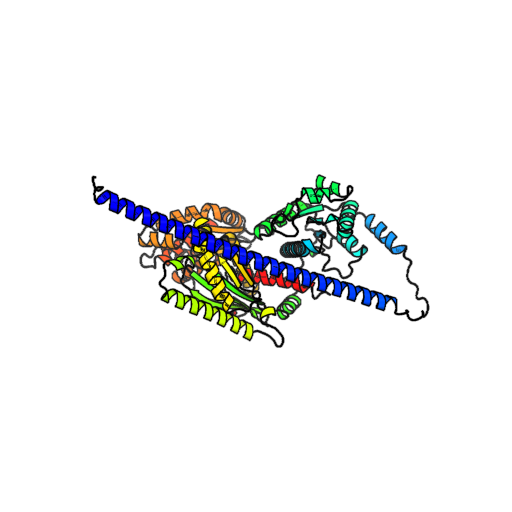YS A 1 343 ? 24.367 2.387 6.756 1.00 88.44 343 LYS A C 1
ATOM 2708 O O . LYS A 1 343 ? 24.787 1.500 6.026 1.00 88.44 343 LYS A O 1
ATOM 2713 N N . GLU A 1 344 ? 24.624 2.428 8.061 1.00 88.25 344 GLU A N 1
ATOM 2714 C CA . GLU A 1 344 ? 25.467 1.448 8.760 1.00 88.25 344 GLU A CA 1
ATOM 2715 C C . GLU A 1 344 ? 24.919 0.020 8.646 1.00 88.25 344 GLU A C 1
ATOM 2717 O O . GLU A 1 344 ? 25.684 -0.928 8.472 1.00 88.25 344 GLU A O 1
ATOM 2722 N N . ARG A 1 345 ? 23.592 -0.152 8.709 1.00 85.94 345 ARG A N 1
ATOM 2723 C CA . ARG A 1 345 ? 22.939 -1.455 8.517 1.00 85.94 345 ARG A CA 1
ATOM 2724 C C . ARG A 1 345 ? 23.141 -1.989 7.108 1.00 85.94 345 ARG A C 1
ATOM 2726 O O . ARG A 1 345 ? 23.445 -3.166 6.957 1.00 85.94 345 ARG A O 1
ATOM 2733 N N . ILE A 1 346 ? 22.990 -1.136 6.100 1.00 81.12 346 ILE A N 1
ATOM 2734 C CA . ILE A 1 346 ? 23.222 -1.512 4.703 1.00 81.12 346 ILE A CA 1
ATOM 2735 C C . ILE A 1 346 ? 24.695 -1.869 4.503 1.00 81.12 346 ILE A C 1
ATOM 2737 O O . ILE A 1 346 ? 24.981 -2.945 3.983 1.00 81.12 346 ILE A O 1
ATOM 2741 N N . ASP A 1 347 ? 25.611 -1.033 5.000 1.00 79.81 347 ASP A N 1
ATOM 2742 C CA . ASP A 1 347 ? 27.058 -1.266 4.941 1.00 79.81 347 ASP A CA 1
ATOM 2743 C C . ASP A 1 347 ? 27.442 -2.612 5.582 1.00 79.81 347 ASP A C 1
ATOM 2745 O O . ASP A 1 347 ? 28.247 -3.362 5.033 1.00 79.81 347 ASP A O 1
ATOM 2749 N N . ALA A 1 348 ? 26.815 -2.973 6.706 1.00 77.25 348 ALA A N 1
ATOM 2750 C CA . ALA A 1 348 ? 27.043 -4.251 7.381 1.00 77.25 348 ALA A CA 1
ATOM 2751 C C . ALA A 1 348 ? 26.538 -5.479 6.596 1.00 77.25 348 ALA A C 1
ATOM 2753 O O . ALA A 1 348 ? 26.917 -6.605 6.919 1.00 77.25 348 ALA A O 1
ATOM 2754 N N . THR A 1 349 ? 25.679 -5.285 5.590 1.00 68.38 349 THR A N 1
ATOM 2755 C CA . THR A 1 349 ? 25.154 -6.360 4.726 1.00 68.38 349 THR A CA 1
ATOM 2756 C C . THR A 1 349 ? 25.893 -6.499 3.394 1.00 68.38 349 THR A C 1
ATOM 2758 O O . THR A 1 349 ? 25.584 -7.415 2.629 1.00 68.38 349 THR A O 1
ATOM 2761 N N . LEU A 1 350 ? 26.862 -5.621 3.110 1.00 64.19 350 LEU A N 1
ATOM 2762 C CA . LEU A 1 350 ? 27.677 -5.682 1.896 1.00 64.19 350 LEU A CA 1
ATOM 2763 C C . LEU A 1 350 ? 28.558 -6.939 1.912 1.00 64.19 350 LEU A C 1
ATOM 2765 O O . LEU A 1 350 ? 29.227 -7.233 2.906 1.00 64.19 350 LEU A O 1
ATOM 2769 N N . ALA A 1 351 ? 28.568 -7.689 0.808 1.00 61.94 351 ALA A N 1
ATOM 2770 C CA . ALA A 1 351 ? 29.541 -8.754 0.609 1.00 61.94 351 ALA A CA 1
ATOM 2771 C C . ALA A 1 351 ? 30.867 -8.149 0.117 1.00 61.94 351 ALA A C 1
ATOM 2773 O O . ALA A 1 351 ? 30.929 -6.996 -0.313 1.00 61.94 351 ALA A O 1
ATOM 2774 N N . ASN A 1 352 ? 31.953 -8.925 0.172 1.00 53.31 352 ASN A N 1
ATOM 2775 C CA . ASN A 1 352 ? 33.260 -8.466 -0.303 1.00 53.31 352 ASN A CA 1
ATOM 2776 C C . ASN A 1 352 ? 33.190 -8.050 -1.783 1.00 53.31 352 ASN A C 1
ATOM 2778 O O . ASN A 1 352 ? 33.094 -8.913 -2.653 1.00 53.31 352 ASN A O 1
ATOM 2782 N N . GLY A 1 353 ? 33.305 -6.746 -2.047 1.00 58.03 353 GLY A N 1
ATOM 2783 C CA . GLY A 1 353 ? 33.342 -6.173 -3.396 1.00 58.03 353 GLY A CA 1
ATOM 2784 C C . GLY A 1 353 ? 32.139 -5.307 -3.773 1.00 58.03 353 GLY A C 1
ATOM 2785 O O . GLY A 1 353 ? 32.247 -4.587 -4.760 1.00 58.03 353 GLY A O 1
ATOM 2786 N N . ASP A 1 354 ? 31.050 -5.315 -2.996 1.00 64.69 354 ASP A N 1
ATOM 2787 C CA . ASP A 1 354 ? 29.903 -4.435 -3.253 1.00 64.69 354 ASP A CA 1
ATOM 2788 C C . ASP A 1 354 ? 30.149 -3.022 -2.716 1.00 64.69 354 ASP A C 1
ATOM 2790 O O . ASP A 1 354 ? 30.665 -2.846 -1.607 1.00 64.69 354 ASP A O 1
ATOM 2794 N N . SER A 1 355 ? 29.709 -2.009 -3.461 1.00 68.69 355 SER A N 1
ATOM 2795 C CA . SER A 1 355 ? 29.560 -0.654 -2.930 1.00 68.69 355 SER A CA 1
ATOM 2796 C C . SER A 1 355 ? 28.180 -0.454 -2.294 1.00 68.69 355 SER A C 1
ATOM 2798 O O . SER A 1 355 ? 27.222 -1.186 -2.561 1.00 68.69 355 SER A O 1
ATOM 2800 N N . PHE A 1 356 ? 28.057 0.574 -1.452 1.00 71.69 356 PHE A N 1
ATOM 2801 C CA . PHE A 1 356 ? 26.763 0.994 -0.911 1.00 71.69 356 PHE A CA 1
ATOM 2802 C C . PHE A 1 356 ? 25.782 1.333 -2.044 1.00 71.69 356 PHE A C 1
ATOM 2804 O O . PHE A 1 356 ? 24.599 1.006 -1.972 1.00 71.69 356 PHE A O 1
ATOM 2811 N N . GLU A 1 357 ? 26.279 1.949 -3.113 1.00 70.69 357 GLU A N 1
ATOM 2812 C CA . GLU A 1 357 ? 25.519 2.362 -4.288 1.00 70.69 357 GLU A CA 1
ATOM 2813 C C . GLU A 1 357 ? 24.936 1.188 -5.083 1.00 70.69 357 GLU A C 1
ATOM 2815 O O . GLU A 1 357 ? 23.839 1.312 -5.625 1.00 70.69 357 GLU A O 1
ATOM 2820 N N . ASP A 1 358 ? 25.606 0.033 -5.100 1.00 66.25 358 ASP A N 1
ATOM 2821 C CA . ASP A 1 358 ? 25.102 -1.172 -5.780 1.00 66.25 358 ASP A CA 1
ATOM 2822 C C . ASP A 1 358 ? 23.861 -1.748 -5.073 1.00 66.25 358 ASP A C 1
ATOM 2824 O O . ASP A 1 358 ? 22.985 -2.395 -5.673 1.00 66.25 358 ASP A O 1
ATOM 2828 N N . ARG A 1 359 ? 23.780 -1.490 -3.765 1.00 74.38 359 ARG A N 1
ATOM 2829 C CA . ARG A 1 359 ? 22.865 -2.140 -2.827 1.00 74.38 359 ARG A CA 1
ATOM 2830 C C . ARG A 1 359 ? 21.735 -1.205 -2.396 1.00 74.38 359 ARG A C 1
ATOM 2832 O O . ARG A 1 359 ? 20.613 -1.664 -2.191 1.00 74.38 359 ARG A O 1
ATOM 2839 N N . PHE A 1 360 ? 21.961 0.104 -2.338 1.00 84.19 360 PHE A N 1
ATOM 2840 C CA . PHE A 1 360 ? 20.960 1.082 -1.919 1.00 84.19 360 PHE A CA 1
ATOM 2841 C C . PHE A 1 360 ? 20.156 1.656 -3.093 1.00 84.19 360 PHE A C 1
ATOM 2843 O O . PHE A 1 360 ? 20.639 2.460 -3.884 1.00 84.19 360 PHE A O 1
ATOM 2850 N N . ALA A 1 361 ? 18.870 1.312 -3.158 1.00 78.50 361 ALA A N 1
ATOM 2851 C CA . ALA A 1 361 ? 17.951 1.790 -4.191 1.00 78.50 361 ALA A CA 1
ATOM 2852 C C . ALA A 1 361 ? 17.539 3.267 -4.034 1.00 78.50 361 ALA A C 1
ATOM 2854 O O . ALA A 1 361 ? 16.956 3.853 -4.949 1.00 78.50 361 ALA A O 1
ATOM 2855 N N . GLY A 1 362 ? 17.825 3.870 -2.878 1.00 87.69 362 GLY A N 1
ATOM 2856 C CA . GLY A 1 362 ? 17.487 5.253 -2.563 1.00 87.69 362 GLY A CA 1
ATOM 2857 C C . GLY A 1 362 ? 16.498 5.393 -1.410 1.00 87.69 362 GLY A C 1
ATOM 2858 O O . GLY A 1 362 ? 16.191 4.450 -0.675 1.00 87.69 362 GLY A O 1
ATOM 2859 N N . VAL A 1 363 ? 16.002 6.617 -1.262 1.00 90.81 363 VAL A N 1
ATOM 2860 C CA . VAL A 1 363 ? 14.970 6.994 -0.299 1.00 90.81 363 VAL A CA 1
ATOM 2861 C C . VAL A 1 363 ? 13.629 7.071 -1.016 1.00 90.81 363 VAL A C 1
ATOM 2863 O O . VAL A 1 363 ? 13.510 7.742 -2.045 1.00 90.81 363 VAL A O 1
ATOM 2866 N N . ARG A 1 364 ? 12.613 6.410 -0.462 1.00 90.50 364 ARG A N 1
ATOM 2867 C CA . ARG A 1 364 ? 11.221 6.523 -0.909 1.00 90.50 364 ARG A CA 1
ATOM 2868 C C . ARG A 1 364 ? 10.393 7.182 0.177 1.00 90.50 364 ARG A C 1
ATOM 2870 O O . ARG A 1 364 ? 10.393 6.728 1.314 1.00 90.50 364 ARG A O 1
ATOM 2877 N N . CYS A 1 365 ? 9.711 8.260 -0.168 1.00 90.19 365 CYS A N 1
ATOM 2878 C CA . CYS A 1 365 ? 8.928 9.066 0.751 1.00 90.19 365 CYS A CA 1
ATOM 2879 C C . CYS A 1 365 ? 7.474 9.088 0.279 1.00 90.19 365 CYS A C 1
ATOM 2881 O O . CYS A 1 365 ? 7.183 9.667 -0.766 1.00 90.19 365 CYS A O 1
ATOM 2883 N N . GLY A 1 366 ? 6.583 8.444 1.031 1.00 88.25 366 GLY A N 1
ATOM 2884 C CA . GLY A 1 366 ? 5.166 8.333 0.689 1.00 88.25 366 GLY A CA 1
ATOM 2885 C C . GLY A 1 366 ? 4.311 9.236 1.567 1.00 88.25 366 GLY A C 1
ATOM 2886 O O . GLY A 1 366 ? 4.392 9.152 2.793 1.00 88.25 366 GLY A O 1
ATOM 2887 N N . ALA A 1 367 ? 3.480 10.080 0.957 1.00 85.81 367 ALA A N 1
ATOM 2888 C CA . ALA A 1 367 ? 2.465 10.871 1.647 1.00 85.81 367 ALA A CA 1
ATOM 2889 C C . ALA A 1 367 ? 1.056 10.331 1.387 1.00 85.81 367 ALA A C 1
ATOM 2891 O O . ALA A 1 367 ? 0.730 9.888 0.288 1.00 85.81 367 ALA A O 1
ATOM 2892 N N . THR A 1 368 ? 0.211 10.385 2.416 1.00 77.81 368 THR A N 1
ATOM 2893 C CA . THR A 1 368 ? -1.132 9.786 2.402 1.00 77.81 368 THR A CA 1
ATOM 2894 C C . THR A 1 368 ? -2.226 10.864 2.426 1.00 77.81 368 THR A C 1
ATOM 2896 O O . THR A 1 368 ? -2.127 11.889 1.748 1.00 77.81 368 THR A O 1
ATOM 2899 N N . GLN A 1 369 ? -3.311 10.633 3.171 1.00 75.50 369 GLN A N 1
ATOM 2900 C CA . GLN A 1 369 ? -4.539 11.427 3.117 1.00 75.50 369 GLN A CA 1
ATOM 2901 C C . GLN A 1 369 ? -4.326 12.901 3.467 1.00 75.50 369 GLN A C 1
ATOM 2903 O O . GLN A 1 369 ? -4.929 13.756 2.833 1.00 75.50 369 GLN A O 1
ATOM 2908 N N . TRP A 1 370 ? -3.459 13.216 4.433 1.00 79.62 370 TRP A N 1
ATOM 2909 C CA . TRP A 1 370 ? -3.261 14.607 4.859 1.00 79.62 370 TRP A CA 1
ATOM 2910 C C . TRP A 1 370 ? -2.724 15.498 3.731 1.00 79.62 370 TRP A C 1
ATOM 2912 O O . TRP A 1 370 ? -3.107 16.657 3.652 1.00 79.62 370 TRP A O 1
ATOM 2922 N N . TYR A 1 371 ? -1.871 14.960 2.852 1.00 84.38 371 TYR A N 1
ATOM 2923 C CA . TYR A 1 371 ? -1.308 15.719 1.735 1.00 84.38 371 TYR A CA 1
ATOM 2924 C C . TYR A 1 371 ? -2.366 15.958 0.656 1.00 84.38 371 TYR A C 1
ATOM 2926 O O . TYR A 1 371 ? -2.408 17.026 0.060 1.00 84.38 371 TYR A O 1
ATOM 2934 N N . ARG A 1 372 ? -3.262 14.984 0.439 1.00 83.44 372 ARG A N 1
ATOM 2935 C CA . ARG A 1 372 ? -4.388 15.118 -0.500 1.00 83.44 372 ARG A CA 1
ATOM 2936 C C . ARG A 1 372 ? -5.462 16.090 -0.027 1.00 83.44 372 ARG A C 1
ATOM 2938 O O . ARG A 1 372 ? -6.153 16.663 -0.858 1.00 83.44 372 ARG A O 1
ATOM 2945 N N . ASP A 1 373 ? -5.616 16.242 1.285 1.00 83.06 373 ASP A N 1
ATOM 2946 C CA . ASP A 1 373 ? -6.601 17.153 1.872 1.00 83.06 373 ASP A CA 1
ATOM 2947 C C . ASP A 1 373 ? -6.152 18.627 1.806 1.00 83.06 373 ASP A C 1
ATOM 2949 O O . ASP A 1 373 ? -6.948 19.517 2.096 1.00 83.06 373 ASP A O 1
ATOM 2953 N N . PHE A 1 374 ? -4.898 18.906 1.433 1.00 83.25 374 PHE A N 1
ATOM 2954 C CA . PHE A 1 374 ? -4.398 20.271 1.289 1.00 83.25 374 PHE A CA 1
ATOM 2955 C C . PHE A 1 374 ? -4.877 20.921 -0.006 1.00 83.25 374 PHE A C 1
ATOM 2957 O O . PHE A 1 374 ? -4.841 20.327 -1.082 1.00 83.25 374 PHE A O 1
ATOM 2964 N N . SER A 1 375 ? -5.250 22.197 0.092 1.00 85.31 375 SER A N 1
ATO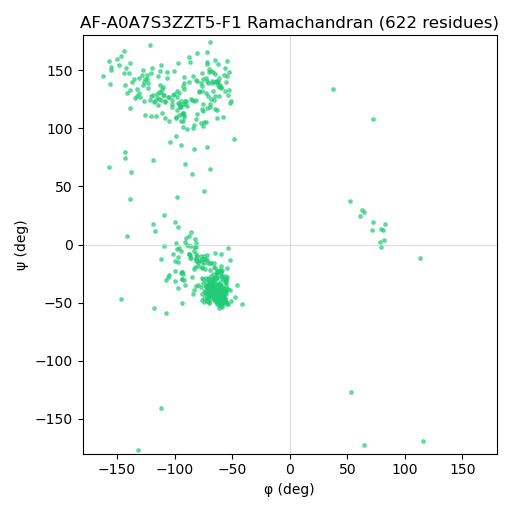M 2965 C CA . SER A 1 375 ? -5.387 23.049 -1.091 1.00 85.31 375 SER A CA 1
ATOM 2966 C C . SER A 1 375 ? -4.030 23.265 -1.775 1.00 85.31 375 SER A C 1
ATOM 2968 O O . SER A 1 375 ? -2.983 23.178 -1.132 1.00 85.31 375 SER A O 1
ATOM 2970 N N . GLU A 1 376 ? -4.024 23.630 -3.061 1.00 86.31 376 GLU A N 1
ATOM 2971 C CA . GLU A 1 376 ? -2.784 23.962 -3.793 1.00 86.31 376 GLU A CA 1
ATOM 2972 C C . GLU A 1 376 ? -1.940 25.013 -3.055 1.00 86.31 376 GLU A C 1
ATOM 2974 O O . GLU A 1 376 ? -0.718 24.899 -2.954 1.00 86.31 376 GLU A O 1
ATOM 2979 N N . HIS A 1 377 ? -2.604 26.008 -2.460 1.00 83.88 377 HIS A N 1
ATOM 2980 C CA . HIS A 1 377 ? -1.943 27.026 -1.652 1.00 83.88 377 HIS A CA 1
ATOM 2981 C C . HIS A 1 377 ? -1.253 26.434 -0.414 1.00 83.88 377 HIS A C 1
ATOM 2983 O O . HIS A 1 377 ? -0.142 26.834 -0.070 1.00 83.88 377 HIS A O 1
ATOM 2989 N N . GLU A 1 378 ? -1.882 25.477 0.267 1.00 85.44 378 GLU A N 1
ATOM 2990 C CA . GLU A 1 378 ? -1.302 24.813 1.438 1.00 85.44 378 GLU A CA 1
ATOM 2991 C C . GLU A 1 378 ? -0.183 23.843 1.071 1.00 85.44 378 GLU A C 1
ATOM 2993 O O . GLU A 1 378 ? 0.784 23.719 1.825 1.00 85.44 378 GLU A O 1
ATOM 2998 N N . VAL A 1 379 ? -0.260 23.200 -0.094 1.00 85.56 379 VAL A N 1
ATOM 2999 C CA . VAL A 1 379 ? 0.854 22.409 -0.625 1.00 85.56 379 VAL A CA 1
ATOM 3000 C C . VAL A 1 379 ? 2.082 23.302 -0.803 1.00 85.56 379 VAL A C 1
ATOM 3002 O O . VAL A 1 379 ? 3.122 23.016 -0.206 1.00 85.56 379 VAL A O 1
ATOM 3005 N N . ALA A 1 380 ? 1.934 24.426 -1.509 1.00 84.50 380 ALA A N 1
ATOM 3006 C CA . ALA A 1 380 ? 3.033 25.350 -1.786 1.00 84.50 380 ALA A CA 1
ATOM 3007 C C . ALA A 1 380 ? 3.596 26.025 -0.520 1.00 84.50 380 ALA A C 1
ATOM 3009 O O . ALA A 1 380 ? 4.801 26.223 -0.385 1.00 84.50 380 ALA A O 1
ATOM 3010 N N . THR A 1 381 ? 2.735 26.390 0.435 1.00 83.00 381 THR A N 1
ATOM 3011 C CA . THR A 1 381 ? 3.156 27.177 1.610 1.00 83.00 381 THR A CA 1
ATOM 3012 C C . THR A 1 381 ? 3.525 26.341 2.833 1.00 83.00 381 THR A C 1
ATOM 3014 O O . THR A 1 381 ? 4.284 26.818 3.679 1.00 83.00 381 THR A O 1
ATOM 3017 N N . LYS A 1 382 ? 3.018 25.107 2.952 1.00 84.62 382 LYS A N 1
ATOM 3018 C CA . LYS A 1 382 ? 3.239 24.241 4.124 1.00 84.62 382 LYS A CA 1
ATOM 3019 C C . LYS A 1 382 ? 3.971 22.954 3.760 1.00 84.62 382 LYS A C 1
ATOM 3021 O O . LYS A 1 382 ? 4.996 22.650 4.368 1.00 84.62 382 LYS A O 1
ATOM 3026 N N . ALA A 1 383 ? 3.460 22.189 2.793 1.00 85.62 383 ALA A N 1
ATOM 3027 C CA . ALA A 1 383 ? 3.966 20.843 2.523 1.00 85.62 383 ALA A CA 1
ATOM 3028 C C . ALA A 1 383 ? 5.321 20.851 1.801 1.00 85.62 383 ALA A C 1
ATOM 3030 O O . ALA A 1 383 ? 6.256 20.198 2.261 1.00 85.62 383 ALA A O 1
ATOM 3031 N N . GLU A 1 384 ? 5.461 21.613 0.715 1.00 88.56 384 GLU A N 1
ATOM 3032 C CA . GLU A 1 384 ? 6.698 21.684 -0.073 1.00 88.56 384 GLU A CA 1
ATOM 3033 C C . GLU A 1 384 ? 7.908 22.168 0.743 1.00 88.56 384 GLU A C 1
ATOM 3035 O O . GLU A 1 384 ? 8.937 21.484 0.722 1.00 88.56 384 GLU A O 1
ATOM 3040 N N . PRO A 1 385 ? 7.827 23.253 1.546 1.00 87.62 385 PRO A N 1
ATOM 3041 C CA . PRO A 1 385 ? 8.952 23.676 2.382 1.00 87.62 385 PRO A CA 1
ATOM 3042 C C . PRO A 1 385 ? 9.356 22.624 3.421 1.00 87.62 385 PRO A C 1
ATOM 3044 O O . PRO A 1 385 ? 10.538 22.473 3.750 1.00 87.62 385 PRO A O 1
ATOM 3047 N N . ALA A 1 386 ? 8.381 21.889 3.958 1.00 86.88 386 ALA A N 1
ATOM 3048 C CA . ALA A 1 386 ? 8.636 20.854 4.946 1.00 86.88 386 ALA A CA 1
ATOM 3049 C C . ALA A 1 386 ? 9.256 19.595 4.311 1.00 86.88 386 ALA A C 1
ATOM 3051 O O . ALA A 1 386 ? 10.214 19.045 4.858 1.00 86.88 386 ALA A O 1
ATOM 3052 N N . LEU A 1 387 ? 8.795 19.200 3.118 1.00 89.62 387 LEU A N 1
ATOM 3053 C CA . LEU A 1 387 ? 9.388 18.130 2.310 1.00 89.62 387 LEU A CA 1
ATOM 3054 C C . LEU A 1 387 ? 10.808 18.471 1.855 1.00 89.62 387 LEU A C 1
ATOM 3056 O O . LEU A 1 387 ? 11.695 17.623 1.940 1.00 89.62 387 LEU A O 1
ATOM 3060 N N . ALA A 1 388 ? 11.053 19.711 1.424 1.00 89.81 388 ALA A N 1
ATOM 3061 C CA . ALA A 1 388 ? 12.382 20.174 1.038 1.00 89.81 388 ALA A CA 1
ATOM 3062 C C . ALA A 1 388 ? 13.365 20.107 2.214 1.00 89.81 388 ALA A C 1
ATOM 3064 O O . ALA A 1 388 ? 14.499 19.654 2.054 1.00 89.81 388 ALA A O 1
ATOM 3065 N N . TRP A 1 389 ? 12.930 20.504 3.414 1.00 90.25 389 TRP A N 1
ATOM 3066 C CA . TRP A 1 389 ? 13.741 20.358 4.622 1.00 90.25 389 TRP A CA 1
ATOM 3067 C C . TRP A 1 389 ? 14.021 18.899 4.960 1.00 90.25 389 TRP A C 1
ATOM 3069 O O . TRP A 1 389 ? 15.182 18.554 5.155 1.00 90.25 389 TRP A O 1
ATOM 3079 N N . LEU A 1 390 ? 12.999 18.042 4.963 1.00 91.69 390 LEU A N 1
ATOM 3080 C CA . LEU A 1 390 ? 13.163 16.616 5.232 1.00 91.69 390 LEU A CA 1
ATOM 3081 C C . LEU A 1 390 ? 14.154 15.979 4.250 1.00 91.69 390 LEU A C 1
ATOM 3083 O O . LEU A 1 390 ? 15.108 15.325 4.674 1.00 91.69 390 LEU A O 1
ATOM 3087 N N . ARG A 1 391 ? 13.976 16.238 2.948 1.00 93.81 391 ARG A N 1
ATOM 3088 C CA . ARG A 1 391 ? 14.897 15.804 1.894 1.00 93.81 391 ARG A CA 1
ATOM 3089 C C . ARG A 1 391 ? 16.312 16.283 2.186 1.00 93.81 391 ARG A C 1
ATOM 3091 O O . ARG A 1 391 ? 17.230 15.476 2.199 1.00 93.81 391 ARG A O 1
ATOM 3098 N N . ASN A 1 392 ? 16.509 17.570 2.458 1.00 92.88 392 ASN A N 1
ATOM 3099 C CA . ASN A 1 392 ? 17.842 18.109 2.722 1.00 92.88 392 ASN A CA 1
ATOM 3100 C C . ASN A 1 392 ? 18.486 17.496 3.974 1.00 92.88 392 ASN A C 1
ATOM 3102 O O . ASN A 1 392 ? 19.684 17.230 3.969 1.00 92.88 392 ASN A O 1
ATOM 3106 N N . THR A 1 393 ? 17.715 17.243 5.031 1.00 92.94 393 THR A N 1
ATOM 3107 C CA . THR A 1 393 ? 18.211 16.608 6.257 1.00 92.94 393 THR A CA 1
ATOM 3108 C C . THR A 1 393 ? 18.678 15.176 6.000 1.00 92.94 393 THR A C 1
ATOM 3110 O O . THR A 1 393 ? 19.783 14.820 6.406 1.00 92.94 393 THR A O 1
ATOM 3113 N N . VAL A 1 394 ? 17.877 14.379 5.288 1.00 94.00 394 VAL A N 1
ATOM 3114 C CA . VAL A 1 394 ? 18.184 12.973 4.973 1.00 94.00 394 VAL A CA 1
ATOM 3115 C C . VAL A 1 394 ? 19.332 12.870 3.969 1.00 94.00 394 VAL A C 1
ATOM 3117 O O . VAL A 1 394 ? 20.320 12.176 4.203 1.00 94.00 394 VAL A O 1
ATOM 3120 N N . MET A 1 395 ? 19.254 13.617 2.867 1.00 92.75 395 MET A N 1
ATOM 3121 C CA . MET A 1 395 ? 20.219 13.530 1.768 1.00 92.75 395 MET A CA 1
ATOM 3122 C C . MET A 1 395 ? 21.609 14.072 2.133 1.00 92.75 395 MET A C 1
ATOM 3124 O O . MET A 1 395 ? 22.569 13.761 1.443 1.00 92.75 395 MET A O 1
ATOM 3128 N N . ARG A 1 396 ? 21.755 14.839 3.225 1.00 93.12 396 ARG A N 1
ATOM 3129 C CA . ARG A 1 396 ? 23.070 15.246 3.765 1.00 93.12 396 ARG A CA 1
ATOM 3130 C C . ARG A 1 396 ? 23.868 14.093 4.378 1.00 93.12 396 ARG A C 1
ATOM 3132 O O . ARG A 1 396 ? 25.071 14.242 4.556 1.00 93.12 396 ARG A O 1
ATOM 3139 N N . VAL A 1 397 ? 23.202 13.009 4.776 1.00 92.62 397 VAL A N 1
ATOM 3140 C CA . VAL A 1 397 ? 23.840 11.832 5.395 1.00 92.62 397 VAL A CA 1
ATOM 3141 C C . VAL A 1 397 ? 24.184 10.772 4.344 1.00 92.62 397 VAL A C 1
ATOM 3143 O O . VAL A 1 397 ? 25.136 10.013 4.507 1.00 92.62 397 VAL A O 1
ATOM 3146 N N . LEU A 1 398 ? 23.407 10.721 3.263 1.00 89.38 398 LEU A N 1
ATOM 3147 C CA . LEU A 1 398 ? 23.540 9.740 2.190 1.00 89.38 398 LEU A CA 1
ATOM 3148 C C . LEU A 1 398 ? 24.555 10.197 1.124 1.00 89.38 398 LEU A C 1
ATOM 3150 O O . LEU A 1 398 ? 24.816 11.395 0.998 1.00 89.38 398 LEU A O 1
ATOM 3154 N N . PRO A 1 399 ? 25.139 9.268 0.344 1.00 83.88 399 PRO A N 1
ATOM 3155 C CA . PRO A 1 399 ? 26.038 9.630 -0.750 1.00 83.88 399 PRO A CA 1
ATOM 3156 C C . PRO A 1 399 ? 25.318 10.458 -1.822 1.00 83.88 399 PRO A C 1
ATOM 3158 O O . PRO A 1 399 ? 24.106 10.354 -2.004 1.00 83.88 399 PRO A O 1
ATOM 3161 N N . ALA A 1 400 ? 26.074 11.257 -2.581 1.00 82.88 400 ALA A N 1
ATOM 3162 C CA . ALA A 1 400 ? 25.520 12.157 -3.601 1.00 82.88 400 ALA A CA 1
ATOM 3163 C C . ALA A 1 400 ? 24.763 11.431 -4.733 1.00 82.88 400 ALA A C 1
ATOM 3165 O O . ALA A 1 400 ? 23.917 12.028 -5.393 1.00 82.88 400 ALA A O 1
ATOM 3166 N N . SER A 1 401 ? 25.064 10.150 -4.948 1.00 77.94 401 SER A N 1
ATOM 3167 C CA . SER A 1 401 ? 24.393 9.247 -5.890 1.00 77.94 401 SER A CA 1
ATOM 3168 C C . SER A 1 401 ? 23.016 8.773 -5.413 1.00 77.94 401 SER A C 1
ATOM 3170 O O . SER A 1 401 ? 22.239 8.257 -6.220 1.00 77.94 401 SER A O 1
ATOM 3172 N N . ALA A 1 402 ? 22.693 8.926 -4.123 1.00 84.25 402 ALA A N 1
ATOM 3173 C CA . ALA A 1 402 ? 21.428 8.471 -3.570 1.00 84.25 402 ALA A CA 1
ATOM 3174 C C . ALA A 1 402 ? 20.247 9.189 -4.238 1.00 84.25 402 ALA A C 1
ATOM 3176 O O . ALA A 1 402 ? 20.228 10.411 -4.408 1.00 84.25 402 ALA A O 1
ATOM 3177 N N . LYS A 1 403 ? 19.220 8.415 -4.589 1.00 87.25 403 LYS A N 1
ATOM 3178 C CA . LYS A 1 403 ? 17.997 8.932 -5.207 1.00 87.25 403 LYS A CA 1
ATOM 3179 C C . LYS A 1 403 ? 16.958 9.263 -4.141 1.00 87.25 403 LYS A C 1
ATOM 3181 O O . LYS A 1 403 ? 16.834 8.551 -3.147 1.00 87.25 403 LYS A O 1
ATOM 3186 N N . TRP A 1 404 ? 16.194 10.325 -4.377 1.00 88.94 404 TRP A N 1
ATOM 3187 C CA . TRP A 1 404 ? 15.032 10.701 -3.576 1.00 88.94 404 TRP A CA 1
ATOM 3188 C C . TRP A 1 404 ? 13.782 10.583 -4.437 1.00 88.94 404 TRP A C 1
ATOM 3190 O O . TRP A 1 404 ? 13.671 11.283 -5.442 1.00 88.94 404 TRP A O 1
ATOM 3200 N N . ASN A 1 405 ? 12.842 9.741 -4.022 1.00 87.44 405 ASN A N 1
ATOM 3201 C CA . ASN A 1 405 ? 11.556 9.574 -4.684 1.00 87.44 405 ASN A CA 1
ATOM 3202 C C . ASN A 1 405 ? 10.449 9.988 -3.718 1.00 87.44 405 ASN A C 1
ATOM 3204 O O . ASN A 1 405 ? 10.372 9.462 -2.609 1.00 87.44 405 ASN A O 1
ATOM 3208 N N . PHE A 1 406 ? 9.613 10.935 -4.135 1.00 87.81 406 PHE A N 1
ATOM 3209 C CA . PHE A 1 406 ? 8.431 11.351 -3.390 1.00 87.81 406 PHE A CA 1
ATOM 3210 C C . PHE A 1 406 ? 7.180 10.926 -4.150 1.00 87.81 406 PHE A C 1
ATOM 3212 O O . PHE A 1 406 ? 7.077 11.181 -5.349 1.00 87.81 406 PHE A O 1
ATOM 3219 N N . GLU A 1 407 ? 6.244 10.300 -3.450 1.00 84.38 407 GLU A N 1
ATOM 3220 C CA . GLU A 1 407 ? 4.990 9.815 -4.013 1.00 84.38 407 GLU A CA 1
ATOM 3221 C C . GLU A 1 407 ? 3.810 10.174 -3.106 1.00 84.38 407 GLU A C 1
ATOM 3223 O O . GLU A 1 407 ? 3.905 10.150 -1.877 1.00 84.38 407 GLU A O 1
ATOM 3228 N N . VAL A 1 408 ? 2.683 10.526 -3.722 1.00 85.06 408 VAL A N 1
ATOM 3229 C CA . VAL A 1 408 ? 1.416 10.759 -3.023 1.00 85.06 408 VAL A CA 1
ATOM 3230 C C . VAL A 1 408 ? 0.530 9.555 -3.298 1.00 85.06 408 VAL A C 1
ATOM 3232 O O . VAL A 1 408 ? 0.032 9.400 -4.407 1.00 85.06 408 VAL A O 1
ATOM 3235 N N . LEU A 1 409 ? 0.352 8.703 -2.292 1.00 81.25 409 LEU A N 1
ATOM 3236 C CA . LEU A 1 409 ? -0.349 7.427 -2.418 1.00 81.25 409 LEU A CA 1
ATOM 3237 C C . LEU A 1 409 ? -1.817 7.595 -2.078 1.00 81.25 409 LEU A C 1
ATOM 3239 O O . LEU A 1 409 ? -2.143 7.837 -0.917 1.00 81.25 409 LEU A O 1
ATOM 3243 N N . SER A 1 410 ? -2.715 7.431 -3.043 1.00 82.19 410 SER A N 1
ATOM 3244 C CA . SER A 1 410 ? -4.151 7.301 -2.789 1.00 82.19 410 SER A CA 1
ATOM 3245 C C . SER A 1 410 ? -4.449 6.169 -1.793 1.00 82.19 410 SER A C 1
ATOM 3247 O O . SER A 1 410 ? -3.669 5.233 -1.624 1.00 82.19 410 SER A O 1
ATOM 3249 N N . GLY A 1 411 ? -5.613 6.224 -1.135 1.00 75.81 411 GLY A N 1
ATOM 3250 C CA . GLY A 1 411 ? -6.022 5.151 -0.218 1.00 75.81 411 GLY A CA 1
ATOM 3251 C C . GLY A 1 411 ? -6.142 3.785 -0.909 1.00 75.81 411 GLY A C 1
ATOM 3252 O O . GLY A 1 411 ? -5.936 2.762 -0.263 1.00 75.81 411 GLY A O 1
ATOM 3253 N N . GLN A 1 412 ? -6.430 3.784 -2.215 1.00 75.94 412 GLN A N 1
ATOM 3254 C CA . GLN A 1 412 ? -6.475 2.600 -3.070 1.00 75.94 412 GLN A CA 1
ATOM 3255 C C . GLN A 1 412 ? -5.075 2.032 -3.351 1.00 75.94 412 GLN A C 1
ATOM 3257 O O . GLN A 1 412 ? -4.873 0.826 -3.240 1.00 75.94 412 GLN A O 1
ATOM 3262 N N . GLU A 1 413 ? -4.094 2.878 -3.670 1.00 77.38 413 GLU A N 1
ATOM 3263 C CA . GLU A 1 413 ? -2.703 2.443 -3.872 1.00 77.38 413 GLU A CA 1
ATOM 3264 C C . GLU A 1 413 ? -2.099 1.888 -2.581 1.00 77.38 413 GLU A C 1
ATOM 3266 O O . GLU A 1 413 ? -1.474 0.831 -2.600 1.00 77.38 413 GLU A O 1
ATOM 3271 N N . GLU A 1 414 ? -2.348 2.545 -1.445 1.00 79.31 414 GLU A N 1
ATOM 3272 C CA . GLU A 1 414 ? -1.925 2.051 -0.132 1.00 79.31 414 GLU A CA 1
ATOM 3273 C C . GLU A 1 414 ? -2.497 0.651 0.143 1.00 79.31 414 GLU A C 1
ATOM 3275 O O . GLU A 1 414 ? -1.749 -0.266 0.484 1.00 79.31 414 GLU A O 1
ATOM 3280 N N . ALA A 1 415 ? -3.795 0.457 -0.107 1.00 79.94 415 ALA A N 1
ATOM 3281 C CA . ALA A 1 415 ? -4.459 -0.835 0.048 1.00 79.94 415 ALA A CA 1
ATOM 3282 C C . ALA A 1 415 ? -3.888 -1.906 -0.903 1.00 79.94 415 ALA A C 1
ATOM 3284 O O . ALA A 1 415 ? -3.735 -3.069 -0.512 1.00 79.94 415 ALA A O 1
ATOM 3285 N N . SER A 1 416 ? -3.541 -1.525 -2.136 1.00 80.75 416 SER A N 1
ATOM 3286 C CA . SER A 1 416 ? -2.923 -2.419 -3.120 1.00 80.75 416 SER A CA 1
ATOM 3287 C C . SER A 1 416 ? -1.545 -2.900 -2.682 1.00 80.75 416 SER A C 1
ATOM 3289 O O . SER A 1 416 ? -1.260 -4.099 -2.680 1.00 80.75 416 SER A O 1
ATOM 3291 N N . LEU A 1 417 ? -0.701 -1.980 -2.225 1.00 80.94 417 LEU A N 1
ATOM 3292 C CA . LEU A 1 417 ? 0.631 -2.303 -1.732 1.00 80.94 417 LEU A CA 1
ATOM 3293 C C . LEU A 1 417 ? 0.559 -3.141 -0.448 1.00 80.94 417 LEU A C 1
ATOM 3295 O O . LEU A 1 417 ? 1.256 -4.148 -0.317 1.00 80.94 417 LEU A O 1
ATOM 3299 N N . GLU A 1 418 ? -0.328 -2.798 0.486 1.00 82.94 418 GLU A N 1
ATOM 3300 C CA . GLU A 1 418 ? -0.559 -3.631 1.669 1.00 82.94 418 GLU A CA 1
ATOM 3301 C C . GLU A 1 418 ? -0.964 -5.053 1.288 1.00 82.94 418 GLU A C 1
ATOM 3303 O O . GLU A 1 418 ? -0.415 -6.007 1.843 1.00 82.94 418 GLU A O 1
ATOM 3308 N N . TRP A 1 419 ? -1.836 -5.212 0.291 1.00 83.06 419 TRP A N 1
ATOM 3309 C CA . TRP A 1 419 ? -2.252 -6.521 -0.206 1.00 83.06 419 TRP A CA 1
ATOM 3310 C C . TRP A 1 419 ? -1.098 -7.350 -0.768 1.00 83.06 419 TRP A C 1
ATOM 3312 O O . TRP A 1 419 ? -0.996 -8.534 -0.453 1.00 83.06 419 TRP A O 1
ATOM 3322 N N . ILE A 1 420 ? -0.177 -6.740 -1.520 1.00 79.75 420 ILE A N 1
ATOM 3323 C CA . ILE A 1 420 ? 1.050 -7.418 -1.978 1.00 79.75 420 ILE A CA 1
ATOM 3324 C C . ILE A 1 420 ? 1.825 -7.974 -0.777 1.00 79.75 420 ILE A C 1
ATOM 3326 O O . ILE A 1 420 ? 2.235 -9.137 -0.778 1.00 79.75 420 ILE A O 1
ATOM 3330 N N . SER A 1 421 ? 1.980 -7.170 0.280 1.00 81.44 421 SER A N 1
ATOM 3331 C CA . SER A 1 421 ? 2.684 -7.610 1.485 1.00 81.44 421 SER A CA 1
ATOM 3332 C C . SER A 1 421 ? 1.934 -8.705 2.257 1.00 81.44 421 SER A C 1
ATOM 3334 O O . SER A 1 421 ? 2.575 -9.601 2.809 1.00 81.44 421 SER A O 1
ATOM 3336 N N . VAL A 1 422 ? 0.596 -8.679 2.267 1.00 82.44 422 VAL A N 1
ATOM 3337 C CA . VAL A 1 422 ? -0.237 -9.751 2.832 1.00 82.44 422 VAL A CA 1
ATOM 3338 C C . VAL A 1 422 ? 0.005 -11.053 2.076 1.00 82.44 422 VAL A C 1
ATOM 3340 O O . VAL A 1 422 ? 0.371 -12.057 2.687 1.00 82.44 422 VAL A O 1
ATOM 3343 N N . LYS A 1 423 ? -0.159 -11.029 0.748 1.00 79.94 423 LYS A N 1
ATOM 3344 C CA . LYS A 1 423 ? -0.052 -12.217 -0.106 1.00 79.94 423 LYS A CA 1
ATOM 3345 C C . LYS A 1 423 ? 1.308 -12.884 0.007 1.00 79.94 423 LYS A C 1
ATOM 3347 O O . LYS A 1 423 ? 1.368 -14.099 0.150 1.00 79.94 423 LYS A O 1
ATOM 3352 N N . HIS A 1 424 ? 2.381 -12.096 0.012 1.00 79.56 424 HIS A N 1
ATOM 3353 C CA . HIS A 1 424 ? 3.736 -12.627 0.143 1.00 79.56 424 HIS A CA 1
ATOM 3354 C C . HIS A 1 424 ? 3.911 -13.472 1.410 1.00 79.56 424 HIS A C 1
ATOM 3356 O O . HIS A 1 424 ? 4.395 -14.598 1.355 1.00 79.56 424 HIS A O 1
ATOM 3362 N N . ALA A 1 425 ? 3.478 -12.958 2.556 1.00 79.81 425 ALA A N 1
ATOM 3363 C CA . ALA A 1 425 ? 3.627 -13.682 3.807 1.00 79.81 425 ALA A CA 1
ATOM 3364 C C . ALA A 1 425 ? 2.626 -14.841 3.955 1.00 79.81 425 ALA A C 1
ATOM 3366 O O . ALA A 1 425 ? 2.967 -15.861 4.550 1.00 79.81 425 ALA A O 1
ATOM 3367 N N . MET A 1 426 ? 1.434 -14.741 3.358 1.00 81.25 426 MET A N 1
ATOM 3368 C CA . MET A 1 426 ? 0.477 -15.855 3.288 1.00 81.25 426 MET A CA 1
ATOM 3369 C C . MET A 1 426 ? 0.947 -17.006 2.420 1.00 81.25 426 MET A C 1
ATOM 3371 O O . MET A 1 426 ? 0.819 -18.152 2.838 1.00 81.25 426 MET A O 1
ATOM 3375 N N . ALA A 1 427 ? 1.582 -16.720 1.289 1.00 74.25 427 ALA A N 1
ATOM 3376 C CA . ALA A 1 427 ? 2.190 -17.748 0.455 1.00 74.25 427 ALA A CA 1
ATOM 3377 C C . ALA A 1 427 ? 3.281 -18.548 1.192 1.00 74.25 427 ALA A C 1
ATOM 3379 O O . ALA A 1 427 ? 3.560 -19.684 0.820 1.00 74.25 427 ALA A O 1
ATOM 3380 N N . ILE A 1 428 ? 3.895 -17.978 2.234 1.00 73.56 428 ILE A N 1
ATOM 3381 C CA . ILE A 1 428 ? 4.961 -18.632 3.001 1.00 73.56 428 ILE A CA 1
ATOM 3382 C C . ILE A 1 428 ? 4.401 -19.361 4.225 1.00 73.56 428 ILE A C 1
ATOM 3384 O O . ILE A 1 428 ? 4.709 -20.531 4.432 1.00 73.56 428 ILE A O 1
ATOM 3388 N N . GLU A 1 429 ? 3.585 -18.685 5.032 1.00 76.62 429 GLU A N 1
ATOM 3389 C CA . GLU A 1 429 ? 3.162 -19.197 6.342 1.00 76.62 429 GLU A CA 1
ATOM 3390 C C . GLU A 1 429 ? 1.809 -19.939 6.296 1.00 76.62 429 GLU A C 1
ATOM 3392 O O . GLU A 1 429 ? 1.544 -20.785 7.145 1.00 76.62 429 GLU A O 1
ATOM 3397 N N . PHE A 1 430 ? 0.945 -19.650 5.310 1.00 76.19 430 PHE A N 1
ATOM 3398 C CA . PHE A 1 430 ? -0.433 -20.168 5.220 1.00 76.19 430 PHE A CA 1
ATOM 3399 C C . PHE A 1 430 ? -0.806 -20.579 3.785 1.00 76.19 430 PHE A C 1
ATOM 3401 O O . PHE A 1 430 ? -1.934 -20.368 3.342 1.00 76.19 430 PHE A O 1
ATOM 3408 N N . ALA A 1 431 ? 0.126 -21.190 3.045 1.00 70.19 431 ALA A N 1
ATOM 3409 C CA . ALA A 1 431 ? -0.065 -21.545 1.632 1.00 70.19 431 ALA A CA 1
ATOM 3410 C C . ALA A 1 431 ? -1.310 -22.418 1.363 1.00 70.19 431 ALA A C 1
ATOM 3412 O O . ALA A 1 431 ? -1.915 -22.324 0.300 1.00 70.19 431 ALA A O 1
ATOM 3413 N N . ALA A 1 432 ? -1.712 -23.249 2.332 1.00 73.31 432 ALA A N 1
ATOM 3414 C CA . ALA A 1 432 ? -2.893 -24.111 2.237 1.00 73.31 432 ALA A CA 1
ATOM 3415 C C . ALA A 1 432 ? -4.226 -23.386 2.529 1.00 73.31 432 ALA A C 1
ATOM 3417 O O . ALA A 1 432 ? -5.295 -23.957 2.322 1.00 73.31 432 ALA A O 1
ATOM 3418 N N . GLU A 1 433 ? -4.180 -22.148 3.032 1.00 76.69 433 GLU A N 1
ATOM 3419 C CA . GLU A 1 433 ? -5.341 -21.397 3.519 1.00 76.69 433 GLU A CA 1
ATOM 3420 C C . GLU A 1 433 ? -5.309 -19.923 3.069 1.00 76.69 433 GLU A C 1
ATOM 3422 O O . GLU A 1 433 ? -5.236 -19.010 3.906 1.00 76.69 433 GLU A O 1
ATOM 3427 N N . PRO A 1 434 ? -5.356 -19.664 1.748 1.00 77.00 434 PRO A N 1
ATOM 3428 C CA . PRO A 1 434 ? -5.193 -18.321 1.219 1.00 77.00 434 PRO A CA 1
ATOM 3429 C C . PRO A 1 434 ? -6.341 -17.401 1.664 1.00 77.00 434 PRO A C 1
ATOM 3431 O O . PRO A 1 434 ? -7.506 -17.819 1.691 1.00 77.00 434 PRO A O 1
ATOM 3434 N N . PRO A 1 435 ? -6.037 -16.139 2.010 1.00 85.56 435 PRO A N 1
ATOM 3435 C CA . PRO A 1 435 ? -7.067 -15.143 2.255 1.00 85.56 435 PRO A CA 1
ATOM 3436 C C . PRO A 1 435 ? -7.770 -14.762 0.953 1.00 85.56 435 PRO A C 1
ATOM 3438 O O . PRO A 1 435 ? -7.154 -14.706 -0.108 1.00 85.56 435 PRO A O 1
ATOM 3441 N N . ILE A 1 436 ? -9.048 -14.413 1.055 1.00 83.56 436 ILE A N 1
ATOM 3442 C CA . ILE A 1 436 ? -9.825 -13.854 -0.060 1.00 83.56 436 ILE A CA 1
ATOM 3443 C C . ILE A 1 436 ? -9.777 -12.325 -0.017 1.00 83.56 436 ILE A C 1
ATOM 3445 O O . ILE A 1 436 ? -9.836 -11.665 -1.052 1.00 83.56 436 ILE A O 1
ATOM 3449 N N . ALA A 1 437 ? -9.654 -11.757 1.185 1.00 87.81 437 ALA A N 1
ATOM 3450 C CA . ALA A 1 437 ? -9.571 -10.321 1.377 1.00 87.81 437 ALA A CA 1
ATOM 3451 C C . ALA A 1 437 ? -8.671 -9.934 2.559 1.00 87.81 437 ALA A C 1
ATOM 3453 O O . ALA A 1 437 ? -8.400 -10.724 3.467 1.00 87.81 437 ALA A O 1
ATOM 3454 N N . ALA A 1 438 ? -8.255 -8.674 2.577 1.00 89.81 438 ALA A N 1
ATOM 3455 C CA . ALA A 1 438 ? -7.658 -8.000 3.719 1.00 89.81 438 ALA A CA 1
ATOM 3456 C C . ALA A 1 438 ? -8.501 -6.788 4.125 1.00 89.81 438 ALA A C 1
ATOM 3458 O O . ALA A 1 438 ? -9.170 -6.168 3.297 1.00 89.81 438 ALA A O 1
ATOM 3459 N N . LEU A 1 439 ? -8.448 -6.445 5.408 1.00 91.69 439 LEU A N 1
ATOM 3460 C CA . LEU A 1 439 ? -9.139 -5.323 6.020 1.00 91.69 439 LEU A CA 1
ATOM 3461 C C . LEU A 1 439 ? -8.201 -4.632 7.025 1.00 91.69 439 LEU A C 1
ATOM 3463 O O . LEU A 1 439 ? -7.792 -5.221 8.028 1.00 91.69 439 LEU A O 1
ATOM 3467 N N . ALA A 1 440 ? -7.880 -3.366 6.778 1.00 90.31 440 ALA A N 1
ATOM 3468 C CA . ALA A 1 440 ? -6.937 -2.587 7.572 1.00 90.31 440 ALA A CA 1
ATOM 3469 C C . ALA A 1 440 ? -7.605 -1.341 8.167 1.00 90.31 440 ALA A C 1
ATOM 3471 O O . ALA A 1 440 ? -8.228 -0.540 7.469 1.00 90.31 440 ALA A O 1
ATOM 3472 N N . GLY A 1 441 ? -7.464 -1.165 9.483 1.00 90.00 441 GLY A N 1
ATOM 3473 C CA . GLY A 1 441 ? -7.971 0.005 10.204 1.00 90.00 441 GLY A CA 1
ATOM 3474 C C . GLY A 1 441 ? -6.906 1.091 10.353 1.00 90.00 441 GLY A C 1
ATOM 3475 O O . GLY A 1 441 ? -6.226 1.140 11.379 1.00 90.00 441 GLY A O 1
ATOM 3476 N N . GLY A 1 442 ? -6.755 1.965 9.362 1.00 85.50 442 GLY A N 1
ATOM 3477 C CA . GLY A 1 442 ? -5.842 3.109 9.412 1.00 85.50 442 GLY A CA 1
ATOM 3478 C C . GLY A 1 442 ? -6.272 4.206 10.400 1.00 85.50 442 GLY A C 1
ATOM 3479 O O . GLY A 1 442 ? -7.345 4.170 11.016 1.00 85.50 442 GLY A O 1
ATOM 3480 N N . LYS A 1 443 ? -5.421 5.229 10.575 1.00 84.00 443 LYS A N 1
ATOM 3481 C CA . LYS A 1 443 ? -5.753 6.412 11.401 1.00 84.00 443 LYS A CA 1
ATOM 3482 C C . LYS A 1 443 ? -6.810 7.301 10.733 1.00 84.00 443 LYS A C 1
ATOM 3484 O O . LYS A 1 443 ? -7.698 7.791 11.424 1.00 84.00 443 LYS A O 1
ATOM 3489 N N . GLY A 1 444 ? -6.719 7.506 9.417 1.00 82.50 444 GLY A N 1
ATOM 3490 C CA . GLY A 1 444 ? -7.635 8.366 8.649 1.00 82.50 444 GLY A CA 1
ATOM 3491 C C . GLY A 1 444 ? -8.734 7.619 7.885 1.00 82.50 444 GLY A C 1
ATOM 3492 O O . GLY A 1 444 ? -9.779 8.193 7.586 1.00 82.50 444 GLY A O 1
ATOM 3493 N N . SER A 1 445 ? -8.521 6.342 7.586 1.00 87.81 445 SER A N 1
ATOM 3494 C CA . SER A 1 445 ? -9.390 5.537 6.728 1.00 87.81 445 SER A CA 1
ATOM 3495 C C . SER A 1 445 ? -9.470 4.094 7.211 1.00 87.81 445 SER A C 1
ATOM 3497 O O . SER A 1 445 ? -8.677 3.653 8.045 1.00 87.81 445 SER A O 1
ATOM 3499 N N . VAL A 1 446 ? -10.443 3.366 6.674 1.00 91.19 446 VAL A N 1
ATOM 3500 C CA . VAL A 1 446 ? -10.446 1.903 6.652 1.00 91.19 446 VAL A CA 1
ATOM 3501 C C . VAL A 1 446 ? -10.240 1.470 5.209 1.00 91.19 446 VAL A C 1
ATOM 3503 O O . VAL A 1 446 ? -10.850 2.038 4.303 1.00 91.19 446 VAL A O 1
ATOM 3506 N N . GLN A 1 447 ? -9.379 0.484 5.001 1.00 89.81 447 GLN A N 1
ATOM 3507 C CA . GLN A 1 447 ? -9.017 -0.030 3.686 1.00 89.81 447 GLN A CA 1
ATOM 3508 C C . GLN A 1 447 ? -9.347 -1.505 3.583 1.00 89.81 447 GLN A C 1
ATOM 3510 O O . GLN A 1 447 ? -9.246 -2.243 4.563 1.00 89.81 447 GLN A O 1
ATOM 3515 N N . THR A 1 448 ? -9.715 -1.939 2.387 1.00 89.31 448 THR A N 1
ATOM 3516 C CA . THR A 1 448 ? -9.892 -3.350 2.081 1.00 89.31 448 THR A CA 1
ATOM 3517 C C . THR A 1 448 ? -9.347 -3.680 0.703 1.00 89.31 448 THR A C 1
ATOM 3519 O O . THR A 1 448 ? -9.365 -2.846 -0.201 1.00 89.31 448 THR A O 1
ATOM 3522 N N . SER A 1 449 ? -8.836 -4.897 0.574 1.00 86.06 449 SER A N 1
ATOM 3523 C CA . SER A 1 449 ? -8.228 -5.404 -0.647 1.00 86.06 449 SER A CA 1
ATOM 3524 C C . SER A 1 449 ? -8.682 -6.826 -0.897 1.00 86.06 449 SER A C 1
ATOM 3526 O O . SER A 1 449 ? -8.727 -7.612 0.044 1.00 86.06 449 SER A O 1
ATOM 3528 N N . MET A 1 450 ? -8.963 -7.166 -2.149 1.00 77.88 450 MET A N 1
ATOM 3529 C CA . MET A 1 450 ? -9.232 -8.536 -2.584 1.00 77.88 450 MET A CA 1
ATOM 3530 C C . MET A 1 450 ? -8.759 -8.749 -4.022 1.00 77.88 450 MET A C 1
ATOM 3532 O O . MET A 1 450 ? -8.711 -7.802 -4.813 1.00 77.88 450 MET A O 1
ATOM 3536 N N . ASP A 1 451 ? -8.448 -9.996 -4.366 1.00 65.25 451 ASP A N 1
ATOM 3537 C CA . ASP A 1 451 ? -8.234 -10.379 -5.759 1.00 65.25 451 ASP A CA 1
ATOM 3538 C C . ASP A 1 451 ? -9.595 -10.487 -6.486 1.00 65.25 451 ASP A C 1
ATOM 3540 O O . ASP A 1 451 ? -10.608 -10.900 -5.910 1.00 65.25 451 ASP A O 1
ATOM 3544 N N . GLY A 1 452 ? -9.639 -10.075 -7.753 1.00 54.94 452 GLY A N 1
ATOM 3545 C CA . GLY A 1 452 ? -10.837 -10.178 -8.587 1.00 54.94 452 GLY A CA 1
ATOM 3546 C C . GLY A 1 452 ? -11.185 -11.627 -8.929 1.00 54.94 452 GLY A C 1
ATOM 3547 O O . GLY A 1 452 ? -10.306 -12.484 -9.044 1.00 54.94 452 GLY A O 1
ATOM 3548 N N . ALA A 1 453 ? -12.473 -11.926 -9.103 1.00 41.59 453 ALA A N 1
ATOM 3549 C CA . ALA A 1 453 ? -12.905 -13.254 -9.537 1.00 41.59 453 ALA A CA 1
ATOM 3550 C C . ALA A 1 453 ? -12.400 -13.540 -10.966 1.00 41.59 453 ALA A C 1
ATOM 3552 O O . ALA A 1 453 ? -12.604 -12.733 -11.871 1.00 41.59 453 ALA A O 1
ATOM 3553 N N . GLY A 1 454 ? -11.736 -14.683 -11.172 1.00 38.78 454 GLY A N 1
ATOM 3554 C CA . GLY A 1 454 ? -11.245 -15.101 -12.494 1.00 38.78 454 GLY A CA 1
ATOM 3555 C C . GLY A 1 454 ? -10.045 -14.310 -13.031 1.00 38.78 454 GLY A C 1
ATOM 3556 O O . GLY A 1 454 ? -9.820 -14.317 -14.233 1.00 38.78 454 GLY A O 1
ATOM 3557 N N . GLY A 1 455 ? -9.289 -13.608 -12.176 1.00 34.75 455 GLY A N 1
ATOM 3558 C CA . GLY A 1 455 ? -8.126 -12.819 -12.609 1.00 34.75 455 GLY A CA 1
ATOM 3559 C C . GLY A 1 455 ? -8.465 -11.430 -13.165 1.00 34.75 455 GLY A C 1
ATOM 3560 O O . GLY A 1 455 ? -7.563 -10.704 -13.578 1.00 34.75 455 GLY A O 1
ATOM 3561 N N . HIS A 1 456 ? -9.737 -11.017 -13.133 1.00 32.75 456 HIS A N 1
ATOM 3562 C CA . HIS A 1 456 ? -10.163 -9.693 -13.585 1.00 32.75 456 HIS A CA 1
ATOM 3563 C C . HIS A 1 456 ? -10.337 -8.715 -12.415 1.00 32.75 456 HIS A C 1
ATOM 3565 O O . HIS A 1 456 ? -11.289 -8.829 -11.650 1.00 32.75 456 HIS A O 1
ATOM 3571 N N . GLY A 1 457 ? -9.427 -7.735 -12.326 1.00 49.16 457 GLY A N 1
ATOM 3572 C CA . GLY A 1 457 ? -9.518 -6.528 -11.494 1.00 49.16 457 GLY A CA 1
ATOM 3573 C C . GLY A 1 457 ? -9.349 -6.744 -9.985 1.00 49.16 457 GLY A C 1
ATOM 3574 O O . GLY A 1 457 ? -10.251 -7.221 -9.309 1.00 49.16 457 GLY A O 1
ATOM 3575 N N . ALA A 1 458 ? -8.216 -6.330 -9.410 1.00 56.69 458 ALA A N 1
ATOM 3576 C CA . ALA A 1 458 ? -8.073 -6.280 -7.953 1.00 56.69 458 ALA A CA 1
ATOM 3577 C C . ALA A 1 458 ? -8.921 -5.133 -7.368 1.00 56.69 458 ALA A C 1
ATOM 3579 O O . ALA A 1 458 ? -8.800 -3.980 -7.793 1.00 56.69 458 ALA A O 1
ATOM 3580 N N . HIS A 1 459 ? -9.764 -5.426 -6.375 1.00 71.56 459 HIS A N 1
ATOM 3581 C CA . HIS A 1 459 ? -10.566 -4.403 -5.704 1.00 71.56 459 HIS A CA 1
ATOM 3582 C C . HIS A 1 459 ? -9.820 -3.898 -4.475 1.00 71.56 459 HIS A C 1
ATOM 3584 O O . HIS A 1 459 ? -9.800 -4.537 -3.425 1.00 71.56 459 HIS A O 1
ATOM 3590 N N . HIS A 1 460 ? -9.207 -2.729 -4.623 1.00 81.81 460 HIS A N 1
ATOM 3591 C CA . HIS A 1 460 ? -8.525 -2.005 -3.559 1.00 81.81 460 HIS A CA 1
ATOM 3592 C C . HIS A 1 460 ? -9.358 -0.777 -3.202 1.00 81.81 460 HIS A C 1
ATOM 3594 O O . HIS A 1 460 ? -9.494 0.152 -3.994 1.00 81.81 460 HIS A O 1
ATOM 3600 N N . LEU A 1 461 ? -9.977 -0.798 -2.028 1.00 84.75 461 LEU A N 1
ATOM 3601 C CA . LEU A 1 461 ? -11.029 0.136 -1.647 1.00 84.75 461 LEU A CA 1
ATOM 3602 C C . LEU A 1 461 ? -10.643 0.839 -0.347 1.00 84.75 461 LEU A C 1
ATOM 3604 O O . LEU A 1 461 ? -10.018 0.258 0.539 1.00 84.75 461 LEU A O 1
ATOM 3608 N N . SER A 1 462 ? -11.042 2.101 -0.215 1.00 88.19 462 SER A N 1
ATOM 3609 C CA . SER A 1 462 ? -10.751 2.917 0.963 1.00 88.19 462 SER A CA 1
ATOM 3610 C C . SER A 1 462 ? -11.953 3.783 1.314 1.00 88.19 462 SER A C 1
ATOM 3612 O O . SER A 1 462 ? -12.472 4.506 0.467 1.00 88.19 462 SER A O 1
ATOM 3614 N N . ALA A 1 463 ? -12.355 3.757 2.582 1.00 89.75 463 ALA A N 1
ATOM 3615 C CA . ALA A 1 463 ? -13.405 4.599 3.141 1.00 89.75 463 ALA A CA 1
ATOM 3616 C C . ALA A 1 463 ? -12.809 5.582 4.160 1.00 89.75 463 ALA A C 1
ATOM 3618 O O . ALA A 1 463 ? -12.059 5.183 5.056 1.00 89.75 463 ALA A O 1
ATOM 3619 N N . ARG A 1 464 ? -13.145 6.875 4.053 1.00 88.50 464 ARG A N 1
ATOM 3620 C CA . ARG A 1 464 ? -12.726 7.901 5.025 1.00 88.50 464 ARG A CA 1
ATOM 3621 C C . ARG A 1 464 ? -13.548 7.751 6.304 1.00 88.50 464 ARG A C 1
ATOM 3623 O O . ARG A 1 464 ? -14.722 8.108 6.347 1.00 88.50 464 ARG A O 1
ATOM 3630 N N . VAL A 1 465 ? -12.909 7.215 7.338 1.00 89.56 465 VAL A N 1
ATOM 3631 C CA . VAL A 1 465 ? -13.502 6.959 8.655 1.00 89.56 465 VAL A CA 1
ATOM 3632 C C . VAL A 1 465 ? -12.429 7.256 9.703 1.00 89.56 465 VAL A C 1
ATOM 3634 O O . VAL A 1 465 ? -11.775 6.352 10.241 1.00 89.56 465 VAL A O 1
ATOM 3637 N N . ALA A 1 466 ? -12.163 8.545 9.918 1.00 90.44 466 ALA A N 1
ATOM 3638 C CA . ALA A 1 466 ? -11.019 8.990 10.701 1.00 90.44 466 ALA A CA 1
ATOM 3639 C C . ALA A 1 466 ? -11.188 8.625 12.181 1.00 90.44 466 ALA A C 1
ATOM 3641 O O . ALA A 1 466 ? -12.160 9.002 12.829 1.00 90.44 466 ALA A O 1
ATOM 3642 N N . LEU A 1 467 ? -10.204 7.922 12.748 1.00 92.38 467 LEU A N 1
ATOM 3643 C CA . LEU A 1 467 ? -10.261 7.454 14.135 1.00 92.38 467 LEU A CA 1
ATOM 3644 C C . LEU A 1 467 ? -10.397 8.613 15.124 1.00 92.38 467 LEU A C 1
ATOM 3646 O O . LEU A 1 467 ? -11.076 8.482 16.132 1.00 92.38 467 LEU A O 1
ATOM 3650 N N . LYS A 1 468 ? -9.755 9.747 14.828 1.00 91.06 468 LYS A N 1
ATOM 3651 C CA . LYS A 1 468 ? -9.793 10.941 15.677 1.00 91.06 468 LYS A CA 1
ATOM 3652 C C . LYS A 1 468 ? -11.209 11.512 15.812 1.00 91.06 468 LYS A C 1
ATOM 3654 O O . LYS A 1 468 ? -11.568 11.944 16.899 1.00 91.06 468 LYS A O 1
ATOM 3659 N N . GLU A 1 469 ? -11.992 11.492 14.735 1.00 92.88 469 GLU A N 1
ATOM 3660 C CA . GLU A 1 469 ? -13.394 11.933 14.752 1.00 92.88 469 GLU A CA 1
ATOM 3661 C C . GLU A 1 469 ? -14.230 10.986 15.623 1.00 92.88 469 GLU A C 1
ATOM 3663 O O . GLU A 1 469 ? -14.967 11.435 16.494 1.00 92.88 469 GLU A O 1
ATOM 3668 N N . GLY A 1 470 ? -14.024 9.674 15.471 1.00 94.62 470 GLY A N 1
ATOM 3669 C CA . GLY A 1 470 ? -14.673 8.673 16.316 1.00 94.62 470 GLY A CA 1
ATOM 3670 C C . GLY A 1 470 ? -14.306 8.774 17.795 1.00 94.62 470 GLY A C 1
ATOM 3671 O O . GLY A 1 470 ? -15.179 8.632 18.641 1.00 94.62 470 GLY A O 1
ATOM 3672 N N . ILE A 1 471 ? -13.036 9.046 18.119 1.00 96.19 471 ILE A N 1
ATOM 3673 C CA . ILE A 1 471 ? -12.592 9.275 19.504 1.00 96.19 471 ILE A CA 1
ATOM 3674 C C . ILE A 1 471 ? -13.360 10.446 20.113 1.00 96.19 471 ILE A C 1
ATOM 3676 O O . ILE A 1 471 ? -13.923 10.283 21.188 1.00 96.19 471 ILE A O 1
ATOM 3680 N N . ALA A 1 472 ? -13.418 11.583 19.412 1.00 95.00 472 ALA A N 1
ATOM 3681 C CA . ALA A 1 472 ? -14.088 12.779 19.912 1.00 95.00 472 ALA A CA 1
ATOM 3682 C C . ALA A 1 472 ? -15.577 12.528 20.201 1.00 95.00 472 ALA A C 1
ATOM 3684 O O . ALA A 1 472 ? -16.065 12.937 21.246 1.00 95.00 472 ALA A O 1
ATOM 3685 N N . LEU A 1 473 ? -16.272 11.804 19.315 1.00 95.12 473 LEU A N 1
ATOM 3686 C CA . LEU A 1 473 ? -17.680 11.443 19.513 1.00 95.12 473 LEU A CA 1
ATOM 3687 C C . LEU A 1 473 ? -17.872 10.458 20.673 1.00 95.12 473 LEU A C 1
ATOM 3689 O O . LEU A 1 473 ? -18.806 10.597 21.453 1.00 95.12 473 LEU A O 1
ATOM 3693 N N . VAL A 1 474 ? -16.995 9.461 20.818 1.00 94.69 474 VAL A N 1
ATOM 3694 C CA . VAL A 1 474 ? -17.081 8.501 21.932 1.00 94.69 474 VAL A CA 1
ATOM 3695 C C . VAL A 1 474 ? -16.784 9.169 23.278 1.00 94.69 474 VAL A C 1
ATOM 3697 O O . VAL A 1 474 ? -17.410 8.822 24.273 1.00 94.69 474 VAL A O 1
ATOM 3700 N N . GLU A 1 475 ? -15.865 10.137 23.324 1.00 95.12 475 GLU A N 1
ATOM 3701 C CA . GLU A 1 475 ? -15.572 10.922 24.533 1.00 95.12 475 GLU A CA 1
ATOM 3702 C C . GLU A 1 475 ? -16.764 11.769 24.996 1.00 95.12 475 GLU A C 1
ATOM 3704 O O . GLU A 1 475 ? -16.896 12.033 26.191 1.00 95.12 475 GLU A O 1
ATOM 3709 N N . THR A 1 476 ? -17.643 12.167 24.074 1.00 93.81 476 THR A N 1
ATOM 3710 C CA . THR A 1 476 ? -18.875 12.914 24.364 1.00 93.81 476 THR A CA 1
ATOM 3711 C C . THR A 1 476 ? -20.120 12.027 24.454 1.00 93.81 476 THR A C 1
ATOM 3713 O O . THR A 1 476 ? -21.228 12.550 24.418 1.00 93.81 476 THR A O 1
ATOM 3716 N N . ASP A 1 477 ? -19.952 10.704 24.569 1.00 90.50 477 ASP A N 1
ATOM 3717 C CA . ASP A 1 477 ? -21.037 9.710 24.635 1.00 90.50 477 ASP A CA 1
ATOM 3718 C C . ASP A 1 477 ? -21.960 9.675 23.390 1.00 90.50 477 ASP A C 1
ATOM 3720 O O . ASP A 1 477 ? -23.099 9.219 23.418 1.00 90.50 477 ASP A O 1
ATOM 3724 N N . GLU A 1 478 ? -21.450 10.109 22.234 1.00 94.50 478 GLU A N 1
ATOM 3725 C CA . GLU A 1 478 ? -22.158 10.123 20.946 1.00 94.50 478 GLU A CA 1
ATOM 3726 C C . GLU A 1 478 ? -21.805 8.901 20.075 1.00 94.50 478 GLU A C 1
ATOM 3728 O O . GLU A 1 478 ? -21.627 8.989 18.853 1.00 94.50 478 GLU A O 1
ATOM 3733 N N . ILE A 1 479 ? -21.702 7.716 20.689 1.00 94.62 479 ILE A N 1
ATOM 3734 C CA . ILE A 1 479 ? -21.261 6.494 19.994 1.00 94.62 479 ILE A CA 1
ATOM 3735 C C . ILE A 1 479 ? -22.197 6.082 18.847 1.00 94.62 479 ILE A C 1
ATOM 3737 O O . ILE A 1 479 ? -21.733 5.607 17.809 1.00 94.62 479 ILE A O 1
ATOM 3741 N N . GLU A 1 480 ? -23.503 6.321 18.978 1.00 95.38 480 GLU A N 1
ATOM 3742 C CA . GLU A 1 480 ? -24.483 6.057 17.915 1.00 95.38 480 GLU A CA 1
ATOM 3743 C C . GLU A 1 480 ? -24.341 7.026 16.733 1.00 95.38 480 GLU A C 1
ATOM 3745 O O . GLU A 1 480 ? -24.481 6.630 15.568 1.00 95.38 480 GLU A O 1
ATOM 3750 N N . GLY A 1 481 ? -23.962 8.279 17.010 1.00 94.50 481 GLY A N 1
ATOM 3751 C CA . GLY A 1 481 ? -23.559 9.232 15.977 1.00 94.50 481 GLY A CA 1
ATOM 3752 C C . GLY A 1 481 ? -22.359 8.701 15.194 1.00 94.50 481 GLY A C 1
ATOM 3753 O O . GLY A 1 481 ? -22.360 8.695 13.959 1.00 94.50 481 GLY A O 1
ATOM 3754 N N . TRP A 1 482 ? -21.381 8.129 15.902 1.00 96.81 482 TRP A N 1
ATOM 3755 C CA . TRP A 1 482 ? -20.222 7.505 15.272 1.00 96.81 482 TRP A CA 1
ATOM 3756 C C . TRP A 1 482 ? -20.562 6.248 14.456 1.00 96.81 482 TRP A C 1
ATOM 3758 O O . TRP A 1 482 ? -20.058 6.087 13.340 1.00 96.81 482 TRP A O 1
ATOM 3768 N N . ARG A 1 483 ? -21.458 5.376 14.945 1.00 96.12 483 ARG A N 1
ATOM 3769 C CA . ARG A 1 483 ? -21.952 4.213 14.176 1.00 96.12 483 ARG A CA 1
ATOM 3770 C C . ARG A 1 483 ? -22.607 4.643 12.865 1.00 96.12 483 ARG A C 1
ATOM 3772 O O . ARG A 1 483 ? -22.363 4.025 11.822 1.00 96.12 483 ARG A O 1
ATOM 3779 N N . THR A 1 484 ? -23.413 5.701 12.916 1.00 95.44 484 THR A N 1
ATOM 3780 C CA . THR A 1 484 ? -24.106 6.260 11.749 1.00 95.44 484 THR A CA 1
ATOM 3781 C C . THR A 1 484 ? -23.105 6.809 10.734 1.00 95.44 484 THR A C 1
ATOM 3783 O O . THR A 1 484 ? -23.161 6.440 9.559 1.00 95.44 484 THR A O 1
ATOM 3786 N N . ALA A 1 485 ? -22.132 7.603 11.192 1.00 94.56 485 ALA A N 1
ATOM 3787 C CA . ALA A 1 485 ? -21.076 8.155 10.345 1.00 94.56 485 ALA A CA 1
ATOM 3788 C C . ALA A 1 485 ? -20.239 7.054 9.671 1.00 94.56 485 ALA A C 1
ATOM 3790 O O . ALA A 1 485 ? -20.027 7.093 8.460 1.00 94.56 485 ALA A O 1
ATOM 3791 N N . CYS A 1 486 ? -19.834 6.024 10.424 1.00 95.75 486 CYS A N 1
ATOM 3792 C CA . CYS A 1 486 ? -19.118 4.875 9.867 1.00 95.75 486 CYS A CA 1
ATOM 3793 C C . CYS A 1 486 ? -19.921 4.200 8.752 1.00 95.75 486 CYS A C 1
ATOM 3795 O O . CYS A 1 486 ? -19.387 3.963 7.674 1.00 95.75 486 CYS A O 1
ATOM 3797 N N . THR A 1 487 ? -21.202 3.915 9.001 1.00 94.31 487 THR A N 1
ATOM 3798 C CA . THR A 1 487 ? -22.079 3.221 8.045 1.00 94.31 487 THR A CA 1
ATOM 3799 C C . THR A 1 487 ? -22.231 4.018 6.749 1.00 94.31 487 THR A C 1
ATOM 3801 O O . THR A 1 487 ? -22.076 3.463 5.659 1.00 94.31 487 THR A O 1
ATOM 3804 N N . ALA A 1 488 ? -22.463 5.329 6.856 1.00 93.50 488 ALA A N 1
ATOM 3805 C CA . ALA A 1 488 ? -22.568 6.213 5.699 1.00 93.50 488 ALA A CA 1
ATOM 3806 C C . ALA A 1 488 ? -21.274 6.225 4.865 1.00 93.50 488 ALA A C 1
ATOM 3808 O O . ALA A 1 488 ? -21.331 6.128 3.640 1.00 93.50 488 ALA A O 1
ATOM 3809 N N . SER A 1 489 ? -20.112 6.266 5.523 1.00 93.50 489 SER A N 1
ATOM 3810 C CA . SER A 1 489 ? -18.812 6.326 4.848 1.00 93.50 489 SER A CA 1
ATOM 3811 C C . SER A 1 489 ? -18.379 5.019 4.178 1.00 93.50 489 SER A C 1
ATOM 3813 O O . SER A 1 489 ? -17.635 5.076 3.202 1.00 93.50 489 SER A O 1
ATOM 3815 N N . ILE A 1 490 ? -18.794 3.849 4.679 1.00 93.56 490 ILE A N 1
ATOM 3816 C CA . ILE A 1 490 ? -18.350 2.547 4.137 1.00 93.56 490 ILE A CA 1
ATOM 3817 C C . ILE A 1 490 ? -19.278 1.978 3.063 1.00 93.56 490 ILE A C 1
ATOM 3819 O O . ILE A 1 490 ? -18.820 1.202 2.227 1.00 93.56 490 ILE A O 1
ATOM 3823 N N . THR A 1 491 ? -20.562 2.356 3.066 1.00 90.88 491 THR A N 1
ATOM 3824 C CA . THR A 1 491 ? -21.586 1.687 2.246 1.00 90.88 491 THR A CA 1
ATOM 3825 C C . THR A 1 491 ? -21.265 1.748 0.753 1.00 90.88 491 THR A C 1
ATOM 3827 O O . THR A 1 491 ? -21.262 0.719 0.082 1.00 90.88 491 THR A O 1
ATOM 3830 N N . ALA A 1 492 ? -20.963 2.939 0.226 1.00 88.56 492 ALA A N 1
ATOM 3831 C CA . ALA A 1 492 ? -20.638 3.087 -1.191 1.00 88.56 492 ALA A CA 1
ATOM 3832 C C . ALA A 1 492 ? -19.249 2.511 -1.542 1.00 88.56 492 ALA A C 1
ATOM 3834 O O . ALA A 1 492 ? -19.178 1.716 -2.479 1.00 88.56 492 ALA A O 1
ATOM 3835 N N . PRO A 1 493 ? -18.158 2.814 -0.803 1.00 87.44 493 PRO A N 1
ATOM 3836 C CA . PRO A 1 493 ? -16.837 2.293 -1.152 1.00 87.44 493 PRO A CA 1
ATOM 3837 C C . PRO A 1 493 ? -16.718 0.772 -1.075 1.00 87.44 493 PRO A C 1
ATOM 3839 O O . PRO A 1 493 ? -16.005 0.199 -1.887 1.00 87.44 493 PRO A O 1
ATOM 3842 N N . PHE A 1 494 ? -17.370 0.111 -0.113 1.00 90.12 494 PHE A N 1
ATOM 3843 C CA . PHE A 1 494 ? -17.208 -1.334 0.117 1.00 90.12 494 PHE A CA 1
ATOM 3844 C C . PHE A 1 494 ? -18.319 -2.187 -0.510 1.00 90.12 494 PHE A C 1
ATOM 3846 O O . PHE A 1 494 ? -18.289 -3.411 -0.383 1.00 90.12 494 PHE A O 1
ATOM 3853 N N . GLY A 1 495 ? -19.281 -1.569 -1.203 1.00 86.69 495 GLY A N 1
ATOM 3854 C CA . GLY A 1 495 ? -20.338 -2.269 -1.939 1.00 86.69 495 GLY A CA 1
ATOM 3855 C C . GLY A 1 495 ? -19.812 -3.361 -2.885 1.00 86.69 495 GLY A C 1
ATOM 3856 O O . GLY A 1 495 ? -20.269 -4.498 -2.768 1.00 86.69 495 GLY A O 1
ATOM 3857 N N . PRO A 1 496 ? -18.799 -3.086 -3.735 1.00 83.44 496 PRO A N 1
ATOM 3858 C CA . PRO A 1 496 ? -18.244 -4.090 -4.649 1.00 83.44 496 PRO A CA 1
ATOM 3859 C C . PRO A 1 496 ? -17.697 -5.338 -3.939 1.00 83.44 496 PRO A C 1
ATOM 3861 O O . PRO A 1 496 ? -17.962 -6.462 -4.360 1.00 83.44 496 PRO A O 1
ATOM 3864 N N . LEU A 1 497 ? -16.991 -5.154 -2.818 1.00 83.50 497 LEU A N 1
ATOM 3865 C CA . LEU A 1 497 ? -16.474 -6.262 -2.010 1.00 83.50 497 LEU A CA 1
ATOM 3866 C C . LEU A 1 497 ? -17.615 -7.100 -1.422 1.00 83.50 497 LEU A C 1
ATOM 3868 O O . LEU A 1 497 ? -17.563 -8.328 -1.470 1.00 83.50 497 LEU A O 1
ATOM 3872 N N . ARG A 1 498 ? -18.656 -6.448 -0.892 1.00 86.25 498 ARG A N 1
ATOM 3873 C CA . ARG A 1 498 ? -19.843 -7.141 -0.375 1.00 86.25 498 ARG A CA 1
ATOM 3874 C C . ARG A 1 498 ? -20.492 -7.996 -1.464 1.00 86.25 498 ARG A C 1
ATOM 3876 O O . ARG A 1 498 ? -20.761 -9.170 -1.228 1.00 86.25 498 ARG A O 1
ATOM 3883 N N . GLU A 1 499 ? -20.713 -7.434 -2.650 1.00 84.06 499 GLU A N 1
ATOM 3884 C CA . GLU A 1 499 ? -21.298 -8.163 -3.781 1.00 84.06 499 GLU A CA 1
ATOM 3885 C C . GLU A 1 499 ? -20.447 -9.369 -4.192 1.00 84.06 499 GLU A C 1
ATOM 3887 O O . GLU A 1 499 ? -20.984 -10.436 -4.494 1.00 84.06 499 GLU A O 1
ATOM 3892 N N . GLN A 1 500 ? -19.120 -9.229 -4.190 1.00 80.00 500 GLN A N 1
ATOM 3893 C CA . GLN A 1 500 ? -18.224 -10.325 -4.548 1.00 80.00 500 GLN A CA 1
ATOM 3894 C C . GLN A 1 500 ? -18.199 -11.426 -3.482 1.00 80.00 500 GLN A C 1
ATOM 3896 O O . GLN A 1 500 ? -18.255 -12.605 -3.829 1.00 80.00 500 GLN A O 1
ATOM 3901 N N . LEU A 1 501 ? -18.175 -11.077 -2.193 1.00 80.69 501 LEU A N 1
ATOM 3902 C CA . LEU A 1 501 ? -18.242 -12.073 -1.120 1.00 80.69 501 LEU A CA 1
ATOM 3903 C C . LEU A 1 501 ? -19.593 -12.792 -1.071 1.00 80.69 501 LEU A C 1
ATOM 3905 O O . LEU A 1 501 ? -19.630 -13.979 -0.765 1.00 80.69 501 LEU A O 1
ATOM 3909 N N . GLN A 1 502 ? -20.691 -12.118 -1.424 1.00 80.62 502 GLN A N 1
ATOM 3910 C CA . GLN A 1 502 ? -22.011 -12.748 -1.542 1.00 80.62 502 GLN A CA 1
ATOM 3911 C C . GLN A 1 502 ? -22.079 -13.786 -2.670 1.00 80.62 502 GLN A C 1
ATOM 3913 O O . GLN A 1 502 ? -22.854 -14.734 -2.579 1.00 80.62 502 GLN A O 1
ATOM 3918 N N . LYS A 1 503 ? -21.267 -13.630 -3.722 1.00 77.81 503 LYS A N 1
ATOM 3919 C CA . LYS A 1 503 ? -21.134 -14.618 -4.805 1.00 77.81 503 LYS A CA 1
ATOM 3920 C C . LYS A 1 503 ? -20.228 -15.794 -4.428 1.00 77.81 503 LYS A C 1
ATOM 3922 O O . LYS A 1 503 ? -20.209 -16.792 -5.145 1.00 77.81 503 LYS A O 1
ATOM 3927 N N . HIS A 1 504 ? -19.456 -15.686 -3.346 1.00 75.81 504 HIS A N 1
ATOM 3928 C CA . HIS A 1 504 ? -18.548 -16.743 -2.922 1.00 75.81 504 HIS A CA 1
ATOM 3929 C C . HIS A 1 504 ? -19.330 -17.890 -2.268 1.00 75.81 504 HIS A C 1
ATOM 3931 O O . HIS A 1 504 ? -20.018 -17.691 -1.267 1.00 75.81 504 HIS A O 1
ATOM 3937 N N . SER A 1 505 ? -19.214 -19.100 -2.823 1.00 64.81 505 SER A N 1
ATOM 3938 C CA . SER A 1 505 ? -19.862 -20.283 -2.249 1.00 64.81 505 SER A CA 1
ATOM 3939 C C . SER A 1 505 ? -19.166 -20.709 -0.955 1.00 64.81 505 SER A C 1
ATOM 3941 O O . SER A 1 505 ? -17.996 -21.096 -0.964 1.00 64.81 505 SER A O 1
ATOM 3943 N N . ARG A 1 506 ? -19.907 -20.671 0.157 1.00 70.00 506 ARG A N 1
ATOM 3944 C CA . ARG A 1 506 ? -19.431 -21.083 1.490 1.00 70.00 506 ARG A CA 1
ATOM 3945 C C . ARG A 1 506 ? -19.361 -22.604 1.660 1.00 70.00 506 ARG A C 1
ATOM 3947 O O . ARG A 1 506 ? -18.726 -23.078 2.596 1.00 70.00 506 ARG A O 1
ATOM 3954 N N . ASP A 1 507 ? -19.954 -23.357 0.733 1.00 58.88 507 ASP A N 1
ATOM 3955 C CA . ASP A 1 507 ? -20.004 -24.823 0.768 1.00 58.88 507 ASP A CA 1
ATOM 3956 C C . ASP A 1 507 ? -18.654 -25.476 0.415 1.00 58.88 507 ASP A C 1
ATOM 3958 O O . ASP A 1 507 ? -18.407 -26.626 0.777 1.00 58.88 507 ASP A O 1
ATOM 3962 N N . SER A 1 508 ? -17.763 -24.751 -0.275 1.00 58.84 508 SER A N 1
ATOM 3963 C CA . SER A 1 508 ? -16.446 -25.247 -0.713 1.00 58.84 508 SER A CA 1
ATOM 3964 C C . SER A 1 508 ? -15.257 -24.709 0.094 1.00 58.84 508 SER A C 1
ATOM 3966 O O . SER A 1 508 ? -14.216 -25.363 0.153 1.00 58.84 508 SER A O 1
ATOM 3968 N N . SER A 1 509 ? -15.369 -23.520 0.700 1.00 70.75 509 SER A N 1
ATOM 3969 C CA . SER A 1 509 ? -14.307 -22.925 1.527 1.00 70.75 509 SER A CA 1
ATOM 3970 C C . SER A 1 509 ? -14.853 -21.803 2.419 1.00 70.75 509 SER A C 1
ATOM 3972 O O . SER A 1 509 ? -15.734 -21.063 1.977 1.00 70.75 509 SER A O 1
ATOM 3974 N N . PRO A 1 510 ? -14.334 -21.624 3.650 1.00 81.44 510 PRO A N 1
ATOM 3975 C CA . PRO A 1 510 ? -14.690 -20.478 4.477 1.00 81.44 510 PRO A CA 1
ATOM 3976 C C . PRO A 1 510 ? -14.184 -19.164 3.868 1.00 81.44 510 PRO A C 1
ATOM 3978 O O . PRO A 1 510 ? -13.111 -19.108 3.261 1.00 81.44 510 PRO A O 1
ATOM 3981 N N . ILE A 1 511 ? -14.921 -18.077 4.105 1.00 87.94 511 ILE A N 1
ATOM 3982 C CA . ILE A 1 511 ? -14.497 -16.726 3.733 1.00 87.94 511 ILE A CA 1
ATOM 3983 C C . ILE A 1 511 ? -13.376 -16.301 4.680 1.00 87.94 511 ILE A C 1
ATOM 3985 O O . ILE A 1 511 ? -13.622 -15.977 5.841 1.00 87.94 511 ILE A O 1
ATOM 3989 N N . ARG A 1 512 ? -12.137 -16.301 4.185 1.00 89.38 512 ARG A N 1
ATOM 3990 C CA . ARG A 1 512 ? -10.944 -15.938 4.958 1.00 89.38 512 ARG A CA 1
ATOM 3991 C C . ARG A 1 512 ? -10.578 -14.472 4.750 1.00 89.38 512 ARG A C 1
ATOM 3993 O O . ARG A 1 512 ? -10.270 -14.065 3.628 1.00 89.38 512 ARG A O 1
ATOM 4000 N N . ILE A 1 513 ? -10.576 -13.692 5.830 1.00 91.50 513 ILE A N 1
ATOM 4001 C CA . ILE A 1 513 ? -10.226 -12.266 5.811 1.00 91.50 513 ILE A CA 1
ATOM 4002 C C . ILE A 1 513 ? -9.082 -12.001 6.786 1.00 91.50 513 ILE A C 1
ATOM 4004 O O . ILE A 1 513 ? -9.100 -12.448 7.932 1.00 91.50 513 ILE A O 1
ATOM 4008 N N . ILE A 1 514 ? -8.092 -11.229 6.349 1.00 91.88 514 ILE A N 1
ATOM 4009 C CA . ILE A 1 514 ? -6.986 -10.806 7.209 1.00 91.88 514 ILE A CA 1
ATOM 4010 C C . ILE A 1 514 ? -7.266 -9.419 7.763 1.00 91.88 514 ILE A C 1
ATOM 4012 O O . ILE A 1 514 ? -7.576 -8.496 7.018 1.00 91.88 514 ILE A O 1
ATOM 4016 N N . CYS A 1 515 ? -7.121 -9.258 9.072 1.00 92.75 515 CYS A N 1
ATOM 4017 C CA . CYS A 1 515 ? -7.315 -7.998 9.770 1.00 92.75 515 CYS A CA 1
ATOM 4018 C C . CYS A 1 515 ? -5.981 -7.474 10.311 1.00 92.75 515 CYS A C 1
ATOM 4020 O O . CYS A 1 515 ? -5.298 -8.157 11.077 1.00 92.75 515 CYS A O 1
ATOM 4022 N N . SER A 1 516 ? -5.614 -6.245 9.948 1.00 89.69 516 SER A N 1
ATOM 4023 C CA . SER A 1 516 ? -4.320 -5.649 10.308 1.00 89.69 516 SER A CA 1
ATOM 4024 C C . SER A 1 516 ? -4.453 -4.228 10.878 1.00 89.69 516 SER A C 1
ATOM 4026 O O . SER A 1 516 ? -5.552 -3.712 11.114 1.00 89.69 516 SER A O 1
ATOM 4028 N N . ALA A 1 517 ? -3.310 -3.593 11.159 1.00 86.88 517 ALA A N 1
ATOM 4029 C CA . ALA A 1 517 ? -3.215 -2.214 11.644 1.00 86.88 517 ALA A CA 1
ATOM 4030 C C . ALA A 1 517 ? -4.081 -1.950 12.896 1.00 86.88 517 ALA A C 1
ATOM 4032 O O . ALA A 1 517 ? -3.952 -2.650 13.902 1.00 86.88 517 ALA A O 1
ATOM 4033 N N . GLY A 1 518 ? -4.947 -0.932 12.876 1.00 89.62 518 GLY A N 1
ATOM 4034 C CA . GLY A 1 518 ? -5.837 -0.600 13.988 1.00 89.62 518 GLY A CA 1
ATOM 4035 C C . GLY A 1 518 ? -6.778 -1.739 14.380 1.00 89.62 518 GLY A C 1
ATOM 4036 O O . GLY A 1 518 ? -7.124 -1.845 15.552 1.00 89.62 518 GLY A O 1
ATOM 4037 N N . PHE A 1 519 ? -7.162 -2.613 13.450 1.00 94.62 519 PHE A N 1
ATOM 4038 C CA . PHE A 1 519 ? -8.078 -3.720 13.737 1.00 94.62 519 PHE A CA 1
ATOM 4039 C C . PHE A 1 519 ? -7.409 -4.873 14.481 1.00 94.62 519 PHE A C 1
ATOM 4041 O O . PHE A 1 519 ? -8.045 -5.496 15.327 1.00 94.62 519 PHE A O 1
ATOM 4048 N N . PHE A 1 520 ? -6.103 -5.073 14.290 1.00 93.44 520 PHE A N 1
ATOM 4049 C CA . PHE A 1 520 ? -5.318 -5.939 15.171 1.00 93.44 520 PHE A CA 1
ATOM 4050 C C . PHE A 1 520 ? -5.360 -5.442 16.624 1.00 93.44 520 PHE A C 1
ATOM 4052 O O . PHE A 1 520 ? -5.553 -6.221 17.552 1.00 93.44 520 PHE A O 1
ATOM 4059 N N . TYR A 1 521 ? -5.213 -4.134 16.839 1.00 93.19 521 TYR A N 1
ATOM 4060 C CA . TYR A 1 521 ? -5.211 -3.574 18.189 1.00 93.19 521 TYR A CA 1
ATOM 4061 C C . TYR A 1 521 ? -6.569 -3.634 18.881 1.00 93.19 521 TYR A C 1
ATOM 4063 O O . TYR A 1 521 ? -6.603 -3.857 20.086 1.00 93.19 521 TYR A O 1
ATOM 4071 N N . VAL A 1 522 ? -7.666 -3.498 18.132 1.00 96.12 522 VAL A N 1
ATOM 4072 C CA . VAL A 1 522 ? -9.021 -3.734 18.656 1.00 96.12 522 VAL A CA 1
ATOM 4073 C C . VAL A 1 522 ? -9.168 -5.176 19.121 1.00 96.12 522 VAL A C 1
ATOM 4075 O O . VAL A 1 522 ? -9.667 -5.411 20.214 1.00 96.12 522 VAL A O 1
ATOM 4078 N N . ALA A 1 523 ? -8.689 -6.142 18.334 1.00 96.62 523 ALA A N 1
ATOM 4079 C CA . ALA A 1 523 ? -8.728 -7.549 18.718 1.00 96.62 523 ALA A CA 1
ATOM 4080 C C . ALA A 1 523 ? -7.902 -7.827 19.986 1.00 96.62 523 ALA A C 1
ATOM 4082 O O . ALA A 1 523 ? -8.339 -8.591 20.845 1.00 96.62 523 ALA A O 1
ATOM 4083 N N . VAL A 1 524 ? -6.754 -7.160 20.148 1.00 96.19 524 VAL A N 1
ATOM 4084 C CA . VAL A 1 524 ? -5.966 -7.221 21.390 1.00 96.19 524 VAL A CA 1
ATOM 4085 C C . VAL A 1 524 ? -6.718 -6.593 22.565 1.00 96.19 524 VAL A C 1
ATOM 4087 O O . VAL A 1 524 ? -6.798 -7.202 23.628 1.00 96.19 524 VAL A O 1
ATOM 4090 N N . ALA A 1 525 ? -7.291 -5.400 22.386 1.00 97.19 525 ALA A N 1
ATOM 4091 C CA . ALA A 1 525 ? -8.045 -4.707 23.431 1.00 97.19 525 ALA A CA 1
ATOM 4092 C C . ALA A 1 525 ? -9.290 -5.497 23.872 1.00 97.19 525 ALA A C 1
ATOM 4094 O O . ALA A 1 525 ? -9.609 -5.528 25.055 1.00 97.19 525 ALA A O 1
ATOM 4095 N N . ALA A 1 526 ? -9.945 -6.191 22.939 1.00 97.69 526 ALA A N 1
ATOM 4096 C CA . ALA A 1 526 ? -11.105 -7.041 23.193 1.00 97.69 526 ALA A CA 1
ATOM 4097 C C . ALA A 1 526 ? -10.748 -8.443 23.732 1.00 97.69 526 ALA A C 1
ATOM 4099 O O . ALA A 1 526 ? -11.641 -9.258 23.959 1.00 97.69 526 ALA A O 1
ATOM 4100 N N . GLY A 1 527 ? -9.460 -8.781 23.884 1.00 96.69 527 GLY A N 1
ATOM 4101 C CA . GLY A 1 527 ? -9.034 -10.119 24.317 1.00 96.69 527 GLY A CA 1
ATOM 4102 C C . GLY A 1 527 ? -9.383 -11.234 23.318 1.00 96.69 527 GLY A C 1
ATOM 4103 O O . GLY A 1 527 ? -9.628 -12.382 23.703 1.00 96.69 527 GLY A O 1
ATOM 4104 N N . VAL A 1 528 ? -9.467 -10.901 22.028 1.00 96.94 528 VAL A N 1
ATOM 4105 C CA . VAL A 1 528 ? -9.642 -11.864 20.928 1.00 96.94 528 VAL A CA 1
ATOM 4106 C C . VAL A 1 528 ? -8.320 -12.581 20.642 1.00 96.94 528 VAL A C 1
ATOM 4108 O O . VAL A 1 528 ? -8.313 -13.800 20.477 1.00 96.94 528 VAL A O 1
ATOM 4111 N N . VAL A 1 529 ? -7.213 -11.832 20.633 1.00 94.44 529 VAL A N 1
ATOM 4112 C CA . VAL A 1 529 ? -5.838 -12.327 20.450 1.00 94.44 529 VAL A CA 1
ATOM 4113 C C . VAL A 1 529 ? -4.876 -11.619 21.402 1.00 94.44 529 VAL A C 1
ATOM 4115 O O . VAL A 1 529 ? -5.119 -10.483 21.809 1.00 94.44 529 VAL A O 1
ATOM 4118 N N . GLU A 1 530 ? -3.745 -12.243 21.710 1.00 91.25 530 GLU A N 1
ATOM 4119 C CA . GLU A 1 530 ? -2.608 -11.587 22.356 1.00 91.25 530 GLU A CA 1
ATOM 4120 C C . GLU A 1 530 ? -1.550 -11.161 21.328 1.00 91.25 530 GLU A C 1
ATOM 4122 O O . GLU A 1 530 ? -1.410 -11.746 20.257 1.00 91.25 530 GLU A O 1
ATOM 4127 N N . ARG A 1 531 ? -0.723 -10.158 21.661 1.00 86.88 531 ARG A N 1
ATOM 4128 C CA . ARG A 1 531 ? 0.321 -9.658 20.739 1.00 86.88 531 ARG A CA 1
ATOM 4129 C C . ARG A 1 531 ? 1.340 -10.716 20.306 1.00 86.88 531 ARG A C 1
ATOM 4131 O O . ARG A 1 531 ? 1.959 -10.564 19.262 1.00 86.88 531 ARG A O 1
ATOM 4138 N N . LYS A 1 532 ? 1.545 -11.731 21.144 1.00 83.38 532 LYS A N 1
ATOM 4139 C CA . LYS A 1 532 ? 2.512 -12.818 20.952 1.00 83.38 532 LYS A CA 1
ATOM 4140 C C . LYS A 1 532 ? 1.889 -14.076 20.346 1.00 83.38 532 LYS A C 1
ATOM 4142 O O . LYS A 1 532 ? 2.616 -15.047 20.149 1.00 83.38 532 LYS A O 1
ATOM 4147 N N . ASP A 1 533 ? 0.574 -14.085 20.125 1.00 81.69 533 ASP A N 1
ATOM 4148 C CA . ASP A 1 533 ? -0.098 -15.258 19.582 1.00 81.69 533 ASP A CA 1
ATOM 4149 C C . ASP A 1 533 ? 0.429 -15.564 18.183 1.00 81.69 533 ASP A C 1
ATOM 4151 O O . ASP A 1 533 ? 0.674 -14.668 17.370 1.00 81.69 533 ASP A O 1
ATOM 4155 N N . ALA A 1 534 ? 0.587 -16.855 17.899 1.00 78.88 534 ALA A N 1
ATOM 4156 C CA . ALA A 1 534 ? 0.789 -17.293 16.532 1.00 78.88 534 ALA A CA 1
ATOM 4157 C C . ALA A 1 534 ? -0.465 -16.937 15.709 1.00 78.88 534 ALA A C 1
ATOM 4159 O O . ALA A 1 534 ? -1.585 -17.101 16.212 1.00 78.88 534 ALA A O 1
ATOM 4160 N N . PRO A 1 535 ? -0.311 -16.462 14.461 1.00 82.62 535 PRO A N 1
ATOM 4161 C CA . PRO A 1 535 ? -1.458 -16.141 13.627 1.00 82.62 535 PRO A CA 1
ATOM 4162 C C . PRO A 1 535 ? -2.313 -17.390 13.407 1.00 82.62 535 PRO A C 1
ATOM 4164 O O . PRO A 1 535 ? -1.795 -18.482 13.186 1.00 82.62 535 PRO A O 1
ATOM 4167 N N . ARG A 1 536 ? -3.630 -17.233 13.501 1.00 88.88 536 ARG A N 1
ATOM 4168 C CA . ARG A 1 536 ? -4.599 -18.310 13.294 1.00 88.88 536 ARG A CA 1
ATOM 4169 C C . ARG A 1 536 ? -5.937 -17.728 12.877 1.00 88.88 536 ARG A C 1
ATOM 4171 O O . ARG A 1 536 ? -6.256 -16.597 13.248 1.00 88.88 536 ARG A O 1
ATOM 4178 N N . TYR A 1 537 ? -6.708 -18.517 12.145 1.00 91.75 537 TYR A N 1
ATOM 4179 C CA . TYR A 1 537 ? -8.076 -18.172 11.797 1.00 91.75 537 TYR A CA 1
ATOM 4180 C C . TYR A 1 537 ? -9.015 -18.372 12.995 1.00 91.75 537 TYR A C 1
ATOM 4182 O O . TYR A 1 537 ? -8.925 -19.364 13.720 1.00 91.75 537 TYR A O 1
ATOM 4190 N N . LEU A 1 538 ? -9.899 -17.400 13.198 1.00 94.50 538 LEU A N 1
ATOM 4191 C CA . LEU A 1 538 ? -10.916 -17.344 14.244 1.00 94.50 538 LEU A CA 1
ATOM 4192 C C . LEU A 1 538 ? -12.286 -17.166 13.609 1.00 94.50 538 LEU A C 1
ATOM 4194 O O . LEU A 1 538 ? -12.421 -16.400 12.656 1.00 94.50 538 LEU A O 1
ATOM 4198 N N . SER A 1 539 ? -13.307 -17.809 14.159 1.00 94.50 539 SER A N 1
ATOM 4199 C CA . SER A 1 539 ? -14.679 -17.604 13.701 1.00 94.50 539 SER A CA 1
ATOM 4200 C C . SER A 1 539 ? -15.121 -16.175 14.007 1.00 94.50 539 SER A C 1
ATOM 4202 O O . SER A 1 539 ? -15.077 -15.734 15.161 1.00 94.50 539 SER A O 1
ATOM 4204 N N . TYR A 1 540 ? -15.559 -15.437 12.981 1.00 95.19 540 TYR A N 1
ATOM 4205 C CA . TYR A 1 540 ? -16.062 -14.080 13.188 1.00 95.19 540 TYR A CA 1
ATOM 4206 C C . TYR A 1 540 ? -17.264 -14.083 14.138 1.00 95.19 540 TYR A C 1
ATOM 4208 O O . TYR A 1 540 ? -17.303 -13.296 15.083 1.00 95.19 540 TYR A O 1
ATOM 4216 N N . GLU A 1 541 ? -18.205 -14.998 13.918 1.00 92.94 541 GLU A N 1
ATOM 4217 C CA . GLU A 1 541 ? -19.465 -15.077 14.653 1.00 92.94 541 GLU A CA 1
ATOM 4218 C C . GLU A 1 541 ? -19.270 -15.457 16.126 1.00 92.94 541 GLU A C 1
ATOM 4220 O O . GLU A 1 541 ? -19.851 -14.819 17.005 1.00 92.94 541 GLU A O 1
ATOM 4225 N N . THR A 1 542 ? -18.439 -16.465 16.411 1.00 94.12 542 THR A N 1
ATOM 4226 C CA . THR A 1 542 ? -18.337 -17.042 17.763 1.00 94.12 542 THR A CA 1
ATOM 4227 C C . THR A 1 542 ? -17.173 -16.486 18.573 1.00 94.12 542 THR A C 1
ATOM 4229 O O . THR A 1 542 ? -17.317 -16.273 19.776 1.00 94.12 542 THR A O 1
ATOM 4232 N N . ASP A 1 543 ? -16.026 -16.229 17.940 1.00 95.88 543 ASP A N 1
ATOM 4233 C CA . ASP A 1 543 ? -14.787 -15.926 18.666 1.00 95.88 543 ASP A CA 1
ATOM 4234 C C . ASP A 1 543 ? -14.498 -14.423 18.728 1.00 95.88 543 ASP A C 1
ATOM 4236 O O . ASP A 1 543 ? -13.895 -13.943 19.692 1.00 95.88 543 ASP A O 1
ATOM 4240 N N . VAL A 1 544 ? -14.904 -13.677 17.694 1.00 97.12 544 VAL A N 1
ATOM 4241 C CA . VAL A 1 544 ? -14.467 -12.291 17.474 1.00 97.12 544 VAL A CA 1
ATOM 4242 C C . VAL A 1 544 ? -15.570 -11.277 17.768 1.00 97.12 544 VAL A C 1
ATOM 4244 O O . VAL A 1 544 ? -15.392 -10.399 18.617 1.00 97.12 544 VAL A O 1
ATOM 4247 N N . ARG A 1 545 ? -16.708 -11.371 17.070 1.00 96.50 545 ARG A N 1
ATOM 4248 C CA . ARG A 1 545 ? -17.793 -10.380 17.116 1.00 96.50 545 ARG A CA 1
ATOM 4249 C C . ARG A 1 545 ? -18.320 -10.135 18.535 1.00 96.50 545 ARG A C 1
ATOM 4251 O O . ARG A 1 545 ? -18.399 -8.963 18.902 1.00 96.50 545 ARG A O 1
ATOM 4258 N N . PRO A 1 546 ? -18.605 -11.159 19.370 1.00 97.50 546 PRO A N 1
ATOM 4259 C CA . PRO A 1 546 ? -19.133 -10.936 20.717 1.00 97.50 546 PRO A CA 1
ATOM 4260 C C . PRO A 1 546 ? -18.151 -10.183 21.620 1.00 97.50 546 PRO A C 1
ATOM 4262 O O . PRO A 1 546 ? -18.552 -9.302 22.375 1.00 97.50 546 PRO A O 1
ATOM 4265 N N . LYS A 1 547 ? -16.852 -10.487 21.511 1.00 98.38 547 LYS A N 1
ATOM 4266 C CA . LYS A 1 547 ? -15.805 -9.846 22.316 1.00 98.38 547 LYS A CA 1
ATOM 4267 C C . LYS A 1 547 ? -15.591 -8.386 21.930 1.00 98.38 547 LYS A C 1
ATOM 4269 O O . LYS A 1 547 ? -15.471 -7.533 22.803 1.00 98.38 547 LYS A O 1
ATOM 4274 N N . ILE A 1 548 ? -15.560 -8.084 20.631 1.00 98.12 548 ILE A N 1
ATOM 4275 C CA . ILE A 1 548 ? -15.410 -6.698 20.169 1.00 98.12 548 ILE A CA 1
ATOM 4276 C C . ILE A 1 548 ? -16.677 -5.892 20.465 1.00 98.12 548 ILE A C 1
ATOM 4278 O O . ILE A 1 548 ? -16.569 -4.731 20.842 1.00 98.12 548 ILE A O 1
ATOM 4282 N N . GLN A 1 549 ? -17.864 -6.495 20.363 1.00 97.81 549 GLN A N 1
ATOM 4283 C CA . GLN A 1 549 ? -19.105 -5.843 20.782 1.00 97.81 549 GLN A CA 1
ATOM 4284 C C . GLN A 1 549 ? -19.075 -5.512 22.282 1.00 97.81 549 GLN A C 1
ATOM 4286 O O . GLN A 1 549 ? -19.332 -4.370 22.644 1.00 97.81 549 GLN A O 1
ATOM 4291 N N . ALA A 1 550 ? -18.643 -6.447 23.135 1.00 98.25 550 ALA A N 1
ATOM 4292 C CA . ALA A 1 550 ? -18.473 -6.187 24.565 1.00 98.25 550 ALA A CA 1
ATOM 4293 C C . ALA A 1 550 ? -17.470 -5.051 24.850 1.00 98.25 550 ALA A C 1
ATOM 4295 O O . ALA A 1 550 ? -17.734 -4.218 25.707 1.00 98.25 550 ALA A O 1
ATOM 4296 N N . LEU A 1 551 ? -16.358 -4.971 24.105 1.00 98.19 551 LEU A N 1
ATOM 4297 C CA . LEU A 1 551 ? -15.412 -3.849 24.200 1.00 98.19 551 LEU A CA 1
ATOM 4298 C C . LEU A 1 551 ? -16.064 -2.509 23.827 1.00 98.19 551 LEU A C 1
ATOM 4300 O O . LEU A 1 551 ? -15.769 -1.490 24.440 1.00 98.19 551 LEU A O 1
ATOM 4304 N N . VAL A 1 552 ? -16.908 -2.490 22.793 1.00 97.56 552 VAL A N 1
ATOM 4305 C CA . VAL A 1 552 ? -17.603 -1.274 22.344 1.00 97.56 552 VAL A CA 1
ATOM 4306 C C . VAL A 1 552 ? -18.618 -0.797 23.389 1.00 97.56 552 VAL A C 1
ATOM 4308 O O . VAL A 1 552 ? -18.730 0.412 23.625 1.00 97.56 552 VAL A O 1
ATOM 4311 N N . ASP A 1 553 ? -19.309 -1.741 24.025 1.00 96.69 553 ASP A N 1
ATOM 4312 C CA . ASP A 1 553 ? -20.356 -1.483 25.016 1.00 96.69 553 ASP A CA 1
ATOM 4313 C C . ASP A 1 553 ? -19.798 -1.191 26.425 1.00 96.69 553 ASP A C 1
ATOM 4315 O O . ASP A 1 553 ? -20.517 -0.672 27.274 1.00 96.69 553 ASP A O 1
ATOM 4319 N N . ASP A 1 554 ? -18.515 -1.469 26.680 1.00 96.31 554 ASP A N 1
ATOM 4320 C CA . ASP A 1 554 ? -17.836 -1.131 27.935 1.00 96.31 554 ASP A CA 1
ATOM 4321 C C . ASP A 1 554 ? -17.517 0.373 28.011 1.00 96.31 554 ASP A C 1
ATOM 4323 O O . ASP A 1 554 ? -16.550 0.859 27.423 1.00 96.31 554 ASP A O 1
ATOM 4327 N N . GLU A 1 555 ? -18.317 1.125 28.769 1.00 92.12 555 GLU A N 1
ATOM 4328 C CA . GLU A 1 555 ? -18.107 2.559 29.023 1.00 92.12 555 GLU A CA 1
ATOM 4329 C C . GLU A 1 555 ? -16.763 2.873 29.704 1.00 92.12 555 GLU A C 1
ATOM 4331 O O . GLU A 1 555 ? -16.246 3.981 29.557 1.00 92.12 555 GLU A O 1
ATOM 4336 N N . GLY A 1 556 ? -16.169 1.907 30.414 1.00 93.31 556 GLY A N 1
ATOM 4337 C CA . GLY A 1 556 ? -14.858 2.038 31.048 1.00 93.31 556 GLY A CA 1
ATOM 4338 C C . GLY A 1 556 ? -13.679 1.813 30.096 1.00 93.31 556 GLY A C 1
ATOM 4339 O O . GLY A 1 556 ? -12.534 2.115 30.454 1.00 93.31 556 GLY A O 1
ATOM 4340 N N . ALA A 1 557 ? -13.923 1.299 28.888 1.00 96.19 557 ALA A N 1
ATOM 4341 C CA . ALA A 1 557 ? -12.881 1.074 27.897 1.00 96.19 557 ALA A CA 1
ATOM 4342 C C . ALA A 1 557 ? -12.372 2.391 27.292 1.00 96.19 557 ALA A C 1
ATOM 4344 O O . ALA A 1 557 ? -13.061 3.411 27.232 1.00 96.19 557 ALA A O 1
ATOM 4345 N N . LYS A 1 558 ? -11.130 2.375 26.789 1.00 97.06 558 LYS A N 1
ATOM 4346 C CA . LYS A 1 558 ? -10.519 3.571 26.193 1.00 97.06 558 LYS A CA 1
ATOM 4347 C C . LYS A 1 558 ? -11.357 4.054 25.000 1.00 97.06 558 LYS A C 1
ATOM 4349 O O . LYS A 1 558 ? -11.648 3.238 24.120 1.00 97.06 558 LYS A O 1
ATOM 4354 N N . PRO A 1 559 ? -11.633 5.366 24.873 1.00 97.19 559 PRO A N 1
ATOM 4355 C CA . PRO A 1 559 ? -12.410 5.903 23.755 1.00 97.19 559 PRO A CA 1
ATOM 4356 C C . PRO A 1 559 ? -11.868 5.499 22.381 1.00 97.19 559 PRO A C 1
ATOM 4358 O O . PRO A 1 559 ? -12.628 5.153 21.483 1.00 97.19 559 PRO A O 1
ATOM 4361 N N . MET A 1 560 ? -10.540 5.451 22.235 1.00 96.38 560 MET A N 1
ATOM 4362 C CA . MET A 1 560 ? -9.874 4.971 21.020 1.00 96.38 560 MET A CA 1
ATOM 4363 C C . MET A 1 560 ? -10.215 3.520 20.675 1.00 96.38 560 MET A C 1
ATOM 4365 O O . MET A 1 560 ? -10.465 3.224 19.507 1.00 96.38 560 MET A O 1
ATOM 4369 N N . ASP A 1 561 ? -10.227 2.623 21.661 1.00 97.62 561 ASP A N 1
ATOM 4370 C CA . ASP A 1 561 ? -10.486 1.200 21.438 1.00 97.62 561 ASP A CA 1
ATOM 4371 C C . ASP A 1 561 ? -11.966 0.977 21.099 1.00 97.62 561 ASP A C 1
ATOM 4373 O O . ASP A 1 561 ? -12.273 0.274 20.136 1.00 97.62 561 ASP A O 1
ATOM 4377 N N . ARG A 1 562 ? -12.875 1.679 21.793 1.00 97.81 562 ARG A N 1
ATOM 4378 C CA . ARG A 1 562 ? -14.319 1.689 21.502 1.00 97.81 562 ARG A CA 1
ATOM 4379 C C . ARG A 1 562 ? -14.622 2.240 20.107 1.00 97.81 562 ARG A C 1
ATOM 4381 O O . ARG A 1 562 ? -15.271 1.572 19.303 1.00 97.81 562 ARG A O 1
ATOM 4388 N N . ALA A 1 563 ? -14.099 3.422 19.773 1.00 97.56 563 ALA A N 1
ATOM 4389 C CA . ALA A 1 563 ? -14.297 4.056 18.468 1.00 97.56 563 ALA A CA 1
ATOM 4390 C C . ALA A 1 563 ? -13.787 3.169 17.326 1.00 97.56 563 ALA A C 1
ATOM 4392 O O . ALA A 1 563 ? -14.420 3.055 16.273 1.00 97.56 563 ALA A O 1
ATOM 4393 N N . ASN A 1 564 ? -12.646 2.512 17.530 1.00 96.69 564 ASN A N 1
ATOM 4394 C CA . ASN A 1 564 ? -12.071 1.619 16.541 1.00 96.69 564 ASN A CA 1
ATOM 4395 C C . ASN A 1 564 ? -12.814 0.270 16.459 1.00 96.69 564 ASN A C 1
ATOM 4397 O O . ASN A 1 564 ? -12.954 -0.277 15.366 1.00 96.69 564 ASN A O 1
ATOM 4401 N N . GLY A 1 565 ? -13.354 -0.223 17.578 1.00 97.81 565 GLY A N 1
ATOM 4402 C CA . GLY A 1 565 ? -14.268 -1.365 17.625 1.00 97.81 565 GLY A CA 1
ATOM 4403 C C . GLY A 1 565 ? -15.548 -1.121 16.828 1.00 97.81 565 GLY A C 1
ATOM 4404 O O . GLY A 1 565 ? -15.953 -1.981 16.046 1.00 97.81 565 GLY A O 1
ATOM 4405 N N . VAL A 1 566 ? -16.121 0.085 16.913 1.00 97.88 566 VAL A N 1
ATOM 4406 C CA . VAL A 1 566 ? -17.254 0.494 16.065 1.00 97.88 566 VAL A CA 1
ATOM 4407 C C . VAL A 1 566 ? -16.882 0.420 14.584 1.00 97.88 566 VAL A C 1
ATOM 4409 O O . VAL A 1 566 ? -17.615 -0.200 13.812 1.00 97.88 566 VAL A O 1
ATOM 4412 N N . ARG A 1 567 ? -15.731 0.983 14.182 1.00 97.31 567 ARG A N 1
ATOM 4413 C CA . ARG A 1 567 ? -15.260 0.903 12.785 1.00 97.31 567 ARG A CA 1
ATOM 4414 C C . ARG A 1 567 ? -15.155 -0.544 12.313 1.00 97.31 567 ARG A C 1
ATOM 4416 O O . ARG A 1 567 ? -15.662 -0.868 11.243 1.00 97.31 567 ARG A O 1
ATOM 4423 N N . PHE A 1 568 ? -14.524 -1.399 13.117 1.00 97.00 568 PHE A N 1
ATOM 4424 C CA . PHE A 1 568 ? -14.332 -2.813 12.809 1.00 97.00 568 PHE A CA 1
ATOM 4425 C C . PHE A 1 568 ? -15.665 -3.536 12.591 1.00 97.00 568 PHE A C 1
ATOM 4427 O O . PHE A 1 568 ? -15.869 -4.145 11.541 1.00 97.00 568 PHE A O 1
ATOM 4434 N N . LEU A 1 569 ? -16.586 -3.427 13.556 1.00 96.31 569 LEU A N 1
ATOM 4435 C CA . LEU A 1 569 ? -17.881 -4.103 13.494 1.00 96.31 569 LEU A CA 1
ATOM 4436 C C . LEU A 1 569 ? -18.708 -3.614 12.311 1.00 96.31 569 LEU A C 1
ATOM 4438 O O . LEU A 1 569 ? -19.230 -4.431 11.568 1.00 96.31 569 LEU A O 1
ATOM 4442 N N . ARG A 1 570 ? -18.783 -2.296 12.081 1.00 95.06 570 ARG A N 1
ATOM 4443 C CA . ARG A 1 570 ? -19.529 -1.750 10.936 1.00 95.06 570 ARG A CA 1
ATOM 4444 C C . ARG A 1 570 ? -18.970 -2.227 9.601 1.00 95.06 570 ARG A C 1
ATOM 4446 O O . ARG A 1 570 ? -19.756 -2.575 8.729 1.00 95.06 570 ARG A O 1
ATOM 4453 N N . CYS A 1 571 ? -17.646 -2.285 9.451 1.00 93.88 571 CYS A N 1
ATOM 4454 C CA . CYS A 1 571 ? -17.033 -2.794 8.226 1.00 93.88 571 CYS A CA 1
ATOM 4455 C C . CYS A 1 571 ? -17.376 -4.266 7.999 1.00 93.88 571 CYS A C 1
ATOM 4457 O O . CYS A 1 571 ? -17.861 -4.606 6.924 1.00 93.88 571 CYS A O 1
ATOM 4459 N N . LEU A 1 572 ? -17.165 -5.128 8.997 1.00 92.75 572 LEU A N 1
ATOM 4460 C CA . LEU A 1 572 ? -17.426 -6.554 8.820 1.00 92.75 572 LEU A CA 1
ATOM 4461 C C . LEU A 1 572 ? -18.911 -6.877 8.701 1.00 92.75 572 LEU A C 1
ATOM 4463 O O . LEU A 1 572 ? -19.263 -7.555 7.744 1.00 92.75 572 LEU A O 1
ATOM 4467 N N . ASP A 1 573 ? -19.775 -6.345 9.570 1.00 91.31 573 ASP A N 1
ATOM 4468 C CA . ASP A 1 573 ? -21.229 -6.555 9.482 1.00 91.31 573 ASP A CA 1
ATOM 4469 C C . ASP A 1 573 ? -21.762 -6.128 8.093 1.00 91.31 573 ASP A C 1
ATOM 4471 O O . ASP A 1 573 ? -22.651 -6.767 7.532 1.00 91.31 573 ASP A O 1
ATOM 4475 N N . PHE A 1 574 ? -21.203 -5.064 7.500 1.00 91.56 574 PHE A N 1
ATOM 4476 C CA . PHE A 1 574 ? -21.572 -4.632 6.151 1.00 91.56 574 PHE A CA 1
ATOM 4477 C C . PHE A 1 574 ? -21.059 -5.586 5.062 1.00 91.56 574 PHE A C 1
ATOM 4479 O O . PHE A 1 574 ? -21.814 -5.947 4.158 1.00 91.56 574 PHE A O 1
ATOM 4486 N N . ILE A 1 575 ? -19.785 -5.979 5.135 1.00 88.50 575 ILE A N 1
ATOM 4487 C CA . ILE A 1 575 ? -19.102 -6.772 4.105 1.00 88.50 575 ILE A CA 1
ATOM 4488 C C . ILE A 1 575 ? -19.588 -8.232 4.092 1.00 88.50 575 ILE A C 1
ATOM 4490 O O . ILE A 1 575 ? -19.777 -8.799 3.018 1.00 88.50 575 ILE A O 1
ATOM 4494 N N . VAL A 1 576 ? -19.811 -8.842 5.261 1.00 84.38 576 VAL A N 1
ATOM 4495 C CA . VAL A 1 576 ? -20.173 -10.267 5.385 1.00 84.38 576 VAL A CA 1
ATOM 4496 C C . VAL A 1 576 ? -21.676 -10.535 5.286 1.00 84.38 576 VAL A C 1
ATOM 4498 O O . VAL A 1 576 ? -22.070 -11.689 5.126 1.00 84.38 576 VAL A O 1
ATOM 4501 N N . SER A 1 577 ? -22.501 -9.478 5.273 1.00 72.94 577 SER A N 1
ATOM 4502 C CA . SER A 1 577 ? -23.974 -9.508 5.313 1.00 72.94 577 SER A CA 1
ATOM 4503 C C . SER A 1 577 ? -24.558 -10.082 6.617 1.00 72.94 577 SER A C 1
ATOM 4505 O O . SER A 1 577 ? -23.830 -10.281 7.584 1.00 72.94 577 SER A O 1
ATOM 4507 N N . GLU A 1 578 ? -25.881 -10.291 6.675 1.00 68.88 578 GLU A N 1
ATOM 4508 C CA . GLU A 1 578 ? -26.576 -10.779 7.884 1.00 68.88 578 GLU A CA 1
ATOM 4509 C C . GLU A 1 578 ? -26.126 -12.183 8.311 1.00 68.88 578 GLU A C 1
ATOM 4511 O O . GLU A 1 578 ? -26.183 -12.511 9.494 1.00 68.88 578 GLU A O 1
ATOM 4516 N N . ASP A 1 579 ? -25.647 -12.992 7.366 1.00 80.00 579 ASP A N 1
ATOM 4517 C CA . ASP A 1 579 ? -25.106 -14.314 7.646 1.00 80.00 579 ASP A CA 1
ATOM 4518 C C . ASP A 1 579 ? -23.579 -14.245 7.802 1.00 80.00 579 ASP A C 1
ATOM 4520 O O . ASP A 1 579 ? -22.844 -14.128 6.820 1.00 80.00 579 ASP A O 1
ATOM 4524 N N . ALA A 1 580 ? -23.091 -14.357 9.036 1.00 83.62 580 ALA A N 1
ATOM 4525 C CA . ALA A 1 580 ? -21.665 -14.417 9.363 1.00 83.62 580 ALA A CA 1
ATOM 4526 C C . ALA A 1 580 ? -21.090 -15.850 9.364 1.00 83.62 580 ALA A C 1
ATOM 4528 O O . ALA A 1 580 ? -19.893 -16.026 9.622 1.00 83.62 580 ALA A O 1
ATOM 4529 N N . SER A 1 581 ? -21.910 -16.869 9.081 1.00 83.56 581 SER A N 1
ATOM 4530 C CA . SER A 1 581 ? -21.488 -18.269 9.127 1.00 83.56 581 SER A CA 1
ATOM 4531 C C . SER A 1 581 ? -20.374 -18.553 8.114 1.00 83.56 581 SER A C 1
ATOM 4533 O O . SER A 1 581 ? -20.381 -18.079 6.979 1.00 83.56 581 SER A O 1
ATOM 4535 N N . GLY A 1 582 ? -19.356 -19.308 8.527 1.00 86.38 582 GLY A N 1
ATOM 4536 C CA . GLY A 1 582 ? -18.227 -19.640 7.651 1.00 86.38 582 GLY A CA 1
ATOM 4537 C C . GLY A 1 582 ? -17.275 -18.475 7.348 1.00 86.38 582 GLY A C 1
ATOM 4538 O O . GLY A 1 582 ? -16.428 -18.614 6.468 1.00 86.38 582 GLY A O 1
ATOM 4539 N N . VAL A 1 583 ? -17.366 -17.346 8.064 1.00 91.62 583 VAL A N 1
ATOM 4540 C CA . VAL A 1 583 ? -16.363 -16.270 8.001 1.00 91.62 583 VAL A CA 1
ATOM 4541 C C . VAL A 1 583 ? -15.273 -16.505 9.042 1.00 91.62 583 VAL A C 1
ATOM 4543 O O . VAL A 1 583 ? -15.535 -16.576 10.245 1.00 91.62 583 VAL A O 1
ATOM 4546 N N . ALA A 1 584 ? -14.031 -16.562 8.572 1.00 92.81 584 ALA A N 1
ATOM 4547 C CA . ALA A 1 584 ? -12.848 -16.767 9.384 1.00 92.81 584 ALA A CA 1
ATOM 4548 C C . ALA A 1 584 ? -11.896 -15.569 9.274 1.00 92.81 584 ALA A C 1
ATOM 4550 O O . ALA A 1 584 ? -11.527 -15.138 8.181 1.00 92.81 584 ALA A O 1
ATOM 4551 N N . LEU A 1 585 ? -11.472 -15.037 10.418 1.00 94.44 585 LEU A N 1
ATOM 4552 C CA . LEU A 1 585 ? -10.605 -13.868 10.506 1.00 94.44 585 LEU A CA 1
ATOM 4553 C C . LEU A 1 585 ? -9.237 -14.241 11.048 1.00 94.44 585 LEU A C 1
ATOM 4555 O O . LEU A 1 585 ? -9.139 -14.960 12.040 1.00 94.44 585 LEU A O 1
ATOM 4559 N N . LEU A 1 586 ? -8.187 -13.695 10.448 1.00 93.06 586 LEU A N 1
ATOM 4560 C CA . LEU A 1 586 ? -6.826 -13.804 10.959 1.00 93.06 586 LEU A CA 1
ATOM 4561 C C . LEU A 1 586 ? -6.300 -12.410 11.288 1.00 93.06 586 LEU A C 1
ATOM 4563 O O . LEU A 1 586 ? -6.243 -11.536 10.427 1.00 93.06 586 LEU A O 1
ATOM 4567 N N . PHE A 1 587 ? -5.896 -12.197 12.539 1.00 91.56 587 PHE A N 1
ATOM 4568 C CA . PHE A 1 587 ? -5.334 -10.924 12.987 1.00 91.56 587 PHE A CA 1
ATOM 4569 C C . PHE A 1 587 ? -3.811 -10.938 12.866 1.00 91.56 587 PHE A C 1
ATOM 4571 O O . PHE A 1 587 ? -3.139 -11.763 13.484 1.00 91.56 587 PHE A O 1
ATOM 4578 N N . ALA A 1 588 ? -3.261 -10.013 12.082 1.00 78.88 588 ALA A N 1
ATOM 4579 C CA . ALA A 1 588 ? -1.842 -9.979 11.749 1.00 78.88 588 ALA A CA 1
ATOM 4580 C C . ALA A 1 588 ? -1.244 -8.583 11.918 1.00 78.88 588 ALA A C 1
ATOM 4582 O O . ALA A 1 588 ? -1.794 -7.587 11.443 1.00 78.88 588 ALA A O 1
ATOM 4583 N N . ARG A 1 589 ? -0.072 -8.510 12.560 1.00 71.81 589 ARG A N 1
ATOM 4584 C CA . ARG A 1 589 ? 0.695 -7.260 12.649 1.00 71.81 589 ARG A CA 1
ATOM 4585 C C . ARG A 1 589 ? 2.204 -7.459 12.662 1.00 71.81 589 ARG A C 1
ATOM 4587 O O . ARG A 1 589 ? 2.900 -6.775 11.920 1.00 71.81 589 ARG A O 1
ATOM 4594 N N . GLU A 1 590 ? 2.696 -8.385 13.477 1.00 70.50 590 GLU A N 1
ATOM 4595 C CA . GLU A 1 590 ? 4.117 -8.741 13.556 1.00 70.50 590 GLU A CA 1
ATOM 4596 C C . GLU A 1 590 ? 4.273 -10.211 13.178 1.00 70.50 590 GLU A C 1
ATOM 4598 O O . GLU A 1 590 ? 4.453 -11.081 14.029 1.00 70.50 590 GLU A O 1
ATOM 4603 N N . TRP A 1 591 ? 4.121 -10.498 11.885 1.00 75.62 591 TRP A N 1
ATOM 4604 C CA . TRP A 1 591 ? 4.325 -11.852 11.395 1.00 75.62 591 TRP A CA 1
ATOM 4605 C C . TRP A 1 591 ? 5.773 -12.264 11.566 1.00 75.62 591 TRP A C 1
ATOM 4607 O O . TRP A 1 591 ? 6.689 -11.451 11.467 1.00 75.62 591 TRP A O 1
ATOM 4617 N N . LYS A 1 592 ? 5.976 -13.552 11.820 1.00 75.12 592 LYS A N 1
ATOM 4618 C CA . LYS A 1 592 ? 7.268 -14.172 11.585 1.00 75.12 592 LYS A CA 1
ATOM 4619 C C . LYS A 1 592 ? 7.163 -14.876 10.252 1.00 75.12 592 LYS A C 1
ATOM 4621 O O . LYS A 1 592 ? 6.444 -15.857 10.169 1.00 75.12 592 LYS A O 1
ATOM 4626 N N . VAL A 1 593 ? 7.836 -14.348 9.240 1.00 70.00 593 VAL A N 1
ATOM 4627 C CA . VAL A 1 593 ? 7.931 -14.986 7.927 1.00 70.00 593 VAL A CA 1
ATOM 4628 C C . VAL A 1 593 ? 9.303 -15.629 7.853 1.00 70.00 593 VAL A C 1
ATOM 4630 O O . VAL A 1 593 ? 10.316 -14.942 8.010 1.00 70.00 593 VAL A O 1
ATOM 4633 N N . SER A 1 594 ? 9.353 -16.954 7.709 1.00 70.94 594 SER A N 1
ATOM 4634 C CA . SER A 1 594 ? 10.602 -17.729 7.814 1.00 70.94 594 SER A CA 1
ATOM 4635 C C . SER A 1 594 ? 11.384 -17.432 9.107 1.00 70.94 594 SER A C 1
ATOM 4637 O O . SER A 1 594 ? 12.610 -17.329 9.116 1.00 70.94 594 SER A O 1
ATOM 4639 N N . GLY A 1 595 ? 10.668 -17.228 10.218 1.00 71.62 595 GLY A N 1
ATOM 4640 C CA . GLY A 1 595 ? 11.259 -16.954 11.532 1.00 71.62 595 GLY A CA 1
ATOM 4641 C C . GLY A 1 595 ? 11.747 -15.516 11.771 1.00 71.62 595 GLY A C 1
ATOM 4642 O O . GLY A 1 595 ? 12.171 -15.222 12.892 1.00 71.62 595 GLY A O 1
ATOM 4643 N N . LYS A 1 596 ? 11.652 -14.606 10.789 1.00 74.25 596 LYS A N 1
ATOM 4644 C CA . LYS A 1 596 ? 12.039 -13.187 10.929 1.00 74.25 596 LYS A CA 1
ATOM 4645 C C . LYS A 1 596 ? 10.824 -12.271 11.004 1.00 74.25 596 LYS A C 1
ATOM 4647 O O . LYS A 1 596 ? 9.791 -12.560 10.410 1.00 74.25 596 LYS A O 1
ATOM 4652 N N . VAL A 1 597 ? 10.952 -11.167 11.741 1.00 78.12 597 VAL A N 1
ATOM 4653 C CA . VAL A 1 597 ? 9.875 -10.178 11.882 1.00 78.12 597 VAL A CA 1
ATOM 4654 C C . VAL A 1 597 ? 9.538 -9.587 10.515 1.00 78.12 597 VAL A C 1
ATOM 4656 O O . VAL A 1 597 ? 10.405 -9.092 9.803 1.00 78.12 597 VAL A O 1
ATOM 4659 N N . TYR A 1 598 ? 8.256 -9.622 10.185 1.00 79.31 598 TYR A N 1
ATOM 4660 C CA . TYR A 1 598 ? 7.670 -9.158 8.947 1.00 79.31 598 TYR A CA 1
ATOM 4661 C C . TYR A 1 598 ? 6.446 -8.315 9.280 1.00 79.31 598 TYR A C 1
ATOM 4663 O O . TYR A 1 598 ? 5.548 -8.740 10.015 1.00 79.31 598 TYR A O 1
ATOM 4671 N N . ARG A 1 599 ? 6.394 -7.107 8.725 1.00 80.12 599 ARG A N 1
ATOM 4672 C CA . ARG A 1 599 ? 5.240 -6.226 8.873 1.00 80.12 599 ARG A CA 1
ATOM 4673 C C . ARG A 1 599 ? 4.498 -6.093 7.559 1.00 80.12 599 ARG A C 1
ATOM 4675 O O . ARG A 1 599 ? 5.077 -5.728 6.540 1.00 80.12 599 ARG A O 1
ATOM 4682 N N . VAL A 1 600 ? 3.196 -6.330 7.623 1.00 80.44 600 VAL A N 1
ATOM 4683 C CA . VAL A 1 600 ? 2.257 -6.062 6.535 1.00 80.44 600 VAL A CA 1
ATOM 4684 C C . VAL A 1 600 ? 1.987 -4.559 6.508 1.00 80.44 600 VAL A C 1
ATOM 4686 O O . VAL A 1 600 ? 1.308 -4.040 7.391 1.00 80.44 600 VAL A O 1
ATOM 4689 N N . THR A 1 601 ? 2.580 -3.857 5.546 1.00 81.69 601 THR A N 1
ATOM 4690 C CA . THR A 1 601 ? 2.424 -2.408 5.345 1.00 81.69 601 THR A CA 1
ATOM 4691 C C . THR A 1 601 ? 2.585 -2.080 3.866 1.00 81.69 601 THR A C 1
ATOM 4693 O O . THR A 1 601 ? 3.238 -2.835 3.136 1.00 81.69 601 THR A O 1
ATOM 4696 N N . TRP A 1 602 ? 2.084 -0.923 3.430 1.00 82.31 602 TRP A N 1
ATOM 4697 C CA . TRP A 1 602 ? 2.274 -0.467 2.052 1.00 82.31 602 TRP A CA 1
ATOM 4698 C C . TRP A 1 602 ? 3.762 -0.319 1.698 1.00 82.31 602 TRP A C 1
ATOM 4700 O O . TRP A 1 602 ? 4.163 -0.658 0.590 1.00 82.31 602 TRP A O 1
ATOM 4710 N N . SER A 1 603 ? 4.613 0.095 2.649 1.00 85.88 603 SER A N 1
ATOM 4711 C CA . SER A 1 603 ? 6.064 0.211 2.434 1.00 85.88 603 SER A CA 1
ATOM 4712 C C . SER A 1 603 ? 6.712 -1.145 2.131 1.00 85.88 603 SER A C 1
ATOM 4714 O O . SER A 1 603 ? 7.574 -1.241 1.260 1.00 85.88 603 SER A O 1
ATOM 4716 N N . THR A 1 604 ? 6.245 -2.211 2.791 1.00 84.31 604 THR A N 1
ATOM 4717 C CA . THR A 1 604 ? 6.671 -3.592 2.518 1.00 84.31 604 THR A CA 1
ATOM 4718 C C . THR A 1 604 ? 6.237 -4.035 1.128 1.00 84.31 604 THR A C 1
ATOM 4720 O O . THR A 1 604 ? 7.046 -4.566 0.373 1.00 84.31 604 THR A O 1
ATOM 4723 N N . GLY A 1 605 ? 4.983 -3.769 0.757 1.00 81.06 605 GLY A N 1
ATOM 4724 C CA . GLY A 1 605 ? 4.466 -4.074 -0.576 1.00 81.06 605 GLY A CA 1
ATOM 4725 C C . GLY A 1 605 ? 5.194 -3.344 -1.694 1.00 81.06 605 GLY A C 1
ATOM 4726 O O . GLY A 1 605 ? 5.564 -3.962 -2.686 1.00 81.06 605 GLY A O 1
ATOM 4727 N N . ALA A 1 606 ? 5.460 -2.049 -1.511 1.00 81.44 606 ALA A N 1
ATOM 4728 C CA . ALA A 1 606 ? 6.204 -1.235 -2.468 1.00 81.44 606 ALA A CA 1
ATOM 4729 C C . ALA A 1 606 ? 7.624 -1.763 -2.668 1.00 81.44 606 ALA A C 1
ATOM 4731 O O . ALA A 1 606 ? 8.121 -1.796 -3.793 1.00 81.44 606 ALA A O 1
ATOM 4732 N N . PHE A 1 607 ? 8.269 -2.207 -1.588 1.00 82.88 607 PHE A N 1
ATOM 4733 C CA . PHE A 1 607 ? 9.598 -2.788 -1.678 1.00 82.88 607 PHE A CA 1
ATOM 4734 C C . PHE A 1 607 ? 9.577 -4.141 -2.395 1.00 82.88 607 PHE A C 1
ATOM 4736 O O . PHE A 1 607 ? 10.395 -4.368 -3.280 1.00 82.88 607 PHE A O 1
ATOM 4743 N N . LEU A 1 608 ? 8.612 -5.013 -2.088 1.00 76.62 608 LEU A N 1
ATOM 4744 C CA . LEU A 1 608 ? 8.429 -6.287 -2.792 1.00 76.62 608 LEU A CA 1
ATOM 4745 C C . LEU A 1 608 ? 8.130 -6.085 -4.283 1.00 76.62 608 LEU A C 1
ATOM 4747 O O . LEU A 1 608 ? 8.694 -6.781 -5.122 1.00 76.62 608 LEU A O 1
ATOM 4751 N N . GLN A 1 609 ? 7.293 -5.105 -4.624 1.00 73.31 609 GLN A N 1
ATOM 4752 C CA . GLN A 1 609 ? 7.003 -4.740 -6.009 1.00 73.31 609 GLN A CA 1
ATOM 4753 C C . GLN A 1 609 ? 8.254 -4.214 -6.724 1.00 73.31 609 GLN A C 1
ATOM 4755 O O . GLN A 1 609 ? 8.509 -4.566 -7.874 1.00 73.31 609 GLN A O 1
ATOM 4760 N N . TYR A 1 610 ? 9.059 -3.402 -6.038 1.00 74.50 610 TYR A N 1
ATOM 4761 C CA . TYR A 1 610 ? 10.332 -2.925 -6.564 1.00 74.50 610 TYR A CA 1
ATOM 4762 C C . TYR A 1 610 ? 11.335 -4.067 -6.782 1.00 74.50 610 TYR A C 1
ATOM 4764 O O . TYR A 1 610 ? 11.966 -4.122 -7.836 1.00 74.50 610 TYR A O 1
ATOM 4772 N N . LEU A 1 611 ? 11.451 -4.999 -5.829 1.00 68.50 611 LEU A N 1
ATOM 4773 C CA . LEU A 1 611 ? 12.283 -6.195 -5.974 1.00 68.50 611 LEU A CA 1
ATOM 4774 C C . LEU A 1 611 ? 11.840 -7.043 -7.163 1.00 68.50 611 LEU A C 1
ATOM 4776 O O . LEU A 1 611 ? 12.691 -7.467 -7.937 1.00 68.50 611 LEU A O 1
ATOM 4780 N N . ALA A 1 612 ? 10.531 -7.245 -7.336 1.00 62.88 612 ALA A N 1
ATOM 4781 C CA . ALA A 1 612 ? 9.996 -7.942 -8.497 1.00 62.88 612 ALA A CA 1
ATOM 4782 C C . ALA A 1 612 ? 10.420 -7.230 -9.790 1.00 62.88 612 ALA A C 1
ATOM 4784 O O . ALA A 1 612 ? 11.031 -7.854 -10.646 1.00 62.88 612 ALA A O 1
ATOM 4785 N N . GLY A 1 613 ? 10.215 -5.913 -9.899 1.00 56.91 613 GLY A N 1
ATOM 4786 C CA . GLY A 1 613 ? 10.658 -5.144 -11.069 1.00 56.91 613 GLY A CA 1
ATOM 4787 C C . GLY A 1 613 ? 12.162 -5.269 -11.359 1.00 56.91 613 GLY A C 1
ATOM 4788 O O . GLY A 1 613 ? 12.548 -5.446 -12.512 1.00 56.91 613 GLY A O 1
ATOM 4789 N N . ARG A 1 614 ? 13.011 -5.244 -10.320 1.00 56.31 614 ARG A N 1
ATOM 4790 C CA . ARG A 1 614 ? 14.471 -5.406 -10.455 1.00 56.31 614 ARG A CA 1
ATOM 4791 C C . ARG A 1 614 ? 14.875 -6.833 -10.839 1.00 56.31 614 ARG A C 1
ATOM 4793 O O . ARG A 1 614 ? 15.825 -7.008 -11.596 1.00 56.31 614 ARG A O 1
ATOM 4800 N N . TYR A 1 615 ? 14.172 -7.846 -10.329 1.00 50.19 615 TYR A N 1
ATOM 4801 C CA . TYR A 1 615 ? 14.387 -9.243 -10.708 1.00 50.19 615 TYR A CA 1
ATOM 4802 C C . TYR A 1 615 ? 14.236 -9.417 -12.220 1.00 50.19 615 TYR A C 1
ATOM 4804 O O . TYR A 1 615 ? 15.131 -9.960 -12.858 1.00 50.19 615 TYR A O 1
ATOM 4812 N N . TYR A 1 616 ? 13.162 -8.881 -12.803 1.00 43.19 616 TYR A N 1
ATOM 4813 C CA . TYR A 1 616 ? 12.929 -8.994 -14.242 1.00 43.19 616 TYR A CA 1
ATOM 4814 C C . TYR A 1 616 ? 13.909 -8.169 -15.079 1.00 43.19 616 TYR A C 1
ATOM 4816 O O . TYR A 1 616 ? 14.342 -8.642 -16.124 1.00 43.19 616 TYR A O 1
ATOM 4824 N N . SER A 1 617 ? 14.338 -6.988 -14.612 1.00 41.69 617 SER A N 1
ATOM 4825 C CA . SER A 1 617 ? 15.363 -6.220 -15.334 1.00 41.69 617 SER A CA 1
ATOM 4826 C C . SER A 1 617 ? 16.722 -6.929 -15.366 1.00 41.69 617 SER A C 1
ATOM 4828 O O . SER A 1 617 ? 17.411 -6.859 -16.374 1.00 41.69 617 SER A O 1
ATOM 4830 N N . LEU A 1 618 ? 17.110 -7.608 -14.277 1.00 38.94 618 LEU A N 1
ATOM 4831 C CA . LEU A 1 618 ? 18.393 -8.321 -14.176 1.00 38.94 618 LEU A CA 1
ATOM 4832 C C . LEU A 1 618 ? 18.357 -9.704 -14.837 1.00 38.94 618 LEU A C 1
ATOM 4834 O O . LEU A 1 618 ? 19.337 -10.117 -15.447 1.00 38.94 618 LEU A O 1
ATOM 4838 N N . ALA A 1 619 ? 17.227 -10.413 -14.766 1.00 37.62 619 ALA A N 1
ATOM 4839 C CA . ALA A 1 619 ? 17.048 -11.691 -15.454 1.00 37.62 619 ALA A CA 1
ATOM 4840 C C . ALA A 1 619 ? 17.142 -11.557 -16.989 1.00 37.62 619 ALA A C 1
ATOM 4842 O O . ALA A 1 619 ? 17.473 -12.534 -17.655 1.00 37.62 619 ALA A O 1
ATOM 4843 N N . GLY A 1 620 ? 16.907 -10.355 -17.532 1.00 34.72 620 GLY A N 1
ATOM 4844 C CA . GLY A 1 620 ? 17.176 -10.021 -18.933 1.00 34.72 620 GLY A CA 1
ATOM 4845 C C . GLY A 1 620 ? 18.646 -9.698 -19.252 1.00 34.72 620 GLY A C 1
ATOM 4846 O O . GLY A 1 620 ? 19.032 -9.768 -20.413 1.00 34.72 620 GLY A O 1
ATOM 4847 N N . GLU A 1 621 ? 19.483 -9.371 -18.258 1.00 32.62 621 GLU A N 1
ATOM 4848 C CA . GLU A 1 621 ? 20.911 -9.059 -18.459 1.00 32.62 621 GLU A CA 1
ATOM 4849 C C . GLU A 1 621 ? 21.820 -10.297 -18.323 1.00 32.62 621 GLU A C 1
ATOM 4851 O O . GLU A 1 621 ? 22.824 -10.387 -19.027 1.00 32.62 621 GLU A O 1
ATOM 4856 N N . ASP A 1 622 ? 21.452 -11.284 -17.497 1.00 28.16 622 ASP A N 1
ATOM 4857 C CA . ASP A 1 622 ? 22.236 -12.520 -17.283 1.00 28.16 622 ASP A CA 1
ATOM 4858 C C . ASP A 1 622 ? 21.925 -13.653 -18.293 1.00 28.16 622 ASP A C 1
ATOM 4860 O O . ASP A 1 622 ? 22.419 -14.776 -18.160 1.00 28.16 622 ASP A O 1
ATOM 4864 N N . ALA A 1 623 ? 21.118 -13.371 -19.321 1.00 27.97 623 ALA A N 1
ATOM 4865 C CA . ALA A 1 623 ? 20.843 -14.272 -20.448 1.00 27.97 623 ALA A CA 1
ATOM 4866 C C . ALA A 1 623 ? 21.667 -13.942 -21.716 1.00 27.97 623 ALA A C 1
ATOM 4868 O O . ALA A 1 623 ? 21.291 -14.362 -22.813 1.00 27.97 623 ALA A O 1
ATOM 4869 N N . VAL A 1 624 ? 22.774 -13.198 -21.568 1.00 22.62 624 VAL A N 1
ATOM 4870 C CA . VAL A 1 624 ? 23.696 -12.800 -22.655 1.00 22.62 624 VAL A CA 1
ATOM 4871 C C . VAL A 1 624 ? 24.918 -13.708 -22.746 1.00 22.62 624 VAL A C 1
ATOM 4873 O O . VAL A 1 624 ? 25.609 -13.895 -21.719 1.00 22.62 624 VAL A O 1
#

InterPro domains:
  IPR000157 Toll/interleukin-1 receptor homology (TIR) domain [PF13676] (113-187)
  IPR035897 Toll/interleukin-1 receptor homology (TIR) domain superfamily [G3DSA:3.40.50.10140] (78-203)
  IPR035897 Toll/interleukin-1 receptor homology (TIR) domain superfamily [SSF52200] (110-188)

pLDDT: mean 74.49, std 18.39, range [22.62, 98.38]

Secondary structure (DSSP, 8-state):
--PPPHHHHHHHHHHHHHHHHHHHHHHHHHHHHHHHHHHHHHHHHHHHHHHHHHHHHHHHHHHHHHHHHHHHHTSPPPPP--PPP---THHHHHHHHHHTTS-GGGPPP-EEEEEE--HHHHHHHHHHHHHHHHHTT--EE-TTS-S--SHHHHHHHHHHEEEEEEEE-TTGGG-HHHHHHHHHHHHTT--EEEEEE--TTSTT---HHHHHHHS-TTTTTHHHHSPEEEE-SSHHHHHHHHHHHHHHTGGGS-TT-GGG---TTT-HHHHHHHHHH---EEEEEEEETTEEEEEEEEE-TTSPEEEEEEEEE---GGGGGGS-HHHHHHHHHHHHHHHHHHHHHHHTT--TT--HHHHEEEEEEEE-HHHHTS-HHHIIIIIHHHHHHHHHHHHTTS-TT--EEEEE--HHHHHHHHHHHHHHHHHHH-TTS--SEEEEE-SSEEEEEEPPGGG---EEEEEE--HHHHHHHHHTT-HHHHHHHHHHHHHHHHHHHHHHHHTS-TTTS-EEEEEEEHHHHHHHHTTS--TTPPP-EEEIIIIIHHHHHHHHH-TTS-HHHHHHHHHHHHHHHHHH-S--TTEEEEE-SSEEETTEEE--SHHHHHHHHHHHHHHHHHHTTTT-

Foldseek 3Di:
DDDPPPVVVVVVVVVVVVVVVVVVVVVVVVVVVVVVVVVVVVVVVVVVVVVVVVVVVVVVVVVVVVVVVVVVVPDDDDDDDDDDDDDDPVVVVVLLVVLLVDALPPAAAPFQEEEQEDCVQCVVVVLVLQLLCLVLLTHYHDPLQDPDPDPNSLLVRLSNYLAYEYEQWPCSQVDPVSLSSLVSNVSNVHHYAAEYAPDPVGPRDDPVVVSLVSHDPVNNVCPVVYDYHYDDPDPVSNNVRSLVVCVVCVVSNDDPPPVSRDPPVPPPVLLLVLLQVEFAKEWEWEQADQKIWTWIWTQANRRDIDIDTLDIGSDRLQCVVVDDPVVVVVVLVSLLNSLLVSLVVLVVRDDPPDDSLRHYQAYEYEAEDVCVPDDPVCCVPGVVVSVVVSCVSNVVNPDPSHDYHYYYAYQQLFQVLLVLLQQVLCCQPPVVADAQKEWEDGQQWIWMWGQDPPSRDIQTFIFGLHLVVQLVCVVVVNNVVSLVVLLVRCQVRCVVLLVVLVVDDLVVAFNEYEYEYLRLVLCCLLVLDPPPDAWDKDQCVPRNVVSLVVLLVPNPHRSSSNSSSSNVCSNCCNNCDPDSPRHIYIYDAFDQRVHHTGGSGSVSSVVVVVSSSSSSVVVSVVSD